Protein AF-A0A1W9NU48-F1 (afdb_monomer)

pLDDT: mean 81.75, std 15.92, range [24.61, 98.5]

Structure (mmCIF, N/CA/C/O backbone):
data_AF-A0A1W9NU48-F1
#
_entry.id   AF-A0A1W9NU48-F1
#
loop_
_atom_site.group_PDB
_atom_site.id
_atom_site.type_symbol
_atom_site.label_atom_id
_atom_site.label_alt_id
_atom_site.label_comp_id
_atom_site.label_asym_id
_atom_site.label_entity_id
_atom_site.label_seq_id
_atom_site.pdbx_PDB_ins_code
_atom_site.Cartn_x
_atom_site.Cartn_y
_atom_site.Cartn_z
_atom_site.occupancy
_atom_site.B_iso_or_equiv
_atom_site.auth_seq_id
_atom_site.auth_comp_id
_atom_site.auth_asym_id
_atom_site.auth_atom_id
_atom_site.pdbx_PDB_model_num
ATOM 1 N N . MET A 1 1 ? 35.551 -30.522 -26.464 1.00 37.53 1 MET A N 1
ATOM 2 C CA . MET A 1 1 ? 35.275 -29.418 -25.515 1.00 37.53 1 MET A CA 1
ATOM 3 C C . MET A 1 1 ? 33.974 -29.720 -24.784 1.00 37.53 1 MET A C 1
ATOM 5 O O . MET A 1 1 ? 32.927 -29.741 -25.414 1.00 37.53 1 MET A O 1
ATOM 9 N N . ARG A 1 2 ? 34.046 -30.057 -23.489 1.00 31.02 2 ARG A N 1
ATOM 10 C CA . ARG A 1 2 ? 32.869 -30.316 -22.642 1.00 31.02 2 ARG A CA 1
ATOM 11 C C . ARG A 1 2 ? 32.130 -28.992 -22.401 1.00 31.02 2 ARG A C 1
ATOM 13 O O . ARG A 1 2 ? 32.744 -28.051 -21.905 1.00 31.02 2 ARG A O 1
ATOM 20 N N . LYS A 1 3 ? 30.842 -28.921 -22.757 1.00 33.59 3 LYS A N 1
ATOM 21 C CA . LYS A 1 3 ? 29.947 -27.827 -22.352 1.00 33.59 3 LYS A CA 1
ATOM 22 C C . LYS A 1 3 ? 29.868 -27.836 -20.820 1.00 33.59 3 LYS A C 1
ATOM 24 O O . LYS A 1 3 ? 29.484 -28.849 -20.242 1.00 33.59 3 LYS A O 1
ATOM 29 N N . LYS A 1 4 ? 30.297 -26.750 -20.170 1.00 31.75 4 LYS A N 1
ATOM 30 C CA . LYS A 1 4 ? 30.080 -26.552 -18.730 1.00 31.75 4 LYS A CA 1
ATOM 31 C C . LYS A 1 4 ? 28.567 -26.412 -18.485 1.00 31.75 4 LYS A C 1
ATOM 33 O O . LYS A 1 4 ? 27.925 -25.707 -19.265 1.00 31.75 4 LYS A O 1
ATOM 38 N N . PRO A 1 5 ? 27.996 -27.050 -17.451 1.00 31.56 5 PRO A N 1
ATOM 39 C CA . PRO A 1 5 ? 26.622 -26.783 -17.049 1.00 31.56 5 PRO A CA 1
ATOM 40 C C . PRO A 1 5 ? 26.552 -25.344 -16.513 1.00 31.56 5 PRO A C 1
ATOM 42 O O . PRO A 1 5 ? 27.329 -24.959 -15.641 1.00 31.56 5 PRO A O 1
ATOM 45 N N . PHE A 1 6 ? 25.684 -24.530 -17.109 1.00 35.69 6 PHE A N 1
ATOM 46 C CA . PHE A 1 6 ? 25.475 -23.124 -16.767 1.00 35.69 6 PHE A CA 1
ATOM 47 C C . PHE A 1 6 ? 24.729 -23.000 -15.422 1.00 35.69 6 PHE A C 1
ATOM 49 O O . PHE A 1 6 ? 23.578 -23.402 -15.306 1.00 35.69 6 PHE A O 1
ATOM 56 N N . THR A 1 7 ? 25.434 -22.513 -14.400 1.00 40.28 7 THR A N 1
ATOM 57 C CA . THR A 1 7 ? 25.155 -21.342 -13.529 1.00 40.28 7 THR A CA 1
ATOM 58 C C . THR A 1 7 ? 23.734 -20.847 -13.175 1.00 40.28 7 THR A C 1
ATOM 60 O O . THR A 1 7 ? 23.651 -19.792 -12.564 1.00 40.28 7 THR A O 1
ATOM 63 N N . ILE A 1 8 ? 22.629 -21.545 -13.448 1.00 40.34 8 ILE A N 1
ATOM 64 C CA . ILE A 1 8 ? 21.272 -21.043 -13.108 1.00 40.34 8 ILE A CA 1
ATOM 65 C C . ILE A 1 8 ? 20.970 -21.161 -11.599 1.00 40.34 8 ILE A C 1
ATOM 67 O O . ILE A 1 8 ? 20.360 -20.279 -11.004 1.00 40.34 8 ILE A O 1
ATOM 71 N N . HIS A 1 9 ? 21.457 -22.212 -10.928 1.00 40.22 9 HIS A N 1
ATOM 72 C CA . HIS A 1 9 ? 21.199 -22.405 -9.492 1.00 40.22 9 HIS A CA 1
ATOM 73 C C . HIS A 1 9 ? 21.929 -21.421 -8.574 1.00 40.22 9 HIS A C 1
ATOM 75 O O . HIS A 1 9 ? 21.448 -21.158 -7.478 1.00 40.22 9 HIS A O 1
ATOM 81 N N . TYR A 1 10 ? 23.068 -20.864 -8.994 1.00 41.41 10 TYR A N 1
ATOM 82 C CA . TYR A 1 10 ? 23.802 -19.910 -8.157 1.00 41.41 10 TYR A CA 1
ATOM 83 C C . TYR A 1 10 ? 23.171 -18.516 -8.169 1.00 41.41 10 TYR A C 1
ATOM 85 O O . TYR A 1 10 ? 23.261 -17.822 -7.160 1.00 41.41 10 TYR A O 1
ATOM 93 N N . SER A 1 11 ? 22.526 -18.114 -9.270 1.00 49.12 11 SER A N 1
ATOM 94 C CA . SER A 1 11 ? 22.016 -16.751 -9.419 1.00 49.12 11 SER A CA 1
ATOM 95 C C . SER A 1 11 ? 20.605 -16.566 -8.842 1.00 49.12 11 SER A C 1
ATOM 97 O O . SER A 1 11 ? 20.376 -15.605 -8.105 1.00 49.12 11 SER A O 1
ATOM 99 N N . LEU A 1 12 ? 19.726 -17.566 -8.992 1.00 47.56 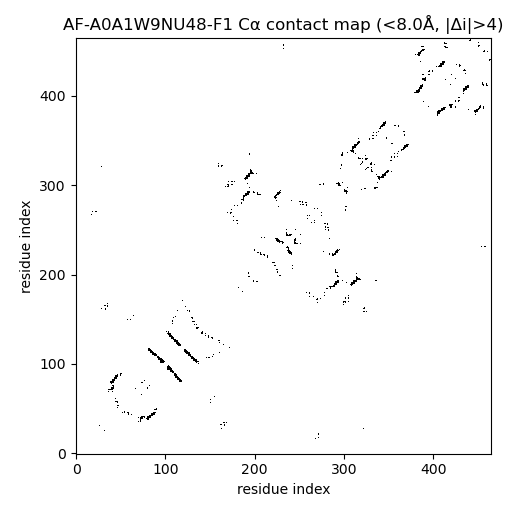12 LEU A N 1
ATOM 100 C CA . LEU A 1 12 ? 18.453 -17.605 -8.265 1.00 47.56 12 LEU A CA 1
ATOM 101 C C . LEU A 1 12 ? 18.691 -17.687 -6.748 1.00 47.56 12 LEU A C 1
ATOM 103 O O . LEU A 1 12 ? 17.984 -17.052 -5.975 1.00 47.56 12 LEU A O 1
ATOM 107 N N . PHE A 1 13 ? 19.734 -18.401 -6.306 1.00 52.56 13 PHE A N 1
ATOM 108 C CA . PHE A 1 13 ? 20.130 -18.426 -4.896 1.00 52.56 13 PHE A CA 1
ATOM 109 C C . PHE A 1 13 ? 20.655 -17.067 -4.415 1.00 52.56 13 PHE A C 1
ATOM 111 O O . PHE A 1 13 ? 20.408 -16.712 -3.268 1.00 52.56 13 PHE A O 1
ATOM 118 N N . THR A 1 14 ? 21.331 -16.275 -5.258 1.00 53.66 14 THR A N 1
ATOM 119 C CA . THR A 1 14 ? 21.701 -14.892 -4.905 1.00 53.66 14 THR A CA 1
ATOM 120 C C . THR A 1 14 ? 20.514 -13.942 -4.891 1.00 53.66 14 THR A C 1
ATOM 122 O O . THR A 1 14 ? 20.466 -13.109 -3.994 1.00 53.66 14 THR A O 1
ATOM 125 N N . LEU A 1 15 ? 19.541 -14.084 -5.799 1.00 49.84 15 LEU A N 1
ATOM 126 C CA . LEU A 1 15 ? 18.286 -13.333 -5.735 1.00 49.84 15 LEU A CA 1
ATOM 127 C C . LEU A 1 15 ? 17.542 -13.683 -4.447 1.00 49.84 15 LEU A C 1
ATOM 129 O O . LEU A 1 15 ? 17.197 -12.799 -3.675 1.00 49.84 15 LEU A O 1
ATOM 133 N N . ILE A 1 16 ? 17.374 -14.975 -4.167 1.00 51.59 16 ILE A N 1
ATOM 134 C CA . ILE A 1 16 ? 16.768 -15.477 -2.936 1.00 51.59 16 ILE A CA 1
ATOM 135 C C . ILE A 1 16 ? 17.554 -14.978 -1.719 1.00 51.59 16 ILE A C 1
ATOM 137 O O . ILE A 1 16 ? 16.934 -14.475 -0.802 1.00 51.59 16 ILE A O 1
ATOM 141 N N . ALA A 1 17 ? 18.888 -15.011 -1.698 1.00 46.59 17 ALA A N 1
ATOM 142 C CA . ALA A 1 17 ? 19.688 -14.496 -0.584 1.00 46.59 17 ALA A CA 1
ATOM 143 C C . ALA A 1 17 ? 19.564 -12.971 -0.410 1.00 46.59 17 ALA A C 1
ATOM 145 O O . ALA A 1 17 ? 19.400 -12.516 0.716 1.00 46.59 17 ALA A O 1
ATOM 146 N N . LEU A 1 18 ? 19.581 -12.186 -1.493 1.00 46.56 18 LEU A N 1
ATOM 147 C CA . LEU A 1 18 ? 19.352 -10.734 -1.473 1.00 46.56 18 LEU A CA 1
ATOM 148 C C . LEU A 1 18 ? 17.945 -10.418 -0.941 1.00 46.56 18 LEU A C 1
ATOM 150 O O . LEU A 1 18 ? 17.759 -9.555 -0.081 1.00 46.56 18 LEU A O 1
ATOM 154 N N . LEU A 1 19 ? 16.955 -11.183 -1.403 1.00 46.44 19 LEU A N 1
ATOM 155 C CA . LEU A 1 19 ? 15.583 -11.100 -0.934 1.00 46.44 19 LEU A CA 1
ATOM 156 C C . LEU A 1 19 ? 15.472 -11.574 0.522 1.00 46.44 19 LEU A C 1
ATOM 158 O O . LEU A 1 19 ? 14.815 -10.902 1.285 1.00 46.44 19 LEU A O 1
ATOM 162 N N . PHE A 1 20 ? 16.149 -12.629 0.981 1.00 40.97 20 PHE A N 1
ATOM 163 C CA . PHE A 1 20 ? 16.106 -13.115 2.373 1.00 40.97 20 PHE A CA 1
ATOM 164 C C . PHE A 1 20 ? 16.835 -12.193 3.357 1.00 40.97 20 PHE A C 1
ATOM 166 O O . PHE A 1 20 ? 16.376 -12.034 4.487 1.00 40.97 20 PHE A O 1
ATOM 173 N N . ILE A 1 21 ? 17.926 -11.542 2.937 1.00 37.38 21 ILE A N 1
ATOM 174 C CA . ILE A 1 21 ? 18.599 -10.493 3.723 1.00 37.38 21 ILE A CA 1
ATOM 175 C C . ILE A 1 21 ? 17.631 -9.322 3.975 1.00 37.38 21 ILE A C 1
ATOM 177 O O . ILE A 1 21 ? 17.672 -8.703 5.040 1.00 37.38 21 ILE A O 1
ATOM 181 N N . THR A 1 22 ? 16.707 -9.072 3.040 1.00 38.47 22 THR A N 1
ATOM 182 C CA . THR A 1 22 ? 15.702 -8.001 3.117 1.00 38.47 22 THR A CA 1
ATOM 183 C C . THR A 1 22 ? 14.300 -8.466 3.574 1.00 38.47 22 THR A C 1
ATOM 185 O O . THR A 1 22 ? 13.509 -7.629 4.002 1.00 38.47 22 THR A O 1
ATOM 188 N N . ALA A 1 23 ? 13.989 -9.772 3.564 1.00 28.28 23 ALA A N 1
ATOM 189 C CA . ALA A 1 23 ? 12.635 -10.345 3.714 1.00 28.28 23 ALA A CA 1
ATOM 190 C C . ALA A 1 23 ? 12.303 -10.916 5.101 1.00 28.28 23 ALA A C 1
ATOM 192 O O . ALA A 1 23 ? 11.345 -11.679 5.245 1.00 28.28 23 ALA A O 1
ATOM 193 N N . CYS A 1 24 ? 13.016 -10.529 6.157 1.00 24.61 24 CYS A N 1
ATOM 194 C CA . CYS A 1 24 ? 12.539 -10.814 7.513 1.00 24.61 24 CYS A CA 1
ATOM 195 C C . CYS A 1 24 ? 11.398 -9.864 7.895 1.00 24.61 24 CYS A C 1
ATOM 197 O O . CYS A 1 24 ? 11.612 -8.977 8.711 1.00 24.61 24 CYS A O 1
ATOM 199 N N . GLY A 1 25 ? 10.211 -10.084 7.325 1.00 28.47 25 GLY A N 1
ATOM 200 C CA . GLY A 1 25 ? 8.951 -9.467 7.729 1.00 28.47 25 GLY A CA 1
ATOM 201 C C . GLY A 1 25 ? 8.883 -7.959 7.501 1.00 28.47 25 GLY A C 1
ATOM 202 O O . GLY A 1 25 ? 9.882 -7.245 7.470 1.00 28.47 25 GLY A O 1
ATOM 203 N N . TYR A 1 26 ? 7.666 -7.446 7.375 1.00 41.56 26 TYR A N 1
ATOM 204 C CA . TYR A 1 26 ? 7.418 -6.035 7.627 1.00 41.56 26 TYR A CA 1
ATOM 205 C C . TYR A 1 26 ? 7.803 -5.780 9.094 1.00 41.56 26 TYR A C 1
ATOM 207 O O . TYR A 1 26 ? 7.041 -6.089 10.010 1.00 41.56 26 TYR A O 1
ATOM 215 N N . LYS A 1 27 ? 9.058 -5.377 9.335 1.00 29.98 27 LYS A N 1
ATOM 216 C CA . LYS A 1 27 ? 9.564 -5.152 10.690 1.00 29.98 27 LYS A CA 1
ATOM 217 C C . LYS A 1 27 ? 8.856 -3.920 11.247 1.00 29.98 27 LYS A C 1
ATOM 219 O O . LYS A 1 27 ? 8.764 -2.920 10.537 1.00 29.98 27 LYS A O 1
ATOM 224 N N . PRO A 1 28 ? 8.369 -3.958 12.495 1.00 27.44 28 PRO A N 1
ATOM 225 C CA . PRO A 1 28 ? 7.785 -2.782 13.120 1.00 27.44 28 PRO A CA 1
ATOM 226 C C . PRO A 1 28 ? 8.781 -1.614 13.093 1.00 27.44 28 PRO A C 1
ATOM 228 O O . PRO A 1 28 ? 10.002 -1.816 13.122 1.00 27.44 28 PRO A O 1
ATOM 231 N N . SER A 1 29 ? 8.237 -0.398 13.022 1.00 36.03 29 SER A N 1
ATOM 232 C CA . SER A 1 29 ? 8.922 0.902 12.911 1.00 36.03 29 SER A CA 1
ATOM 233 C C . SER A 1 29 ? 10.214 1.021 13.737 1.00 36.03 29 SER A C 1
ATOM 235 O O . SER A 1 29 ? 11.199 1.588 13.270 1.00 36.03 29 SER A O 1
ATOM 237 N N . SER A 1 30 ? 10.278 0.389 14.910 1.00 32.69 30 SER A N 1
ATOM 238 C CA . SER A 1 30 ? 11.450 0.357 15.797 1.00 32.69 30 SER A CA 1
ATOM 239 C C . SER A 1 30 ? 12.736 -0.218 15.180 1.00 32.69 30 SER A C 1
ATOM 241 O O . SER A 1 30 ? 13.833 0.176 15.581 1.00 32.69 30 SER A O 1
ATOM 243 N N . HIS A 1 31 ? 12.638 -1.122 14.199 1.00 33.00 31 HIS A N 1
ATOM 244 C CA . HIS A 1 31 ? 13.804 -1.694 13.515 1.00 33.00 31 HIS A CA 1
ATOM 245 C C . HIS A 1 31 ? 14.210 -0.910 12.258 1.00 33.00 31 HIS A C 1
ATOM 247 O O . HIS A 1 31 ? 15.387 -0.916 11.904 1.00 33.00 31 HIS A O 1
ATOM 253 N N . LEU A 1 32 ? 13.260 -0.223 11.617 1.00 38.06 32 LEU A N 1
ATOM 254 C CA . LEU A 1 32 ? 13.474 0.608 10.425 1.00 38.06 32 LEU A CA 1
ATOM 255 C C . LEU A 1 32 ? 14.049 1.988 10.750 1.00 38.06 32 LEU A C 1
ATOM 257 O O . LEU A 1 32 ? 14.868 2.499 9.990 1.00 38.06 32 LEU A O 1
ATOM 261 N N . ILE A 1 33 ? 13.738 2.522 11.935 1.00 40.38 33 ILE A N 1
ATOM 262 C CA . ILE A 1 33 ? 14.400 3.714 12.486 1.00 40.38 33 ILE A CA 1
ATOM 263 C C . ILE A 1 33 ? 15.930 3.515 12.555 1.00 40.38 33 ILE A C 1
ATOM 265 O O . ILE A 1 33 ? 16.679 4.474 12.409 1.00 40.38 33 ILE A O 1
ATOM 269 N N . ARG A 1 34 ? 16.436 2.279 12.697 1.00 40.62 34 ARG A N 1
ATOM 270 C CA . ARG A 1 34 ? 17.889 2.031 12.793 1.00 40.62 34 ARG A CA 1
ATOM 271 C C . ARG A 1 34 ? 18.666 2.220 11.490 1.00 40.62 34 ARG A C 1
ATOM 273 O O . ARG A 1 34 ? 19.850 2.517 11.573 1.00 40.62 34 ARG A O 1
ATOM 280 N N . ASN A 1 35 ? 18.042 2.056 10.322 1.00 41.72 35 ASN A N 1
ATOM 281 C CA . ASN A 1 35 ? 18.759 2.163 9.042 1.00 41.72 35 ASN A CA 1
ATOM 282 C C . ASN A 1 35 ? 18.726 3.581 8.455 1.00 41.72 35 ASN A C 1
ATOM 284 O O . ASN A 1 35 ? 19.635 3.947 7.728 1.00 41.72 35 ASN A O 1
ATOM 288 N N . VAL A 1 36 ? 17.719 4.392 8.794 1.00 48.44 36 VAL A N 1
ATOM 289 C CA . VAL A 1 36 ? 17.629 5.800 8.348 1.00 48.44 36 VAL A CA 1
ATOM 290 C C . VAL A 1 36 ? 18.514 6.716 9.197 1.00 48.44 36 VAL A C 1
ATOM 292 O O . VAL A 1 36 ? 18.895 7.799 8.768 1.00 48.44 36 VAL A O 1
ATOM 295 N N . PHE A 1 37 ? 18.878 6.262 10.396 1.00 54.09 37 PHE A N 1
ATOM 296 C CA . PHE A 1 37 ? 19.737 6.987 11.328 1.00 54.09 37 PHE A CA 1
ATOM 297 C C . PHE A 1 37 ? 20.927 6.133 11.787 1.00 54.09 37 PHE A C 1
ATOM 299 O O . PHE A 1 37 ? 21.334 6.206 12.945 1.00 54.09 37 PHE A O 1
ATOM 306 N N . SER A 1 38 ? 21.494 5.317 10.889 1.00 51.75 38 SER A N 1
ATOM 307 C CA . SER A 1 38 ? 22.844 4.761 11.089 1.00 51.75 38 SER A CA 1
ATOM 308 C C . SER A 1 38 ? 23.899 5.864 11.209 1.00 51.75 38 SER A C 1
ATOM 310 O O . SER A 1 38 ? 24.956 5.666 11.810 1.00 51.75 38 SER A O 1
ATOM 312 N N . ASP A 1 39 ? 23.576 7.023 10.647 1.00 64.25 39 ASP A N 1
ATOM 313 C CA . ASP A 1 39 ? 24.411 8.204 10.559 1.00 64.25 39 ASP A CA 1
ATOM 314 C C . ASP A 1 39 ? 24.471 8.947 11.898 1.00 64.25 39 ASP A C 1
ATOM 316 O O . ASP A 1 39 ? 23.570 8.869 12.736 1.00 64.25 39 ASP A O 1
ATOM 320 N N . SER A 1 40 ? 25.548 9.695 12.119 1.00 80.25 40 SER A N 1
ATOM 321 C CA . SER A 1 40 ? 25.689 10.521 13.314 1.00 80.25 40 SER A CA 1
ATOM 322 C C . SER A 1 40 ? 24.727 11.721 13.256 1.00 80.25 40 SER A C 1
ATOM 324 O O . SER A 1 40 ? 24.645 12.431 12.249 1.00 80.25 40 SER A O 1
ATOM 326 N N . VAL A 1 41 ? 23.972 11.964 14.331 1.00 84.25 41 VAL A N 1
ATOM 327 C CA . VAL A 1 41 ? 22.891 12.963 14.369 1.00 84.25 41 VAL A CA 1
ATOM 328 C C . VAL A 1 41 ? 23.172 14.040 15.414 1.00 84.25 41 VAL A C 1
ATOM 330 O O . VAL A 1 41 ? 23.535 13.749 16.549 1.00 84.25 41 VAL A O 1
ATOM 333 N N . TYR A 1 42 ? 22.940 15.301 15.065 1.00 88.25 42 TYR A N 1
ATOM 334 C CA . TYR A 1 42 ? 22.834 16.403 16.018 1.00 88.25 42 TYR A CA 1
ATOM 335 C C . TYR A 1 42 ? 21.371 16.817 16.149 1.00 88.25 42 TYR A C 1
ATOM 337 O O . TYR A 1 42 ? 20.694 17.012 15.140 1.00 88.25 42 TYR A O 1
ATOM 345 N N . VAL A 1 43 ? 20.881 16.974 17.379 1.00 87.69 43 VAL A N 1
ATOM 346 C CA . VAL A 1 43 ? 19.491 17.365 17.633 1.00 87.69 43 VAL A CA 1
ATOM 347 C C . VAL A 1 43 ? 19.439 18.643 18.463 1.00 87.69 43 VAL A C 1
ATOM 349 O O . VAL A 1 43 ? 20.008 18.716 19.549 1.00 87.69 43 VAL A O 1
ATOM 352 N N . GLU A 1 44 ? 18.740 19.652 17.950 1.00 90.81 44 GLU A N 1
ATOM 353 C CA . GLU A 1 44 ? 18.478 20.922 18.622 1.00 90.81 44 GLU A CA 1
ATOM 354 C C . GLU A 1 44 ? 17.011 20.986 19.056 1.00 90.81 44 GLU A C 1
ATOM 356 O O . GLU A 1 44 ? 16.108 20.956 18.221 1.00 90.81 44 GLU A O 1
ATOM 361 N N . VAL A 1 45 ? 16.767 21.122 20.361 1.00 87.88 45 VAL A N 1
ATOM 362 C CA . VAL A 1 45 ? 15.421 21.272 20.932 1.00 87.88 45 VAL A CA 1
ATOM 363 C C . VAL A 1 45 ? 15.158 22.732 21.308 1.00 87.88 45 VAL A C 1
ATOM 365 O O . VAL A 1 45 ? 15.898 23.329 22.097 1.00 87.88 45 VAL A O 1
ATOM 368 N N . VAL A 1 46 ? 14.070 23.296 20.777 1.00 88.12 46 VAL A N 1
ATOM 369 C CA . VAL A 1 46 ? 13.642 24.686 20.979 1.00 88.12 46 VAL A CA 1
ATOM 370 C C . VAL A 1 46 ? 12.237 24.721 21.589 1.00 88.12 46 VAL A C 1
ATOM 372 O O . VAL A 1 46 ? 11.285 24.247 20.977 1.00 88.12 46 VAL A O 1
ATOM 375 N N . VAL A 1 47 ? 12.110 25.309 22.786 1.00 80.06 47 VAL A N 1
ATOM 376 C CA . VAL A 1 47 ? 10.836 25.396 23.547 1.00 80.06 47 VAL A CA 1
ATOM 377 C C . VAL A 1 47 ? 10.525 26.818 24.052 1.00 80.06 47 VAL A C 1
ATOM 379 O O . VAL A 1 47 ? 9.381 27.170 24.327 1.00 80.06 47 VAL A O 1
ATOM 382 N N . ASP A 1 48 ? 11.541 27.677 24.118 1.00 64.38 48 ASP A N 1
ATOM 383 C CA . ASP A 1 48 ? 11.605 28.848 25.009 1.00 64.38 48 ASP A CA 1
ATOM 384 C C . ASP A 1 48 ? 10.557 29.952 24.755 1.00 64.38 48 ASP A C 1
ATOM 386 O O . ASP A 1 48 ? 10.294 30.794 25.606 1.00 64.38 48 ASP A O 1
ATOM 390 N N . ARG A 1 49 ? 9.952 29.991 23.562 1.00 66.31 49 ARG A N 1
ATOM 391 C CA . ARG A 1 49 ? 9.135 31.137 23.122 1.00 66.31 49 ARG A CA 1
ATOM 392 C C . ARG A 1 49 ? 7.631 30.972 23.317 1.00 66.31 49 ARG A C 1
ATOM 394 O O . ARG A 1 49 ? 6.910 31.938 23.087 1.00 66.31 49 ARG A O 1
ATOM 401 N N . VAL A 1 50 ? 7.155 29.780 23.679 1.00 67.69 50 VAL A N 1
ATOM 402 C CA . VAL A 1 50 ? 5.714 29.467 23.668 1.00 67.69 50 VAL A CA 1
ATOM 403 C C . VAL A 1 50 ? 5.156 29.160 25.060 1.00 67.69 50 VAL A C 1
ATOM 405 O O . VAL A 1 50 ? 4.047 29.585 25.362 1.00 67.69 50 VAL A O 1
ATOM 408 N N . GLU A 1 51 ? 5.926 28.496 25.925 1.00 69.69 51 GLU A N 1
ATOM 409 C CA . GLU A 1 51 ? 5.559 28.211 27.323 1.00 69.69 51 GLU A CA 1
ATOM 410 C C . GLU A 1 51 ? 6.775 28.423 28.247 1.00 69.69 51 GLU A C 1
ATOM 412 O O . GLU A 1 51 ? 7.384 27.450 28.695 1.00 69.69 51 GLU A O 1
ATOM 417 N N . PRO A 1 52 ? 7.177 29.679 28.526 1.00 67.56 52 PRO A N 1
ATOM 418 C CA . PRO A 1 52 ? 8.423 29.972 29.241 1.00 67.56 52 PRO A CA 1
ATOM 419 C C . PRO A 1 52 ? 8.475 29.365 30.652 1.00 67.56 52 PRO A C 1
ATOM 421 O O . PRO A 1 52 ? 9.548 28.990 31.117 1.00 67.56 52 PRO A O 1
ATOM 424 N N . GLU A 1 53 ? 7.325 29.203 31.314 1.00 70.62 53 GLU A N 1
ATOM 425 C CA . GLU A 1 53 ? 7.230 28.599 32.652 1.00 70.62 53 GLU A CA 1
ATOM 426 C C . GLU A 1 53 ? 7.568 27.098 32.656 1.00 70.62 53 GLU A C 1
ATOM 428 O O . GLU A 1 53 ? 8.231 26.617 33.573 1.00 70.62 53 GLU A O 1
ATOM 433 N N . ASN A 1 54 ? 7.172 26.363 31.610 1.00 72.44 54 ASN A N 1
ATOM 434 C CA . ASN A 1 54 ? 7.410 24.919 31.482 1.00 72.44 54 ASN A CA 1
ATOM 435 C C . ASN A 1 54 ? 8.636 24.589 30.614 1.00 72.44 54 ASN A C 1
ATOM 437 O O . ASN A 1 54 ? 9.006 23.419 30.491 1.00 72.44 54 ASN A O 1
ATOM 441 N N . ALA A 1 55 ? 9.267 25.596 30.001 1.00 76.19 55 ALA A N 1
ATOM 442 C CA . ALA A 1 55 ? 10.324 25.419 29.011 1.00 76.19 55 ALA A CA 1
ATOM 443 C C . ALA A 1 55 ? 11.499 24.544 29.490 1.00 76.19 55 ALA A C 1
ATOM 445 O O . ALA A 1 55 ? 11.921 23.693 28.703 1.00 76.19 55 ALA A O 1
ATOM 446 N N . PRO A 1 56 ? 12.008 24.660 30.738 1.00 79.62 56 PRO A N 1
ATOM 447 C CA . PRO A 1 56 ? 13.076 23.783 31.222 1.00 79.62 56 PRO A CA 1
ATOM 448 C C . PRO A 1 56 ? 12.659 22.308 31.259 1.00 79.62 56 PRO A C 1
ATOM 450 O O . PRO A 1 56 ? 13.356 21.459 30.711 1.00 79.62 56 PRO A O 1
ATOM 453 N N . TYR A 1 57 ? 11.484 22.014 31.827 1.00 79.31 57 TYR A N 1
ATOM 454 C CA . TYR A 1 57 ? 10.964 20.650 31.934 1.00 79.31 57 TYR A CA 1
ATOM 455 C C . TYR A 1 57 ? 10.723 20.026 30.555 1.00 79.31 57 TYR A C 1
ATOM 457 O O . TYR A 1 57 ? 11.170 18.917 30.273 1.00 79.31 57 TYR A O 1
ATOM 465 N N . LEU A 1 58 ? 10.041 20.762 29.676 1.00 81.25 58 LEU A N 1
ATOM 466 C CA . LEU A 1 58 ? 9.737 20.310 28.321 1.00 81.25 58 LEU A CA 1
ATOM 467 C C . LEU A 1 58 ? 11.013 20.051 27.519 1.00 81.25 58 LEU A C 1
ATOM 469 O O . LEU A 1 58 ? 11.105 19.054 26.804 1.00 81.25 58 LEU A O 1
ATOM 473 N N . LYS A 1 59 ? 12.017 20.922 27.662 1.00 84.31 59 LYS A N 1
ATOM 474 C CA . LYS A 1 59 ? 13.314 20.757 27.007 1.00 84.31 59 LYS A CA 1
ATOM 475 C C . LYS A 1 59 ? 14.033 19.501 27.495 1.00 84.31 59 LYS A C 1
ATOM 477 O O . LYS A 1 59 ? 14.538 18.749 26.663 1.00 84.31 59 LYS A O 1
ATOM 482 N N . ASP A 1 60 ? 14.055 19.250 28.801 1.00 84.06 60 ASP A N 1
ATOM 483 C CA . ASP A 1 60 ? 14.681 18.056 29.375 1.00 84.06 60 ASP A CA 1
ATOM 484 C C . ASP A 1 60 ? 13.978 16.769 28.935 1.00 84.06 60 ASP A C 1
ATOM 486 O O . ASP A 1 60 ? 14.636 15.807 28.534 1.00 84.06 60 ASP A O 1
ATOM 490 N N . GLU A 1 61 ? 12.646 16.761 28.924 1.00 82.62 61 GLU A N 1
ATOM 491 C CA . GLU A 1 61 ? 11.872 15.590 28.519 1.00 82.62 61 GLU A CA 1
ATOM 492 C C . GLU A 1 61 ? 12.034 15.287 27.021 1.00 82.62 61 GLU A C 1
ATOM 494 O O . GLU A 1 61 ? 12.264 14.141 26.632 1.00 82.62 61 GLU A O 1
ATOM 499 N N . MET A 1 62 ? 12.030 16.313 26.165 1.00 83.00 62 MET A N 1
ATOM 500 C CA . MET A 1 62 ? 12.341 16.151 24.741 1.00 83.00 62 MET A CA 1
ATOM 501 C C . MET A 1 62 ? 13.768 15.641 24.524 1.00 83.00 62 MET A C 1
ATOM 503 O O . MET A 1 62 ? 13.972 14.726 23.728 1.00 83.00 62 MET A O 1
ATOM 507 N N . ASN A 1 63 ? 14.753 16.176 25.250 1.00 84.31 63 ASN A N 1
ATOM 508 C CA . ASN A 1 63 ? 16.133 15.691 25.180 1.00 84.31 63 ASN A CA 1
ATOM 509 C C . ASN A 1 63 ? 16.235 14.220 25.599 1.00 84.31 63 ASN A C 1
ATOM 511 O O . ASN A 1 63 ? 16.939 13.441 24.954 1.00 84.31 63 ASN A O 1
ATOM 515 N N . ARG A 1 64 ? 15.506 13.811 26.643 1.00 83.94 64 ARG A N 1
ATOM 516 C CA . ARG A 1 64 ? 15.428 12.414 27.080 1.00 83.94 64 ARG A CA 1
ATOM 517 C C . ARG A 1 64 ? 14.819 11.517 26.001 1.00 83.94 64 ARG A C 1
ATOM 519 O O . ARG A 1 64 ? 15.364 10.440 25.739 1.00 83.94 64 ARG A O 1
ATOM 526 N N . LEU A 1 65 ? 13.713 11.931 25.382 1.00 82.25 65 LEU A N 1
ATOM 527 C CA . LEU A 1 65 ? 13.068 11.190 24.293 1.00 82.25 65 LEU A CA 1
ATOM 528 C C . LEU A 1 65 ? 14.021 11.023 23.105 1.00 82.25 65 LEU A C 1
ATOM 530 O O . LEU A 1 65 ? 14.247 9.902 22.648 1.00 82.25 65 LEU A O 1
ATOM 534 N N . VAL A 1 66 ? 14.659 12.116 22.682 1.00 82.69 66 VAL A N 1
ATOM 535 C CA . VAL A 1 66 ? 15.679 12.128 21.627 1.00 82.69 66 VAL A CA 1
ATOM 536 C C . VAL A 1 66 ? 16.818 11.164 21.963 1.00 82.69 66 VAL A C 1
ATOM 538 O O . VAL A 1 66 ? 17.114 10.263 21.181 1.00 82.69 66 VAL A O 1
ATOM 541 N N . TYR A 1 67 ? 17.414 11.272 23.152 1.00 80.25 67 TYR A N 1
ATOM 542 C CA . TYR A 1 67 ? 18.491 10.375 23.577 1.00 80.25 67 TYR A CA 1
ATOM 543 C C . TYR A 1 67 ? 18.064 8.902 23.569 1.00 80.25 67 TYR A C 1
ATOM 545 O O . TYR A 1 67 ? 18.824 8.020 23.170 1.00 80.25 67 TYR A O 1
ATOM 553 N N . THR A 1 68 ? 16.823 8.629 23.974 1.00 76.38 68 THR A N 1
ATOM 554 C CA . THR A 1 68 ? 16.262 7.276 24.003 1.00 76.38 68 THR A CA 1
ATOM 555 C C . THR A 1 68 ? 16.067 6.696 22.601 1.00 76.38 68 THR A C 1
ATOM 557 O O . THR A 1 68 ? 16.266 5.493 22.427 1.00 76.38 68 THR A O 1
ATOM 560 N N . ARG A 1 69 ? 15.694 7.518 21.610 1.00 75.38 69 ARG A N 1
ATOM 561 C CA . ARG A 1 69 ? 15.462 7.083 20.222 1.00 75.38 69 ARG A CA 1
ATOM 562 C C . ARG A 1 69 ? 16.751 6.975 19.401 1.00 75.38 69 ARG A C 1
ATOM 564 O O . ARG A 1 69 ? 16.911 6.004 18.673 1.00 75.38 69 ARG A O 1
ATOM 571 N N . PHE A 1 70 ? 17.697 7.895 19.579 1.00 74.62 70 PHE A N 1
ATOM 572 C CA . PHE A 1 70 ? 18.941 7.976 18.795 1.00 74.62 70 PHE A CA 1
ATOM 573 C C . PHE A 1 70 ? 20.175 7.381 19.501 1.00 74.62 70 PHE A C 1
ATOM 575 O O . PHE A 1 70 ? 21.308 7.759 19.199 1.00 74.62 70 PHE A O 1
ATOM 582 N N . LYS A 1 71 ? 19.978 6.489 20.483 1.00 68.62 71 LYS A N 1
ATOM 583 C CA . LYS A 1 71 ? 21.030 5.931 21.361 1.00 68.62 71 LYS A CA 1
ATOM 584 C C . LYS A 1 71 ? 22.359 5.668 20.641 1.00 68.62 71 LYS A C 1
ATOM 586 O O . LYS A 1 71 ? 22.423 4.818 19.764 1.00 68.62 71 LYS A O 1
ATOM 591 N N . GLY A 1 72 ? 23.428 6.335 21.081 1.00 67.56 72 GLY A N 1
ATOM 592 C CA . GLY A 1 72 ? 24.793 6.114 20.581 1.00 67.56 72 GLY A CA 1
ATOM 593 C C . GLY A 1 72 ? 25.143 6.814 19.262 1.00 67.56 72 GLY A C 1
ATOM 594 O O . GLY A 1 72 ? 26.313 6.810 18.897 1.00 67.56 72 GLY A O 1
ATOM 595 N N . HIS A 1 73 ? 24.180 7.458 18.595 1.00 79.00 73 HIS A N 1
ATOM 596 C CA . HIS A 1 73 ? 24.388 8.184 17.334 1.00 79.00 73 HIS A CA 1
ATOM 597 C C . HIS A 1 73 ? 24.427 9.708 17.510 1.00 79.00 73 HIS A C 1
ATOM 599 O O . HIS A 1 73 ? 24.749 10.426 16.567 1.00 79.00 73 HIS A O 1
ATOM 605 N N . ILE A 1 74 ? 24.113 10.221 18.706 1.00 82.50 74 ILE A N 1
ATOM 606 C CA . ILE A 1 74 ? 24.137 11.663 18.973 1.00 82.50 74 ILE A CA 1
ATOM 607 C C . ILE A 1 74 ? 25.582 12.159 19.071 1.00 82.50 74 ILE A C 1
ATOM 609 O O . ILE A 1 74 ? 26.338 11.697 19.926 1.00 82.50 74 ILE A O 1
ATOM 613 N N . VAL A 1 75 ? 25.940 13.137 18.239 1.00 85.00 75 VAL A N 1
ATOM 614 C CA . VAL A 1 75 ? 27.280 13.747 18.192 1.00 85.00 75 VAL A CA 1
ATOM 615 C C . VAL A 1 75 ? 27.203 15.283 18.188 1.00 85.00 75 VAL A C 1
ATOM 617 O O . VAL A 1 75 ? 26.134 15.848 17.933 1.00 85.00 75 VAL A O 1
ATOM 620 N N . PRO A 1 76 ? 28.315 15.996 18.462 1.00 87.75 76 PRO A N 1
ATOM 621 C CA . PRO A 1 76 ? 28.391 17.443 18.266 1.00 87.75 76 PRO A CA 1
ATOM 622 C C . PRO A 1 76 ? 28.042 17.854 16.831 1.00 87.75 76 PRO A C 1
ATOM 624 O O . PRO A 1 76 ? 28.276 17.102 15.885 1.00 87.75 76 PRO A O 1
ATOM 627 N N . LYS A 1 77 ? 27.518 19.072 16.662 1.00 88.00 77 LYS A N 1
ATOM 628 C CA . LYS A 1 77 ? 27.003 19.582 15.380 1.00 88.00 77 LYS A CA 1
ATOM 629 C C . LYS A 1 77 ? 28.014 19.478 14.235 1.00 88.00 77 LYS A C 1
ATOM 631 O O . LYS A 1 77 ? 27.624 19.244 13.097 1.00 88.00 77 LYS A O 1
ATOM 636 N N . GLU A 1 78 ? 29.297 19.635 14.535 1.00 87.19 78 GLU A N 1
ATOM 637 C CA . GLU A 1 78 ? 30.405 19.598 13.578 1.00 87.19 78 GLU A CA 1
ATOM 638 C C . GLU A 1 78 ? 30.712 18.181 13.067 1.00 87.19 78 GLU A C 1
ATOM 640 O O . GLU A 1 78 ? 31.339 18.027 12.024 1.00 87.19 78 GLU A O 1
ATOM 645 N N . GLN A 1 79 ? 30.290 17.154 13.807 1.00 85.12 79 GLN A N 1
ATOM 646 C CA . GLN A 1 79 ? 30.528 15.736 13.513 1.00 85.12 79 GLN A CA 1
ATOM 647 C C . GLN A 1 79 ? 29.272 15.029 12.991 1.00 85.12 79 GLN A C 1
ATOM 649 O O . GLN A 1 79 ? 29.328 13.845 12.656 1.00 85.12 79 GLN A O 1
ATOM 654 N N . ALA A 1 80 ? 28.137 15.728 12.978 1.00 84.19 80 ALA A N 1
ATOM 655 C CA . ALA A 1 80 ? 26.849 15.176 12.605 1.00 84.19 80 ALA A CA 1
ATOM 656 C C . ALA A 1 80 ? 26.664 15.174 11.089 1.00 84.19 80 ALA A C 1
ATOM 658 O O . ALA A 1 80 ? 26.778 16.209 10.431 1.00 84.19 80 ALA A O 1
ATOM 659 N N . GLU A 1 81 ? 26.307 14.018 10.548 1.00 82.94 81 GLU A N 1
ATOM 660 C CA . GLU A 1 81 ? 25.883 13.879 9.158 1.00 82.94 81 GLU A CA 1
ATOM 661 C C . GLU A 1 81 ? 24.444 14.357 8.945 1.00 82.94 81 GLU A C 1
ATOM 663 O O . GLU A 1 81 ? 24.102 14.846 7.867 1.00 82.94 81 GLU A O 1
ATOM 668 N N . SER A 1 82 ? 23.617 14.252 9.989 1.00 85.38 82 SER A N 1
ATOM 669 C CA . SER A 1 82 ? 22.237 14.727 9.994 1.00 85.38 82 SER A CA 1
ATOM 670 C C . SER A 1 82 ? 21.974 15.693 11.145 1.00 85.38 82 SER A C 1
ATOM 672 O O . SER A 1 82 ? 22.412 15.478 12.272 1.00 85.38 82 SER A O 1
ATOM 674 N N . GLN A 1 83 ? 21.222 16.760 10.889 1.00 89.50 83 GLN A N 1
ATOM 675 C CA . GLN A 1 83 ? 20.829 17.742 11.902 1.00 89.50 83 GLN A CA 1
ATOM 676 C C . GLN A 1 83 ? 19.311 17.808 11.994 1.00 89.50 83 GLN A C 1
ATOM 678 O O . GLN A 1 83 ? 18.656 18.066 10.989 1.00 89.50 83 GLN A O 1
ATOM 683 N N . ILE A 1 84 ? 18.751 17.611 13.184 1.00 89.88 84 ILE A N 1
ATOM 684 C CA . ILE A 1 84 ? 17.312 17.695 13.442 1.00 89.88 84 ILE A CA 1
ATOM 685 C C . ILE A 1 84 ? 17.066 18.857 14.392 1.00 89.88 84 ILE A C 1
ATOM 687 O O . ILE A 1 84 ? 17.629 18.919 15.478 1.00 89.88 84 ILE A O 1
ATOM 691 N N . ARG A 1 85 ? 16.187 19.770 14.010 1.00 92.06 85 ARG A N 1
ATOM 692 C CA . ARG A 1 85 ? 15.670 20.817 14.877 1.00 92.06 85 ARG A CA 1
ATOM 693 C C . ARG A 1 85 ? 14.229 20.494 15.229 1.00 92.06 85 ARG A C 1
ATOM 695 O O . ARG A 1 85 ? 13.394 20.355 14.337 1.00 92.06 85 ARG A O 1
ATOM 702 N N . ILE A 1 86 ? 13.950 20.396 16.522 1.00 92.12 86 ILE A N 1
ATOM 703 C CA . ILE A 1 86 ? 12.621 20.140 17.066 1.00 92.12 86 ILE A CA 1
ATOM 704 C C . ILE A 1 86 ? 12.141 21.408 17.763 1.00 92.12 86 ILE A C 1
ATOM 706 O O . ILE A 1 86 ? 12.755 21.881 18.716 1.00 92.12 86 ILE A O 1
ATOM 710 N N . ASP A 1 87 ? 11.053 21.974 17.264 1.00 91.12 87 ASP A N 1
ATOM 711 C CA . ASP A 1 87 ? 10.512 23.259 17.684 1.00 91.12 87 ASP A CA 1
ATOM 712 C C . ASP A 1 87 ? 9.096 23.059 18.229 1.00 91.12 87 ASP A C 1
ATOM 714 O O . ASP A 1 87 ? 8.148 22.801 17.481 1.00 91.12 87 ASP A O 1
ATOM 718 N N . TYR A 1 88 ? 8.962 23.137 19.551 1.00 89.81 88 TYR A N 1
ATOM 719 C CA . TYR A 1 88 ? 7.674 23.051 20.226 1.00 89.81 88 TYR A CA 1
ATOM 720 C C . TYR A 1 88 ? 6.876 24.339 19.992 1.00 89.81 88 TYR A C 1
ATOM 722 O O . TYR A 1 88 ? 7.240 25.423 20.447 1.00 89.81 88 TYR A O 1
ATOM 730 N N . ARG A 1 89 ? 5.747 24.213 19.287 1.00 88.38 89 ARG A N 1
ATOM 731 C CA . ARG A 1 89 ? 4.868 25.322 18.881 1.00 88.38 89 ARG A CA 1
ATOM 732 C C . ARG A 1 89 ? 3.684 25.536 19.826 1.00 88.38 89 ARG A C 1
ATOM 734 O O . ARG A 1 89 ? 2.792 26.325 19.507 1.00 88.38 89 ARG A O 1
ATOM 741 N N . GLY A 1 90 ? 3.687 24.876 20.982 1.00 86.38 90 GLY A N 1
ATOM 742 C CA . GLY A 1 90 ? 2.681 25.036 22.030 1.00 86.38 90 GLY A CA 1
ATOM 743 C C . GLY A 1 90 ? 1.659 23.912 22.085 1.00 86.38 90 GLY A C 1
ATOM 744 O O . GLY A 1 90 ? 1.483 23.149 21.130 1.00 86.38 90 GLY A O 1
ATOM 745 N N . SER A 1 91 ? 0.942 23.877 23.203 1.00 86.00 91 SER A N 1
ATOM 746 C CA . SER A 1 91 ? -0.183 22.982 23.437 1.00 86.00 91 SER A CA 1
ATOM 747 C C . SER A 1 91 ? -1.489 23.767 23.573 1.00 86.00 91 SER A C 1
ATOM 749 O O . SER A 1 91 ? -1.503 24.916 24.016 1.00 86.00 91 SER A O 1
ATOM 751 N N . THR A 1 92 ? -2.604 23.170 23.160 1.00 85.00 92 THR A N 1
ATOM 752 C CA . THR A 1 92 ? -3.950 23.680 23.454 1.00 85.00 92 THR A CA 1
ATOM 753 C C . THR A 1 92 ? -4.766 22.604 24.147 1.00 85.00 92 THR A C 1
ATOM 755 O O . THR A 1 92 ? -4.612 21.424 23.850 1.00 85.00 92 THR A O 1
ATOM 758 N N . TYR A 1 93 ? -5.640 23.008 25.066 1.00 83.44 93 TYR A N 1
ATOM 759 C CA . TYR A 1 93 ? -6.476 22.103 25.849 1.00 83.44 93 TYR A CA 1
ATOM 760 C C . TYR A 1 93 ? -7.942 22.450 25.616 1.00 83.44 93 TYR A C 1
ATOM 762 O O . TYR A 1 93 ? -8.371 23.568 25.897 1.00 83.44 93 TYR A O 1
ATOM 770 N N . THR A 1 94 ? -8.708 21.497 25.097 1.00 82.75 94 THR A N 1
ATOM 771 C CA . THR A 1 94 ? -10.135 21.650 24.813 1.00 82.75 94 THR A CA 1
ATOM 772 C C . THR A 1 94 ? -10.933 20.752 25.756 1.00 82.75 94 THR A C 1
ATOM 774 O O . THR A 1 94 ? -10.721 19.541 25.742 1.00 82.75 94 THR A O 1
ATOM 777 N N . PRO A 1 95 ? -11.838 21.295 26.584 1.00 82.00 95 PRO A N 1
ATOM 778 C CA . PRO A 1 95 ? -12.715 20.476 27.413 1.00 82.00 95 PRO A CA 1
ATOM 779 C C . PRO A 1 95 ? -13.683 19.681 26.529 1.00 82.00 95 PRO A C 1
ATOM 781 O O . PRO A 1 95 ? -14.228 20.217 25.566 1.00 82.00 95 PRO A O 1
ATOM 784 N N . LEU A 1 96 ? -13.883 18.403 26.852 1.00 82.88 96 LEU A N 1
ATOM 785 C CA . LEU A 1 96 ? -14.777 17.503 26.118 1.00 82.88 96 LEU A CA 1
ATOM 786 C C . LEU A 1 96 ? -16.056 17.219 26.900 1.00 82.88 96 LEU A C 1
ATOM 788 O O . LEU A 1 96 ? -17.143 17.231 26.329 1.00 82.88 96 LEU A O 1
ATOM 792 N N . THR A 1 97 ? -15.932 16.973 28.204 1.00 83.69 97 THR A N 1
ATOM 793 C CA . THR A 1 97 ? -17.073 16.665 29.069 1.00 83.69 97 THR A CA 1
ATOM 794 C C . THR A 1 97 ? -16.989 17.411 30.392 1.00 83.69 97 THR A C 1
ATOM 796 O O . THR A 1 97 ? -15.908 17.737 30.896 1.00 83.69 97 THR A O 1
ATOM 799 N N . TYR A 1 98 ? -18.172 17.680 30.941 1.00 83.12 98 TYR A N 1
ATOM 800 C CA . TYR A 1 98 ? -18.359 18.385 32.198 1.00 83.12 98 TYR A CA 1
ATOM 801 C C . TYR A 1 98 ? -19.221 17.556 33.147 1.00 83.12 98 TYR A C 1
ATOM 803 O O . TYR A 1 98 ? -20.204 16.953 32.721 1.00 83.12 98 TYR A O 1
ATOM 811 N N . GLU A 1 99 ? -18.906 17.606 34.435 1.00 81.44 99 GLU A N 1
ATOM 812 C CA . GLU A 1 99 ? -19.722 17.051 35.510 1.00 81.44 99 GLU A CA 1
ATOM 813 C C . GLU A 1 99 ? -19.804 18.068 36.649 1.00 81.44 99 GLU A C 1
ATOM 815 O O . GLU A 1 99 ? -18.789 18.581 37.116 1.00 81.44 99 GLU A O 1
ATOM 820 N N . ASN A 1 100 ? -21.022 18.423 37.071 1.00 80.81 100 ASN A N 1
ATOM 821 C CA . ASN A 1 100 ? -21.266 19.436 38.109 1.00 80.81 100 ASN A CA 1
ATOM 822 C C . ASN A 1 100 ? -20.541 20.782 37.870 1.00 80.81 100 ASN A C 1
ATOM 824 O O . ASN A 1 100 ? -20.153 21.464 38.815 1.00 80.8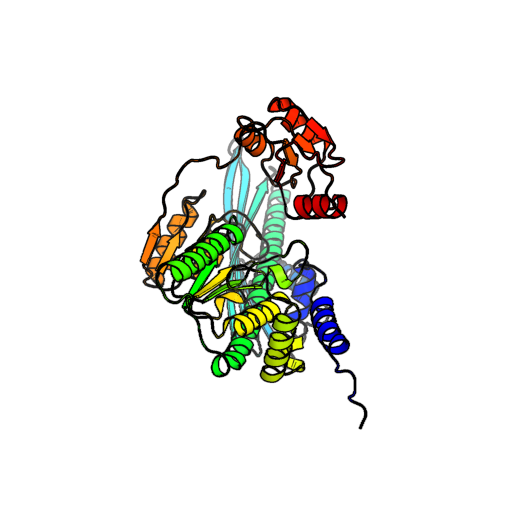1 100 ASN A O 1
ATOM 828 N N . GLY A 1 101 ? -20.347 21.165 36.601 1.00 76.44 101 GLY A N 1
ATOM 829 C CA . GLY A 1 101 ? -19.633 22.387 36.209 1.00 76.44 101 GLY A CA 1
ATOM 830 C C . GLY A 1 101 ? -18.105 22.258 36.147 1.00 76.44 101 GLY A C 1
ATOM 831 O O . GLY A 1 101 ? -17.440 23.212 35.747 1.00 76.44 101 GLY A O 1
ATOM 832 N N . TYR A 1 102 ? -17.545 21.092 36.475 1.00 74.94 102 TYR A N 1
ATOM 833 C CA . TYR A 1 102 ? -16.116 20.795 36.377 1.00 74.94 102 TYR A CA 1
ATOM 834 C C . TYR A 1 102 ? -15.802 20.054 35.082 1.00 74.94 102 TYR A C 1
ATOM 836 O O . TYR A 1 102 ? -16.546 19.164 34.683 1.00 74.94 102 TYR A O 1
ATOM 844 N N . VAL A 1 103 ? -14.689 20.401 34.433 1.00 76.38 103 VAL A N 1
ATOM 845 C CA . VAL A 1 103 ? -14.173 19.629 33.295 1.00 76.38 103 VAL A CA 1
ATOM 846 C C . VAL A 1 103 ? -13.656 18.297 33.829 1.00 76.38 103 VAL A C 1
ATOM 848 O O . VAL A 1 103 ? -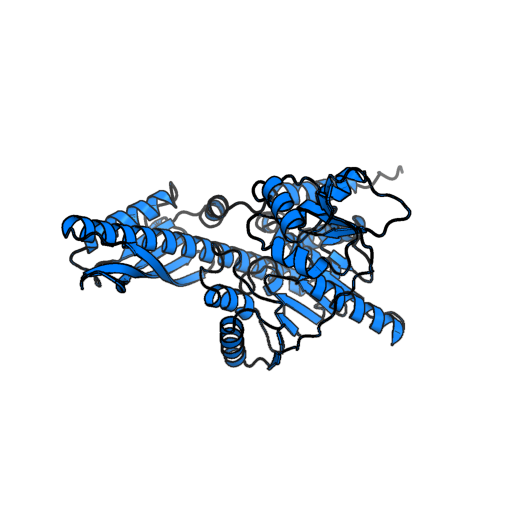12.704 18.289 34.605 1.00 76.38 103 VAL A O 1
ATOM 851 N N . ILE A 1 104 ? -14.266 17.195 33.399 1.00 80.19 104 ILE A N 1
ATOM 852 C CA . ILE A 1 104 ? -13.843 15.837 33.781 1.00 80.19 104 ILE A CA 1
ATOM 853 C C . ILE A 1 104 ? -13.073 15.128 32.668 1.00 80.19 104 ILE A C 1
ATOM 855 O O . ILE A 1 104 ? -12.419 14.130 32.935 1.00 80.19 104 ILE A O 1
ATOM 859 N N . ARG A 1 105 ? -13.089 15.659 31.439 1.00 81.31 105 ARG A N 1
ATOM 860 C CA . ARG A 1 105 ? -12.279 15.158 30.322 1.00 81.31 105 ARG A CA 1
ATOM 861 C C . ARG A 1 105 ? -11.876 16.286 29.396 1.00 81.31 105 ARG A C 1
ATOM 863 O O . ARG A 1 105 ? -12.656 17.203 29.132 1.00 81.31 105 ARG A O 1
ATOM 870 N N . TYR A 1 106 ? -10.673 16.191 28.853 1.00 80.00 106 TYR A N 1
ATOM 871 C CA . TYR A 1 106 ? -10.142 17.154 27.900 1.00 80.00 106 TYR A CA 1
ATOM 872 C C . TYR A 1 106 ? -9.380 16.463 26.775 1.00 80.00 106 TYR A C 1
ATOM 874 O O . TYR A 1 106 ? -8.947 15.319 26.895 1.00 80.00 106 TYR A O 1
ATOM 882 N N . ARG A 1 107 ? -9.185 17.219 25.700 1.00 81.94 107 ARG A N 1
ATOM 883 C CA . ARG A 1 107 ? -8.302 16.927 24.579 1.00 81.94 107 ARG A CA 1
ATOM 884 C C . ARG A 1 107 ? -7.141 17.911 24.591 1.00 81.94 107 ARG A C 1
ATOM 886 O O . ARG A 1 107 ? -7.366 19.116 24.506 1.00 81.94 107 ARG A O 1
ATOM 893 N N . ALA A 1 108 ? -5.917 17.420 24.685 1.00 83.06 108 ALA A N 1
ATOM 894 C CA . ALA A 1 108 ? -4.712 18.188 24.420 1.00 83.06 108 ALA A CA 1
ATOM 895 C C . ALA A 1 108 ? -4.316 18.049 22.948 1.00 83.06 108 ALA A C 1
ATOM 897 O O . ALA A 1 108 ? -4.264 16.937 22.428 1.00 83.06 108 ALA A O 1
ATOM 898 N N . ASN A 1 109 ? -3.989 19.165 22.301 1.00 81.25 109 ASN A N 1
ATOM 899 C CA . ASN A 1 109 ? -3.359 19.190 20.985 1.00 81.25 109 ASN A CA 1
ATOM 900 C C . ASN A 1 109 ? -1.952 19.761 21.138 1.00 81.25 109 ASN A C 1
ATOM 902 O O . ASN A 1 109 ? -1.787 20.917 21.527 1.00 81.25 109 ASN A O 1
ATOM 906 N N . ILE A 1 110 ? -0.941 18.955 20.841 1.00 87.44 110 ILE A N 1
ATOM 907 C CA . ILE A 1 110 ? 0.471 19.288 20.986 1.00 87.44 110 ILE A CA 1
ATOM 908 C C . ILE A 1 110 ? 1.025 19.559 19.595 1.00 87.44 110 ILE A C 1
ATOM 910 O O . ILE A 1 110 ? 1.005 18.672 18.746 1.00 87.44 110 ILE A O 1
ATOM 914 N N . ARG A 1 111 ? 1.526 20.772 19.351 1.00 87.69 111 ARG A N 1
ATOM 915 C CA . ARG A 1 111 ? 2.072 21.155 18.045 1.00 87.69 111 ARG A CA 1
ATOM 916 C C . ARG A 1 111 ? 3.588 21.171 18.090 1.00 87.69 111 ARG A C 1
ATOM 918 O O . ARG A 1 111 ? 4.180 21.940 18.845 1.00 87.69 111 ARG A O 1
ATOM 925 N N . VAL A 1 112 ? 4.217 20.378 17.234 1.00 90.12 112 VAL A N 1
ATOM 926 C CA . VAL A 1 112 ? 5.675 20.301 17.122 1.00 90.12 112 VAL A CA 1
ATOM 927 C C . VAL A 1 112 ? 6.063 20.441 15.663 1.00 90.12 112 VAL A C 1
ATOM 929 O O . VAL A 1 112 ? 5.475 19.815 14.785 1.00 90.12 112 VAL A O 1
ATOM 932 N N . LYS A 1 113 ? 7.056 21.279 15.384 1.00 90.38 113 LYS A N 1
ATOM 933 C CA . LYS A 1 113 ? 7.664 21.369 14.065 1.00 90.38 113 LYS A CA 1
ATOM 934 C C . LYS A 1 113 ? 9.023 20.685 14.091 1.00 90.38 113 LYS A C 1
ATOM 936 O O . LYS A 1 113 ? 9.860 21.002 14.930 1.00 90.38 113 LYS A O 1
ATOM 941 N N . PHE A 1 114 ? 9.247 19.804 13.132 1.00 91.69 114 PHE A N 1
ATOM 942 C CA . PHE A 1 114 ? 10.524 19.156 12.896 1.00 91.69 114 PHE A CA 1
ATOM 943 C C . PHE A 1 114 ? 11.126 19.700 11.606 1.00 91.69 114 PHE A C 1
ATOM 945 O O . PHE A 1 114 ? 10.454 19.749 10.577 1.00 91.69 114 PHE A O 1
ATOM 952 N N . ASP A 1 115 ? 12.389 20.105 11.657 1.00 89.94 115 ASP A N 1
ATOM 953 C CA . ASP A 1 115 ? 13.199 20.470 10.498 1.00 89.94 115 ASP A CA 1
ATOM 954 C C . ASP A 1 115 ? 14.462 19.599 10.519 1.00 89.94 115 ASP A C 1
ATOM 956 O O . ASP A 1 115 ? 15.276 19.726 11.426 1.00 89.94 115 ASP A O 1
ATOM 960 N N . MET A 1 116 ? 14.647 18.721 9.535 1.00 87.56 116 MET A N 1
ATOM 961 C CA . MET A 1 116 ? 15.826 17.862 9.424 1.00 87.56 116 MET A CA 1
ATOM 962 C C . MET A 1 116 ? 16.632 18.186 8.168 1.00 87.56 116 MET A C 1
ATOM 964 O O . MET A 1 116 ? 16.075 18.439 7.104 1.00 87.56 116 MET A O 1
ATOM 968 N N . ILE A 1 117 ? 17.953 18.170 8.290 1.00 85.31 117 ILE A N 1
ATOM 969 C CA . ILE A 1 117 ? 18.907 18.311 7.193 1.00 85.31 117 ILE A CA 1
ATOM 970 C C . ILE A 1 117 ? 19.752 17.040 7.172 1.00 85.31 117 ILE A C 1
ATOM 972 O O . ILE A 1 117 ? 20.353 16.698 8.185 1.00 85.31 117 ILE A O 1
ATOM 976 N N . THR A 1 118 ? 19.782 16.360 6.033 1.00 79.44 118 THR A N 1
ATOM 977 C CA . THR A 1 118 ? 20.604 15.171 5.754 1.00 79.44 118 THR A CA 1
ATOM 978 C C . THR A 1 118 ? 21.566 15.475 4.603 1.00 79.44 118 THR A C 1
ATOM 980 O O . THR A 1 118 ? 21.437 16.507 3.934 1.00 79.44 118 THR A O 1
ATOM 983 N N . LYS A 1 119 ? 22.467 14.536 4.285 1.00 71.50 119 LYS A N 1
ATOM 984 C CA . LYS A 1 119 ? 23.221 14.543 3.016 1.00 71.50 119 LYS A CA 1
ATOM 985 C C . LYS A 1 119 ? 22.311 14.520 1.777 1.00 71.50 119 LYS A C 1
ATOM 987 O O . LYS A 1 119 ? 22.700 15.033 0.733 1.00 71.50 119 LYS A O 1
ATOM 992 N N . GLN A 1 120 ? 21.118 13.933 1.886 1.00 68.12 120 GLN A N 1
ATOM 993 C CA . GLN A 1 120 ? 20.175 13.745 0.779 1.00 68.12 120 GLN A CA 1
ATOM 994 C C . GLN A 1 120 ? 19.241 14.954 0.578 1.00 68.12 120 GLN A C 1
ATOM 996 O O . GLN A 1 120 ? 18.665 15.111 -0.495 1.00 68.12 120 GLN A O 1
ATOM 1001 N N . GLY A 1 121 ? 19.098 15.837 1.575 1.00 75.12 121 GLY A N 1
ATOM 1002 C CA . GLY A 1 121 ? 18.282 17.046 1.463 1.00 75.12 121 GLY A CA 1
ATOM 1003 C C . GLY A 1 121 ? 17.661 17.516 2.777 1.00 75.12 121 GLY A C 1
ATOM 1004 O O . GLY A 1 121 ? 18.041 17.094 3.871 1.00 75.12 121 GLY A O 1
ATOM 1005 N N . LYS A 1 122 ? 16.685 18.425 2.666 1.00 83.19 122 LYS A N 1
ATOM 1006 C CA . LYS A 1 122 ? 15.964 19.004 3.806 1.00 83.19 122 LYS A CA 1
ATOM 1007 C C . LYS A 1 122 ? 14.548 18.437 3.914 1.00 83.19 122 LYS A C 1
ATOM 1009 O O . LYS A 1 122 ? 13.795 18.430 2.944 1.00 83.19 122 LYS A O 1
ATOM 1014 N N . LEU A 1 123 ? 14.166 18.048 5.124 1.00 83.31 123 LEU A N 1
ATOM 1015 C CA . LEU A 1 123 ? 12.834 17.592 5.502 1.00 83.31 123 LEU A CA 1
ATOM 1016 C C . LEU A 1 123 ? 12.225 18.580 6.498 1.00 83.31 123 LEU A C 1
ATOM 1018 O O . LEU A 1 123 ? 12.919 19.101 7.367 1.00 83.31 123 LEU A O 1
ATOM 1022 N N . SER A 1 124 ? 10.930 18.853 6.377 1.00 85.38 124 SER A N 1
ATOM 1023 C CA . SER A 1 124 ? 10.198 19.681 7.336 1.00 85.38 124 SER A CA 1
ATOM 1024 C C . SER A 1 124 ? 8.790 19.129 7.489 1.00 85.38 124 SER A C 1
ATOM 1026 O O . SER A 1 124 ? 8.125 18.894 6.481 1.00 85.38 124 SER A O 1
ATOM 1028 N N . LYS A 1 125 ? 8.342 18.905 8.725 1.00 84.38 125 LYS A N 1
ATOM 1029 C CA . LYS A 1 125 ? 6.975 18.458 9.019 1.00 84.38 125 LYS A CA 1
ATOM 1030 C C . LYS A 1 125 ? 6.465 19.153 10.275 1.00 84.38 125 LYS A C 1
ATOM 1032 O O . LYS A 1 125 ? 7.171 19.230 11.280 1.00 84.38 125 LYS A O 1
ATOM 1037 N N . MET A 1 126 ? 5.247 19.682 10.208 1.00 86.88 126 MET A N 1
ATOM 1038 C CA . MET A 1 126 ? 4.500 20.105 11.389 1.00 86.88 126 MET A CA 1
ATOM 1039 C C . MET A 1 126 ? 3.573 18.965 11.784 1.00 86.88 126 MET A C 1
ATOM 1041 O O . MET A 1 126 ? 2.844 18.459 10.937 1.00 86.88 126 MET A O 1
ATOM 1045 N N . ILE A 1 127 ? 3.627 18.572 13.049 1.00 81.50 127 ILE A N 1
ATOM 1046 C CA . ILE A 1 127 ? 2.849 17.471 13.602 1.00 81.50 127 ILE A CA 1
ATOM 1047 C C . ILE A 1 127 ? 1.979 18.020 14.724 1.00 81.50 127 ILE A C 1
ATOM 1049 O O . ILE A 1 127 ? 2.438 18.821 15.547 1.00 81.50 127 ILE A O 1
ATOM 1053 N N . VAL A 1 128 ? 0.712 17.608 14.727 1.00 82.75 128 VAL A N 1
ATOM 1054 C CA . VAL A 1 128 ? -0.256 17.944 15.769 1.00 82.75 128 VAL A CA 1
ATOM 1055 C C . VAL A 1 128 ? -0.707 16.649 16.427 1.00 82.75 128 VAL A C 1
ATOM 1057 O O . VAL A 1 128 ? -1.588 15.963 15.931 1.00 82.75 128 VAL A O 1
ATOM 1060 N N . SER A 1 129 ? -0.097 16.307 17.557 1.00 80.06 129 SER A N 1
ATOM 1061 C CA . SER A 1 129 ? -0.496 15.123 18.315 1.00 80.06 129 SER A CA 1
ATOM 1062 C C . SER A 1 129 ? -1.687 15.429 19.210 1.00 80.06 129 SER A C 1
ATOM 1064 O O . SER A 1 129 ? -1.657 16.383 19.988 1.00 80.06 129 SER A O 1
ATOM 1066 N N . VAL A 1 130 ? -2.713 14.587 19.132 1.00 78.81 130 VAL A N 1
ATOM 1067 C CA . VAL A 1 130 ? -3.907 14.668 19.976 1.00 78.81 130 VAL A CA 1
ATOM 1068 C C . VAL A 1 130 ? -3.820 13.640 21.103 1.00 78.81 130 VAL A C 1
ATOM 1070 O O . VAL A 1 130 ? -3.448 12.489 20.863 1.00 78.81 130 VAL A O 1
ATOM 1073 N N . PHE A 1 131 ? -4.156 14.054 22.326 1.00 79.06 131 PHE A N 1
ATOM 1074 C CA . PHE A 1 131 ? -4.254 13.183 23.497 1.00 79.06 131 PHE A CA 1
ATOM 1075 C C . PHE A 1 131 ? -5.497 13.530 24.315 1.00 79.06 131 PHE A C 1
ATOM 1077 O O . PHE A 1 131 ? -5.693 14.686 24.680 1.00 79.06 131 PHE A O 1
ATOM 1084 N N . GLU A 1 132 ? -6.334 12.543 24.621 1.00 81.75 132 GLU A N 1
ATOM 1085 C CA . GLU A 1 132 ? -7.498 12.729 25.488 1.00 81.75 132 GLU A CA 1
ATOM 1086 C C . GLU A 1 132 ? -7.255 12.086 26.848 1.00 81.75 132 GLU A C 1
ATOM 1088 O O . GLU A 1 132 ? -6.720 10.982 26.932 1.00 81.75 132 GLU A O 1
ATOM 1093 N N . SER A 1 133 ? -7.651 12.776 27.913 1.00 76.00 133 SER A N 1
ATOM 1094 C CA . SER A 1 133 ? -7.516 12.270 29.276 1.00 76.00 133 SER A CA 1
ATOM 1095 C C . SER A 1 133 ? -8.644 12.773 30.152 1.00 76.00 133 SER A C 1
ATOM 1097 O O . SER A 1 133 ? -9.128 13.898 29.989 1.00 76.00 133 SER A O 1
ATOM 1099 N N . ASP A 1 134 ? -9.002 11.950 31.128 1.00 80.12 134 ASP A N 1
ATOM 1100 C CA . ASP A 1 134 ? -9.855 12.363 32.229 1.00 80.12 134 ASP A CA 1
ATOM 1101 C C . ASP A 1 134 ? -9.068 13.273 33.191 1.00 80.12 134 ASP A C 1
ATOM 1103 O O . ASP A 1 134 ? -7.833 13.206 33.264 1.00 80.12 134 ASP A O 1
ATOM 1107 N N . ILE A 1 135 ? -9.773 14.169 33.884 1.00 71.12 135 ILE A N 1
ATOM 1108 C CA . ILE A 1 135 ? -9.235 15.075 34.908 1.00 71.12 135 ILE A CA 1
ATOM 1109 C C . ILE A 1 135 ? -9.927 14.777 36.229 1.00 71.12 135 ILE A C 1
ATOM 1111 O O . ILE A 1 135 ? -11.151 14.740 36.317 1.00 71.12 135 ILE A O 1
ATOM 1115 N N . GLU A 1 136 ? -9.126 14.648 37.280 1.00 65.88 136 GLU A N 1
ATOM 1116 C CA . GLU A 1 136 ? -9.615 14.568 38.651 1.00 65.88 136 GLU A CA 1
ATOM 1117 C C . GLU A 1 136 ? -9.711 15.961 39.291 1.00 65.88 136 GLU A C 1
ATOM 1119 O O . GLU A 1 136 ? -8.910 16.850 39.000 1.00 65.88 136 GLU A O 1
ATOM 1124 N N . ALA A 1 137 ? -10.628 16.133 40.248 1.00 59.78 137 ALA A N 1
ATOM 1125 C CA . ALA A 1 137 ? -10.895 17.411 40.923 1.00 59.78 137 ALA A CA 1
ATOM 1126 C C . ALA A 1 137 ? -9.684 18.040 41.661 1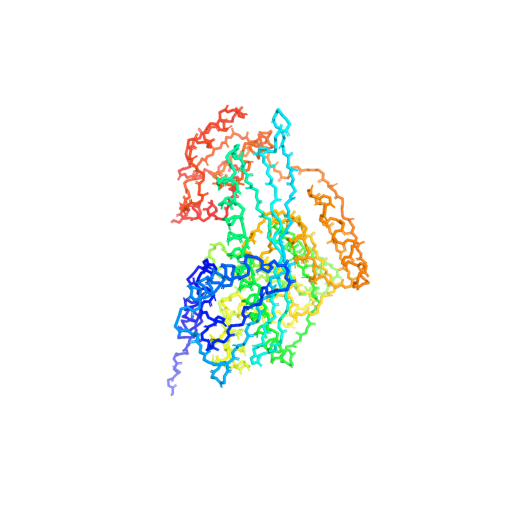.00 59.78 137 ALA A C 1
ATOM 1128 O O . ALA A 1 137 ? -9.740 19.199 42.070 1.00 59.78 137 ALA A O 1
ATOM 1129 N N . SER A 1 138 ? -8.584 17.302 41.847 1.00 66.62 138 SER A N 1
ATOM 1130 C CA . SER A 1 138 ? -7.366 17.788 42.505 1.00 66.62 138 SER A CA 1
ATOM 1131 C C . SER A 1 138 ? -6.509 18.661 41.574 1.00 66.62 138 SER A C 1
ATOM 1133 O O . SER A 1 138 ? -6.122 18.246 40.478 1.00 66.62 138 SER A O 1
ATOM 1135 N N . SER A 1 139 ? -6.134 19.858 42.042 1.00 57.81 139 SER A N 1
ATOM 1136 C CA . SER A 1 139 ? -5.283 20.810 41.307 1.00 57.81 139 SER A CA 1
ATOM 1137 C C . SER A 1 139 ? -3.850 20.303 41.084 1.00 57.81 139 SER A C 1
ATOM 1139 O O . SER A 1 139 ? -3.253 20.597 40.046 1.00 57.81 139 SER A O 1
ATOM 1141 N N . LEU A 1 140 ? -3.317 19.499 42.013 1.00 56.25 140 LEU A N 1
ATOM 1142 C CA . LEU A 1 140 ? -2.015 18.832 41.883 1.00 56.25 140 LEU A CA 1
ATOM 1143 C C . LEU A 1 140 ? -2.051 17.745 40.798 1.00 56.25 140 LEU A C 1
ATOM 1145 O O . LEU A 1 140 ? -1.177 17.714 39.930 1.00 56.25 140 LEU A O 1
ATOM 1149 N N . ASN A 1 141 ? -3.098 16.913 40.790 1.00 58.06 141 ASN A N 1
ATOM 1150 C CA . ASN A 1 141 ? -3.252 15.840 39.800 1.00 58.06 141 ASN A CA 1
ATOM 1151 C C . ASN A 1 141 ? -3.513 16.419 38.403 1.00 58.06 141 ASN A C 1
ATOM 1153 O O . ASN A 1 141 ? -2.940 15.954 37.422 1.00 58.06 141 ASN A O 1
ATOM 1157 N N . SER A 1 142 ? -4.278 17.510 38.315 1.00 60.72 142 SER A N 1
ATOM 1158 C CA . SER A 1 142 ? -4.538 18.231 37.063 1.00 60.72 142 SER A CA 1
ATOM 1159 C C . SER A 1 142 ? -3.263 18.743 36.380 1.00 60.72 142 SER A C 1
ATOM 1161 O O . SER A 1 142 ? -3.165 18.707 35.155 1.00 60.72 142 SER A O 1
ATOM 1163 N N . SER A 1 143 ? -2.272 19.224 37.143 1.00 63.88 143 SER A N 1
ATOM 1164 C CA . SER A 1 143 ? -1.007 19.690 36.559 1.00 63.88 143 SER A CA 1
ATOM 1165 C C . SER A 1 143 ? -0.144 18.532 36.064 1.00 63.88 143 SER A C 1
ATOM 1167 O O . SER A 1 143 ? 0.400 18.618 34.968 1.00 63.88 143 SER A O 1
ATOM 1169 N N . ALA A 1 144 ? -0.057 17.440 36.830 1.00 66.31 144 ALA A N 1
ATOM 1170 C CA . ALA A 1 144 ? 0.691 16.248 36.431 1.00 66.31 144 ALA A CA 1
ATOM 1171 C C . ALA A 1 144 ? 0.106 15.597 35.164 1.00 66.31 144 ALA A C 1
ATOM 1173 O O . ALA A 1 144 ? 0.855 15.182 34.282 1.00 66.31 144 ALA A O 1
ATOM 1174 N N . LEU A 1 145 ? -1.225 15.578 35.036 1.00 67.75 145 LEU A N 1
ATOM 1175 C CA . LEU A 1 145 ? -1.921 15.048 33.861 1.00 67.75 145 LEU A CA 1
ATOM 1176 C C . LEU A 1 145 ? -1.657 15.878 32.598 1.00 67.75 145 LEU A C 1
ATOM 1178 O O . LEU A 1 145 ? -1.460 15.300 31.533 1.00 67.75 145 LEU A O 1
ATOM 1182 N N . ARG A 1 146 ? -1.596 17.214 32.704 1.00 71.81 146 ARG A N 1
ATOM 1183 C CA . ARG A 1 146 ? -1.217 18.081 31.572 1.00 71.81 146 ARG A CA 1
ATOM 1184 C C . ARG A 1 146 ? 0.216 17.820 31.119 1.00 71.81 146 ARG A C 1
ATOM 1186 O O . ARG A 1 146 ? 0.474 17.680 29.928 1.00 71.81 146 ARG A O 1
ATOM 1193 N N . THR A 1 147 ? 1.134 17.704 32.070 1.00 75.94 147 THR A N 1
ATOM 1194 C CA . THR A 1 147 ? 2.535 17.386 31.793 1.00 75.94 147 THR A CA 1
ATOM 1195 C C . THR A 1 147 ? 2.680 16.030 31.096 1.00 75.94 147 THR A C 1
ATOM 1197 O O . THR A 1 147 ? 3.393 15.921 30.100 1.00 75.94 147 THR A O 1
ATOM 1200 N N . GLU A 1 148 ? 1.953 15.013 31.563 1.00 78.31 148 GLU A N 1
ATOM 1201 C CA . GLU A 1 148 ? 1.937 13.683 30.949 1.00 78.31 148 GLU A CA 1
ATOM 1202 C C . GLU A 1 148 ? 1.313 13.696 29.545 1.00 78.31 148 GLU A C 1
ATOM 1204 O O . GLU A 1 148 ? 1.834 13.049 28.636 1.00 78.31 148 GLU A O 1
ATOM 1209 N N . ALA A 1 149 ? 0.246 14.472 29.329 1.00 79.12 149 ALA A N 1
ATOM 1210 C CA . ALA A 1 149 ? -0.349 14.659 28.008 1.00 79.12 149 ALA A CA 1
ATOM 1211 C C . ALA A 1 149 ? 0.645 15.286 27.022 1.00 79.12 149 ALA A C 1
ATOM 1213 O O . ALA A 1 149 ? 0.779 14.806 25.894 1.00 79.12 149 ALA A O 1
ATOM 1214 N N . ILE A 1 150 ? 1.389 16.314 27.452 1.00 80.12 150 ILE A N 1
ATOM 1215 C CA . ILE A 1 150 ? 2.438 16.911 26.620 1.00 80.12 150 ILE A CA 1
ATOM 1216 C C . ILE A 1 150 ? 3.542 15.892 26.347 1.00 80.12 150 ILE A C 1
ATOM 1218 O O . ILE A 1 150 ? 3.928 15.725 25.193 1.00 80.12 150 ILE A O 1
ATOM 1222 N N . ARG A 1 151 ? 4.014 15.166 27.368 1.00 82.62 151 ARG A N 1
ATOM 1223 C CA . ARG A 1 151 ? 5.047 14.133 27.214 1.00 82.62 151 ARG A CA 1
ATOM 1224 C C . ARG A 1 151 ? 4.649 13.084 26.175 1.00 82.62 151 ARG A C 1
ATOM 1226 O O . ARG A 1 151 ? 5.422 12.814 25.259 1.00 82.62 151 ARG A O 1
ATOM 1233 N N . ARG A 1 152 ? 3.439 12.526 26.281 1.00 81.38 152 ARG A N 1
ATOM 1234 C CA . ARG A 1 152 ? 2.911 11.550 25.315 1.00 81.38 152 ARG A CA 1
ATOM 1235 C C . ARG A 1 152 ? 2.750 12.156 23.926 1.00 81.38 152 ARG A C 1
ATOM 1237 O O . ARG A 1 152 ? 3.111 11.516 22.945 1.00 81.38 152 ARG A O 1
ATOM 1244 N N . GLY A 1 153 ? 2.266 13.395 23.836 1.00 81.75 153 GLY A N 1
ATOM 1245 C CA . GLY A 1 153 ? 2.153 14.100 22.560 1.00 81.75 153 GLY A CA 1
ATOM 1246 C C . GLY A 1 153 ? 3.508 14.351 21.893 1.00 81.75 153 GLY A C 1
ATOM 1247 O O . GLY A 1 153 ? 3.624 14.212 20.679 1.00 81.75 153 GLY A O 1
ATOM 1248 N N . LEU A 1 154 ? 4.547 14.667 22.669 1.00 83.75 154 LEU A N 1
ATOM 1249 C CA . LEU A 1 154 ? 5.920 14.828 22.184 1.00 83.75 154 LEU A CA 1
ATOM 1250 C C . LEU A 1 154 ? 6.517 13.499 21.717 1.00 83.75 154 LEU A C 1
ATOM 1252 O O . LEU A 1 154 ? 7.138 13.460 20.658 1.00 83.75 154 LEU A O 1
ATOM 1256 N N . GLU A 1 155 ? 6.321 12.427 22.489 1.00 81.31 155 GLU A N 1
ATOM 1257 C CA . GLU A 1 155 ? 6.783 11.077 22.149 1.00 81.31 155 GLU A CA 1
ATOM 1258 C C . GLU A 1 155 ? 6.182 10.616 20.819 1.00 81.31 155 GLU A C 1
ATOM 1260 O O . GLU A 1 155 ? 6.918 10.304 19.884 1.00 81.31 155 GLU A O 1
ATOM 1265 N N . LYS A 1 156 ? 4.857 10.706 20.700 1.00 78.81 156 LYS A N 1
ATOM 1266 C CA . LYS A 1 156 ? 4.122 10.405 19.471 1.00 78.81 156 LYS A CA 1
ATOM 1267 C C . LYS A 1 156 ? 4.563 11.275 18.295 1.00 78.81 156 LYS A C 1
ATOM 1269 O O . LYS A 1 156 ? 4.819 10.751 17.217 1.00 78.81 156 LYS A O 1
ATOM 1274 N N . SER A 1 157 ? 4.717 12.585 18.503 1.00 83.00 157 SER A N 1
ATOM 1275 C CA . SER A 1 157 ? 5.171 13.491 17.438 1.00 83.00 157 SER A CA 1
ATOM 1276 C C . SER A 1 157 ? 6.570 13.134 16.936 1.00 83.00 157 SER A C 1
ATOM 1278 O O . SER A 1 157 ? 6.833 13.206 15.738 1.00 83.00 157 SER A O 1
ATOM 1280 N N . LEU A 1 158 ? 7.482 12.760 17.840 1.00 82.44 158 LEU A N 1
ATOM 1281 C CA . LEU A 1 158 ? 8.817 12.318 17.456 1.00 82.44 158 LEU A CA 1
ATOM 1282 C C . LEU A 1 158 ? 8.736 11.015 16.659 1.00 82.44 158 LEU A C 1
ATOM 1284 O O . LEU A 1 158 ? 9.312 10.950 15.580 1.00 82.44 158 LEU A O 1
ATOM 1288 N N . ASP A 1 159 ? 8.000 10.017 17.142 1.00 76.38 159 ASP A N 1
ATOM 1289 C CA . ASP A 1 159 ? 7.861 8.726 16.460 1.00 76.38 159 ASP A CA 1
ATOM 1290 C C . ASP A 1 159 ? 7.254 8.875 15.057 1.00 76.38 159 ASP A C 1
ATOM 1292 O O . ASP A 1 159 ? 7.802 8.344 14.089 1.00 76.38 159 ASP A O 1
ATOM 1296 N N . GLU A 1 160 ? 6.203 9.684 14.917 1.00 76.69 160 GLU A N 1
ATOM 1297 C CA . GLU A 1 160 ? 5.591 9.995 13.624 1.00 76.69 160 GLU A CA 1
ATOM 1298 C C . GLU A 1 160 ? 6.567 10.737 12.692 1.00 76.69 160 GLU A C 1
ATOM 1300 O O . GLU A 1 160 ? 6.633 10.454 11.491 1.00 76.69 160 GLU A O 1
ATOM 1305 N N . PHE A 1 161 ? 7.376 11.664 13.218 1.00 82.50 161 PHE A N 1
ATOM 1306 C CA . PHE A 1 161 ? 8.405 12.324 12.417 1.00 82.50 161 PHE A CA 1
ATOM 1307 C C . PHE A 1 161 ? 9.483 11.346 11.941 1.00 82.50 161 PHE A C 1
ATOM 1309 O O . PHE A 1 161 ? 9.897 11.418 10.784 1.00 82.50 161 PHE A O 1
ATOM 1316 N N . LEU A 1 162 ? 9.936 10.429 12.798 1.00 78.00 162 LEU A N 1
ATOM 1317 C CA . LEU A 1 162 ? 10.926 9.418 12.423 1.00 78.00 162 LEU A CA 1
ATOM 1318 C C . LEU A 1 162 ? 10.365 8.453 11.375 1.00 78.00 162 LEU A C 1
ATOM 1320 O O . LEU A 1 162 ? 11.069 8.125 10.420 1.00 78.00 162 LEU A O 1
ATOM 1324 N N . ALA A 1 163 ? 9.100 8.047 11.509 1.00 69.31 163 ALA A N 1
ATOM 1325 C CA . ALA A 1 163 ? 8.406 7.241 10.508 1.00 69.31 163 ALA A CA 1
ATOM 1326 C C . ALA A 1 163 ? 8.310 7.980 9.163 1.00 69.31 163 ALA A C 1
ATOM 1328 O O . ALA A 1 163 ? 8.658 7.419 8.124 1.00 69.31 163 ALA A O 1
ATOM 1329 N N . TYR A 1 164 ? 7.935 9.262 9.187 1.00 75.31 164 TYR A N 1
ATOM 1330 C CA . TYR A 1 164 ? 7.901 10.118 8.000 1.00 75.31 164 TYR A CA 1
ATOM 1331 C C . TYR A 1 164 ? 9.280 10.275 7.344 1.00 75.31 164 TYR A C 1
ATOM 1333 O O . TYR A 1 164 ? 9.413 10.110 6.132 1.00 75.31 164 TYR A O 1
ATOM 1341 N N . ALA A 1 165 ? 10.315 10.588 8.129 1.00 75.75 165 ALA A N 1
ATOM 1342 C CA . ALA A 1 165 ? 11.676 10.754 7.628 1.00 75.75 165 ALA A CA 1
ATOM 1343 C C . ALA A 1 165 ? 12.205 9.451 7.013 1.00 75.75 165 ALA A C 1
ATOM 1345 O O . ALA A 1 165 ? 12.840 9.486 5.963 1.00 75.75 165 ALA A O 1
ATOM 1346 N N . SER A 1 166 ? 11.871 8.311 7.622 1.00 71.31 166 SER A N 1
ATOM 1347 C CA . SER A 1 166 ? 12.182 6.982 7.102 1.00 71.31 166 SER A CA 1
ATOM 1348 C C . SER A 1 166 ? 11.503 6.706 5.763 1.00 71.31 166 SER A C 1
ATOM 1350 O O . SER A 1 166 ? 12.181 6.398 4.784 1.00 71.31 166 SER A O 1
ATOM 1352 N N . ALA A 1 167 ? 10.184 6.907 5.685 1.00 67.62 167 ALA A N 1
ATOM 1353 C CA . ALA A 1 167 ? 9.421 6.717 4.454 1.00 67.62 167 ALA A CA 1
ATOM 1354 C C . ALA A 1 167 ? 9.927 7.621 3.319 1.00 67.62 167 ALA A C 1
ATOM 1356 O O . ALA A 1 167 ? 10.069 7.190 2.177 1.00 67.62 167 ALA A O 1
ATOM 1357 N N . LYS A 1 168 ? 10.268 8.874 3.632 1.00 71.50 168 LYS A N 1
ATOM 1358 C CA . LYS A 1 168 ? 10.810 9.805 2.641 1.00 71.50 168 LYS A CA 1
ATOM 1359 C C . LYS A 1 168 ? 12.251 9.476 2.236 1.00 71.50 168 LYS A C 1
ATOM 1361 O O . LYS A 1 168 ? 12.599 9.669 1.077 1.00 71.50 168 LYS A O 1
ATOM 1366 N N . GLY A 1 169 ? 13.066 8.949 3.152 1.00 68.69 169 GLY A N 1
ATOM 1367 C CA . GLY A 1 169 ? 14.383 8.379 2.854 1.00 68.69 169 GLY A CA 1
ATOM 1368 C C . GLY A 1 169 ? 14.305 7.243 1.834 1.00 68.69 169 GLY A C 1
ATOM 1369 O O . GLY A 1 169 ? 15.016 7.273 0.834 1.00 68.69 169 GLY A O 1
ATOM 1370 N N . MET A 1 170 ? 13.377 6.305 2.038 1.00 64.50 170 MET A N 1
ATOM 1371 C CA . MET A 1 170 ? 13.089 5.232 1.077 1.00 64.50 170 MET A CA 1
ATOM 1372 C C . MET A 1 170 ? 12.679 5.787 -0.286 1.00 64.50 170 MET A C 1
ATOM 1374 O O . MET A 1 170 ? 13.275 5.448 -1.305 1.00 64.50 170 MET A O 1
ATOM 1378 N N . LEU A 1 171 ? 11.730 6.730 -0.320 1.00 67.25 171 LEU A N 1
ATOM 1379 C CA . LEU A 1 171 ? 11.320 7.344 -1.582 1.00 67.25 171 LEU A CA 1
ATOM 1380 C C . LEU A 1 171 ? 12.519 7.935 -2.345 1.00 67.25 171 LEU A C 1
ATOM 1382 O O . LEU A 1 171 ? 12.635 7.706 -3.544 1.00 67.25 171 LEU A O 1
ATOM 1386 N N . MET A 1 172 ? 13.443 8.624 -1.664 1.00 72.31 172 MET A N 1
ATOM 1387 C CA . MET A 1 172 ? 14.649 9.163 -2.309 1.00 72.31 172 MET A CA 1
ATOM 1388 C C . MET A 1 172 ? 15.549 8.060 -2.889 1.00 72.31 172 MET A C 1
ATOM 1390 O O . MET A 1 172 ? 16.059 8.212 -4.002 1.00 72.31 172 MET A O 1
ATOM 1394 N N . GLU A 1 173 ? 15.739 6.946 -2.176 1.00 77.81 173 GLU A N 1
ATOM 1395 C CA . GLU A 1 173 ? 16.520 5.805 -2.672 1.00 77.81 173 GLU A CA 1
ATOM 1396 C C . GLU A 1 173 ? 15.866 5.165 -3.906 1.00 77.81 173 GLU A C 1
ATOM 1398 O O . GLU A 1 173 ? 16.551 4.900 -4.905 1.00 77.81 173 GLU A O 1
ATOM 1403 N N . SER A 1 174 ? 14.541 5.002 -3.868 1.00 81.06 174 SER A N 1
ATOM 1404 C CA . SER A 1 174 ? 13.713 4.527 -4.978 1.00 81.06 174 SER A CA 1
ATOM 1405 C C . SER A 1 174 ? 13.754 5.455 -6.190 1.00 81.06 174 SER A C 1
ATOM 1407 O O . SER A 1 174 ? 13.948 4.984 -7.307 1.00 81.06 174 SER A O 1
ATOM 1409 N N . GLU A 1 175 ? 13.612 6.768 -6.001 1.00 87.25 175 GLU A N 1
ATOM 1410 C CA . GLU A 1 175 ? 13.657 7.765 -7.077 1.00 87.25 175 GLU A CA 1
ATOM 1411 C C . GLU A 1 175 ? 15.020 7.787 -7.765 1.00 87.25 175 GLU A C 1
ATOM 1413 O O . GLU A 1 175 ? 15.101 7.789 -8.992 1.00 87.25 175 GLU A O 1
ATOM 1418 N N . GLN A 1 176 ? 16.102 7.762 -6.989 1.00 88.12 176 GLN A N 1
ATOM 1419 C CA . GLN A 1 176 ? 17.464 7.718 -7.513 1.00 88.12 176 GLN A CA 1
ATOM 1420 C C . GLN A 1 176 ? 17.743 6.403 -8.260 1.00 88.12 176 GLN A C 1
ATOM 1422 O O . GLN A 1 176 ? 18.296 6.427 -9.361 1.00 88.12 176 GLN A O 1
ATOM 1427 N N . ALA A 1 177 ? 17.331 5.255 -7.711 1.00 90.69 177 ALA A N 1
ATOM 1428 C CA . ALA A 1 177 ? 17.495 3.967 -8.382 1.00 90.69 177 ALA A CA 1
ATOM 1429 C C . ALA A 1 177 ? 16.628 3.874 -9.650 1.00 90.69 177 ALA A C 1
ATOM 1431 O O . ALA A 1 177 ? 17.093 3.411 -10.693 1.00 90.69 177 ALA A O 1
ATOM 1432 N N . TYR A 1 178 ? 15.399 4.392 -9.610 1.00 94.62 178 TYR A N 1
ATOM 1433 C CA . TYR A 1 178 ? 14.551 4.507 -10.790 1.00 94.62 178 TYR A CA 1
ATOM 1434 C C . TYR A 1 178 ? 15.141 5.476 -11.820 1.00 94.62 178 TYR A C 1
ATOM 1436 O O . TYR A 1 178 ? 15.088 5.189 -13.011 1.00 94.62 178 TYR A O 1
ATOM 1444 N N . ALA A 1 179 ? 15.769 6.579 -11.410 1.00 94.81 179 ALA A N 1
ATOM 1445 C CA . ALA A 1 179 ? 16.456 7.497 -12.317 1.00 94.81 179 ALA A CA 1
ATOM 1446 C C . ALA A 1 179 ? 17.653 6.838 -13.021 1.00 94.81 179 ALA A C 1
ATOM 1448 O O . ALA A 1 179 ? 17.896 7.136 -14.190 1.00 94.81 179 ALA A O 1
ATOM 1449 N N . MET A 1 180 ? 18.358 5.916 -12.353 1.00 95.62 180 MET A N 1
ATOM 1450 C CA . MET A 1 180 ? 19.379 5.073 -12.986 1.00 95.62 180 MET A CA 1
ATOM 1451 C C . MET A 1 180 ? 18.767 4.055 -13.949 1.00 95.62 180 MET A C 1
ATOM 1453 O O . MET A 1 180 ? 19.343 3.807 -14.997 1.00 95.62 180 MET A O 1
ATOM 1457 N N . LEU A 1 181 ? 17.605 3.480 -13.626 1.00 96.12 181 LEU A N 1
ATOM 1458 C CA . LEU A 1 181 ? 16.923 2.485 -14.461 1.00 96.12 181 LEU A CA 1
ATOM 1459 C C . LEU A 1 181 ? 16.252 3.097 -15.704 1.00 96.12 181 LEU A C 1
ATOM 1461 O O . LEU A 1 181 ? 16.317 2.530 -16.794 1.00 96.12 181 LEU A O 1
ATOM 1465 N N . LYS A 1 182 ? 15.619 4.262 -15.548 1.00 95.00 182 LYS A N 1
ATOM 1466 C CA . LYS A 1 182 ? 14.749 4.935 -16.526 1.00 95.00 182 LYS A CA 1
ATOM 1467 C C . LYS A 1 182 ? 15.356 5.098 -17.932 1.00 95.00 182 LYS A C 1
ATOM 1469 O O . LYS A 1 182 ? 14.601 4.946 -18.888 1.00 95.00 182 LYS A O 1
ATOM 1474 N N . PRO A 1 183 ? 16.662 5.374 -18.121 1.00 96.50 183 PRO A N 1
ATOM 1475 C CA . PRO A 1 183 ? 17.278 5.446 -19.450 1.00 96.50 183 PRO A CA 1
ATOM 1476 C C . PRO A 1 183 ? 17.416 4.092 -20.165 1.00 96.50 183 PRO A C 1
ATOM 1478 O O . PRO A 1 183 ? 17.634 4.068 -21.375 1.00 96.50 183 PRO A O 1
ATOM 1481 N N . HIS A 1 184 ? 17.320 2.976 -19.437 1.00 95.75 184 HIS A N 1
ATOM 1482 C CA . HIS A 1 184 ? 17.586 1.624 -19.940 1.00 95.75 184 HIS A CA 1
ATOM 1483 C C . HIS A 1 184 ? 16.325 0.799 -20.217 1.00 95.75 184 HIS A C 1
ATOM 1485 O O . HIS A 1 184 ? 16.436 -0.316 -20.730 1.00 95.75 184 HIS A O 1
ATOM 1491 N N . ILE A 1 185 ? 15.148 1.327 -19.880 1.00 94.25 185 ILE A N 1
ATOM 1492 C CA . ILE A 1 185 ? 13.857 0.674 -20.101 1.00 94.25 185 ILE A CA 1
ATOM 1493 C C . ILE A 1 185 ? 12.917 1.603 -20.866 1.00 94.25 185 ILE A C 1
ATOM 1495 O O . ILE A 1 185 ? 12.981 2.830 -20.766 1.00 94.25 185 ILE A O 1
ATOM 1499 N N . LYS A 1 186 ? 12.007 1.013 -21.636 1.00 93.94 186 LYS A N 1
ATOM 1500 C CA . LYS A 1 186 ? 10.847 1.744 -22.151 1.00 93.94 186 LYS A CA 1
ATOM 1501 C C . LYS A 1 186 ? 9.865 2.013 -21.005 1.00 93.94 186 LYS A C 1
ATOM 1503 O O . LYS A 1 186 ? 9.919 1.373 -19.958 1.00 93.94 186 LYS A O 1
ATOM 1508 N N . ARG A 1 187 ? 8.974 2.984 -21.214 1.00 90.75 187 ARG A N 1
ATOM 1509 C CA . ARG A 1 187 ? 7.980 3.421 -20.225 1.00 90.75 187 ARG A CA 1
ATOM 1510 C C . ARG A 1 187 ? 6.574 3.122 -20.748 1.00 90.75 187 ARG A C 1
ATOM 1512 O O . ARG A 1 187 ? 6.084 3.901 -21.569 1.00 90.75 187 ARG A O 1
ATOM 1519 N N . PRO A 1 188 ? 5.967 2.004 -20.321 1.00 93.44 188 PRO A N 1
ATOM 1520 C CA . PRO A 1 188 ? 4.575 1.696 -20.616 1.00 93.44 188 PRO A CA 1
ATOM 1521 C C . PRO A 1 188 ? 3.630 2.767 -20.083 1.00 93.44 188 PRO A C 1
ATOM 1523 O O . PRO A 1 188 ? 3.984 3.564 -19.210 1.00 93.44 188 PRO A O 1
ATOM 1526 N N . ARG A 1 189 ? 2.391 2.738 -20.570 1.00 95.56 189 ARG A N 1
ATOM 1527 C CA . ARG A 1 189 ? 1.306 3.499 -19.952 1.00 95.56 189 ARG A CA 1
ATOM 1528 C C . ARG A 1 189 ? 0.990 2.886 -18.599 1.00 95.56 189 ARG A C 1
ATOM 1530 O O . ARG A 1 189 ? 0.917 1.667 -18.491 1.00 95.56 189 ARG A O 1
ATOM 1537 N N . THR A 1 190 ? 0.779 3.718 -17.588 1.00 97.25 190 THR A N 1
ATOM 1538 C CA . THR A 1 190 ? 0.677 3.247 -16.202 1.00 97.25 190 THR A CA 1
ATOM 1539 C C . THR A 1 190 ? -0.661 3.615 -15.588 1.00 97.25 190 THR A C 1
ATOM 1541 O O . THR A 1 190 ? -1.041 4.789 -15.575 1.00 97.25 190 THR A O 1
ATOM 1544 N N . ILE A 1 191 ? -1.327 2.616 -15.014 1.00 97.69 191 ILE A N 1
ATOM 1545 C CA . ILE A 1 191 ? -2.426 2.778 -14.065 1.00 97.69 191 ILE A CA 1
ATOM 1546 C C . ILE A 1 191 ? -1.875 2.502 -12.669 1.00 97.69 191 ILE A C 1
ATOM 1548 O O . ILE A 1 191 ? -1.278 1.455 -12.434 1.00 97.69 191 ILE A O 1
ATOM 1552 N N . HIS A 1 192 ? -2.081 3.419 -11.732 1.00 97.25 192 HIS A N 1
ATOM 1553 C CA . HIS A 1 192 ? -1.626 3.265 -10.350 1.00 97.25 192 HIS A CA 1
ATOM 1554 C C . HIS A 1 192 ? -2.818 3.073 -9.419 1.00 97.25 192 HIS A C 1
ATOM 1556 O O . HIS A 1 192 ? -3.720 3.906 -9.399 1.00 97.25 192 HIS A O 1
ATOM 1562 N N . ILE A 1 193 ? -2.833 1.973 -8.671 1.00 96.56 193 ILE A N 1
ATOM 1563 C CA . ILE A 1 193 ? -3.914 1.597 -7.761 1.00 96.56 193 ILE A CA 1
ATOM 1564 C C . ILE A 1 193 ? -3.485 1.900 -6.329 1.00 96.56 193 ILE A C 1
ATOM 1566 O O . ILE A 1 193 ? -2.508 1.338 -5.833 1.00 96.56 193 ILE A O 1
ATOM 1570 N N . VAL A 1 194 ? -4.240 2.754 -5.643 1.00 95.00 194 VAL A N 1
ATOM 1571 C CA . VAL A 1 194 ? -3.963 3.166 -4.264 1.00 95.00 194 VAL A CA 1
ATOM 1572 C C . VAL A 1 194 ? -5.224 3.025 -3.425 1.00 95.00 194 VAL A C 1
ATOM 1574 O O . VAL A 1 194 ? -6.323 3.289 -3.889 1.00 95.00 194 VAL A O 1
ATOM 1577 N N . GLY A 1 195 ? -5.076 2.616 -2.170 1.00 92.81 195 GLY A N 1
ATOM 1578 C CA . GLY A 1 195 ? -6.186 2.517 -1.230 1.00 92.81 195 GLY A CA 1
ATOM 1579 C C . GLY A 1 195 ? -5.864 1.607 -0.055 1.00 92.81 195 GLY A C 1
ATOM 1580 O O . GLY A 1 195 ? -4.719 1.171 0.127 1.00 92.81 195 GLY A O 1
ATOM 1581 N N . THR A 1 196 ? -6.876 1.319 0.753 1.00 87.06 196 THR A N 1
ATOM 1582 C CA . THR A 1 196 ? -6.761 0.364 1.860 1.00 87.06 196 THR A CA 1
ATOM 1583 C C . THR A 1 196 ? -7.207 -1.011 1.372 1.00 87.06 196 THR A C 1
ATOM 1585 O O . THR A 1 196 ? -6.400 -1.939 1.323 1.00 87.06 196 THR A O 1
ATOM 1588 N N . ASN A 1 197 ? -8.435 -1.111 0.857 1.00 86.75 197 ASN A N 1
ATOM 1589 C CA . ASN A 1 197 ? -9.048 -2.383 0.473 1.00 86.75 197 ASN A CA 1
ATOM 1590 C C . ASN A 1 197 ? -9.254 -2.508 -1.040 1.00 86.75 197 ASN A C 1
ATOM 1592 O O . ASN A 1 197 ? -9.448 -1.515 -1.736 1.00 86.75 197 ASN A O 1
ATOM 1596 N N . GLY A 1 198 ? -9.237 -3.741 -1.553 1.00 88.75 198 GLY A N 1
ATOM 1597 C CA . GLY A 1 198 ? -9.619 -4.044 -2.938 1.00 88.75 198 GLY A CA 1
ATOM 1598 C C . GLY A 1 198 ? -8.616 -3.624 -4.018 1.00 88.75 198 GLY A C 1
ATOM 1599 O O . GLY A 1 198 ? -8.969 -3.642 -5.194 1.00 88.75 198 GLY A O 1
ATOM 1600 N N . LYS A 1 199 ? -7.380 -3.258 -3.651 1.00 94.31 199 LYS A N 1
ATOM 1601 C CA . LYS A 1 199 ? -6.329 -2.856 -4.599 1.00 94.31 199 LYS A CA 1
ATOM 1602 C C . LYS A 1 199 ? -5.992 -3.972 -5.594 1.00 94.31 199 LYS A C 1
ATOM 1604 O O . LYS A 1 199 ? -6.251 -3.814 -6.784 1.00 94.31 199 LYS A O 1
ATOM 1609 N N . GLY A 1 200 ? -5.506 -5.116 -5.104 1.00 91.62 200 GLY A N 1
ATOM 1610 C CA . GLY A 1 200 ? -5.120 -6.246 -5.954 1.00 91.62 200 GLY A CA 1
ATOM 1611 C C . GLY A 1 200 ? -6.255 -6.791 -6.831 1.00 91.62 200 GLY A C 1
ATOM 1612 O O . GLY A 1 200 ? -6.042 -7.060 -8.011 1.00 91.62 200 GLY A O 1
ATOM 1613 N N . SER A 1 201 ? -7.486 -6.897 -6.311 1.00 89.50 201 SER A N 1
ATOM 1614 C CA . SER A 1 201 ? -8.636 -7.365 -7.104 1.00 89.50 201 SER A CA 1
ATOM 1615 C C . SER A 1 201 ? -9.034 -6.368 -8.194 1.00 89.50 201 SER A C 1
ATOM 1617 O O . SER A 1 201 ? -9.214 -6.764 -9.346 1.00 89.50 201 SER A O 1
ATOM 1619 N N . THR A 1 202 ? -9.107 -5.075 -7.863 1.00 92.31 202 THR A N 1
ATOM 1620 C CA . THR A 1 202 ? -9.385 -4.006 -8.835 1.00 92.31 202 THR A CA 1
ATOM 1621 C C . THR A 1 202 ? -8.308 -3.967 -9.914 1.00 92.31 202 THR A C 1
ATOM 1623 O O . THR A 1 202 ? -8.622 -3.973 -11.103 1.00 92.31 202 THR A O 1
ATOM 1626 N N . GLY A 1 203 ? -7.035 -3.996 -9.513 1.00 95.12 203 GLY A N 1
ATOM 1627 C CA . GLY A 1 203 ? -5.909 -3.988 -10.437 1.00 95.12 203 GLY A CA 1
ATOM 1628 C C . GLY A 1 203 ? -5.897 -5.207 -11.360 1.00 95.12 203 GLY A C 1
ATOM 1629 O O . GLY A 1 203 ? -5.718 -5.061 -12.569 1.00 95.12 203 GLY A O 1
ATOM 1630 N N . ARG A 1 204 ? -6.184 -6.408 -10.833 1.00 95.25 204 ARG A N 1
ATOM 1631 C CA . ARG A 1 204 ? -6.195 -7.642 -11.634 1.00 95.25 204 ARG A CA 1
ATOM 1632 C C . ARG A 1 204 ? -7.370 -7.658 -12.599 1.00 95.25 204 ARG A C 1
ATOM 1634 O O . ARG A 1 204 ? -7.186 -8.086 -13.732 1.00 95.25 204 ARG A O 1
ATOM 1641 N N . MET A 1 205 ? -8.535 -7.155 -12.188 1.00 88.62 205 MET A N 1
ATOM 1642 C CA . MET A 1 205 ? -9.688 -7.000 -13.075 1.00 88.62 205 MET A CA 1
ATOM 1643 C C . MET A 1 205 ? -9.361 -6.058 -14.239 1.00 88.62 205 MET A C 1
ATOM 1645 O O . MET A 1 205 ? -9.579 -6.416 -15.393 1.00 88.62 205 MET A O 1
ATOM 1649 N N . ILE A 1 206 ? -8.779 -4.887 -13.954 1.00 90.88 206 ILE A N 1
ATOM 1650 C CA . ILE A 1 206 ? -8.354 -3.930 -14.987 1.00 90.88 206 ILE A CA 1
ATOM 1651 C C . ILE A 1 206 ? -7.348 -4.582 -15.941 1.00 90.88 206 ILE A C 1
ATOM 1653 O O . ILE A 1 206 ? -7.533 -4.528 -17.156 1.00 90.88 206 ILE A O 1
ATOM 1657 N N . ALA A 1 207 ? -6.307 -5.221 -15.399 1.00 94.56 207 ALA A N 1
ATOM 1658 C CA . ALA A 1 207 ? -5.257 -5.839 -16.198 1.00 94.56 207 ALA A CA 1
ATOM 1659 C C . ALA A 1 207 ? -5.795 -6.967 -17.091 1.00 94.56 207 ALA A C 1
ATOM 1661 O O . ALA A 1 207 ? -5.491 -7.017 -18.282 1.00 94.56 207 ALA A O 1
ATOM 1662 N N . TYR A 1 208 ? -6.636 -7.838 -16.529 1.00 90.12 208 TYR A N 1
ATOM 1663 C CA . TYR A 1 208 ? -7.229 -8.961 -17.245 1.00 90.12 208 TYR A CA 1
ATOM 1664 C C . TYR A 1 208 ? -8.182 -8.493 -18.347 1.00 90.12 208 TYR A C 1
ATOM 1666 O O . TYR A 1 208 ? -8.063 -8.954 -19.478 1.00 90.12 208 TYR A O 1
ATOM 1674 N N . LEU A 1 209 ? -9.088 -7.551 -18.057 1.00 85.62 209 LEU A N 1
ATOM 1675 C CA . LEU A 1 209 ? -10.026 -7.026 -19.054 1.00 85.62 209 LEU A CA 1
ATOM 1676 C C . LEU A 1 209 ? -9.303 -6.286 -20.185 1.00 85.62 209 LEU A C 1
ATOM 1678 O O . LEU A 1 209 ? -9.637 -6.496 -21.347 1.00 85.62 209 LEU A O 1
ATOM 1682 N N . ALA A 1 210 ? -8.290 -5.473 -19.871 1.00 89.56 210 ALA A N 1
ATOM 1683 C CA . ALA A 1 210 ? -7.498 -4.779 -20.886 1.00 89.56 210 ALA A CA 1
ATOM 1684 C C . ALA A 1 210 ? -6.736 -5.759 -21.791 1.00 89.56 210 ALA A C 1
ATOM 1686 O O . ALA A 1 210 ? -6.731 -5.600 -23.011 1.00 89.56 210 ALA A O 1
ATOM 1687 N N . TRP A 1 211 ? -6.131 -6.794 -21.202 1.00 89.69 211 TRP A N 1
ATOM 1688 C CA . TRP A 1 211 ? -5.443 -7.845 -21.948 1.00 89.69 211 TRP A CA 1
ATOM 1689 C C . TRP A 1 211 ? -6.412 -8.621 -22.848 1.00 89.69 211 TRP A C 1
ATOM 1691 O O . TRP A 1 211 ? -6.164 -8.756 -24.043 1.00 89.69 211 TRP A O 1
ATOM 1701 N N . ARG A 1 212 ? -7.555 -9.062 -22.305 1.00 83.50 212 ARG A N 1
ATOM 1702 C CA . ARG A 1 212 ? -8.594 -9.790 -23.052 1.00 83.50 212 ARG A CA 1
ATOM 1703 C C . ARG A 1 212 ? -9.165 -8.971 -24.205 1.00 83.50 212 ARG A C 1
ATOM 1705 O O . ARG A 1 212 ? -9.220 -9.480 -25.318 1.00 83.50 212 ARG A O 1
ATOM 1712 N N . GLN A 1 213 ? -9.519 -7.709 -23.969 1.00 79.62 213 GLN A N 1
ATOM 1713 C CA . GLN A 1 213 ? -10.020 -6.822 -25.021 1.00 79.62 213 GLN A CA 1
ATOM 1714 C C . GLN A 1 213 ? -8.981 -6.648 -26.135 1.00 79.62 213 GLN A C 1
ATOM 1716 O O . GLN A 1 213 ? -9.307 -6.724 -27.315 1.00 79.62 213 GLN A O 1
ATOM 1721 N N . GLY A 1 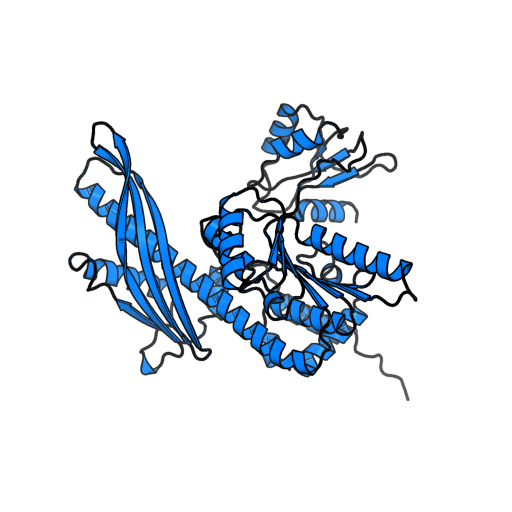214 ? -7.706 -6.483 -25.774 1.00 81.75 214 GLY A N 1
ATOM 1722 C CA . GLY A 1 214 ? -6.620 -6.377 -26.744 1.00 81.75 214 GLY A CA 1
ATOM 1723 C C . GLY A 1 214 ? -6.348 -7.659 -27.543 1.00 81.75 214 GLY A C 1
ATOM 1724 O O . GLY A 1 214 ? -5.788 -7.584 -28.638 1.00 81.75 214 GLY A O 1
ATOM 1725 N N . MET A 1 215 ? -6.761 -8.825 -27.033 1.00 73.44 215 MET A N 1
ATOM 1726 C CA . MET A 1 215 ? -6.795 -10.069 -27.806 1.00 73.44 215 MET A CA 1
ATOM 1727 C C . MET A 1 215 ? -7.972 -10.121 -28.788 1.00 73.44 215 MET A C 1
ATOM 1729 O O . MET A 1 215 ? -7.841 -10.743 -29.838 1.00 73.44 215 MET A O 1
ATOM 1733 N N . GLU A 1 216 ? -9.107 -9.504 -28.452 1.00 72.50 216 GLU A N 1
ATOM 1734 C CA . GLU A 1 216 ? -10.339 -9.533 -29.254 1.00 72.50 216 GLU A CA 1
ATOM 1735 C C . GLU A 1 216 ? -10.356 -8.461 -30.366 1.00 72.50 216 GLU A C 1
ATOM 1737 O O . GLU A 1 216 ? -10.813 -8.742 -31.473 1.00 72.50 216 GLU A O 1
ATOM 1742 N N . ASP A 1 217 ? -9.801 -7.268 -30.115 1.00 65.44 217 ASP A N 1
ATOM 1743 C CA . ASP A 1 217 ? -9.853 -6.107 -31.026 1.00 65.44 217 ASP A CA 1
ATOM 1744 C C . ASP A 1 217 ? -8.704 -6.026 -32.059 1.00 65.44 217 ASP A C 1
ATOM 1746 O O . ASP A 1 217 ? -8.702 -5.129 -32.908 1.00 65.44 217 ASP A O 1
ATOM 1750 N N . GLY A 1 218 ? -7.699 -6.912 -32.011 1.00 61.69 218 GLY A N 1
ATOM 1751 C CA . GLY A 1 218 ? -6.477 -6.780 -32.821 1.00 61.69 218 GLY A CA 1
ATOM 1752 C C . GLY A 1 218 ? -5.743 -8.087 -33.135 1.00 61.69 218 GLY A C 1
ATOM 1753 O O . GLY A 1 218 ? -6.262 -9.183 -32.966 1.00 61.69 218 GLY A O 1
ATOM 1754 N N . ASP A 1 219 ? -4.489 -7.983 -33.581 1.00 66.12 219 ASP A N 1
ATOM 1755 C CA . ASP A 1 219 ? -3.577 -9.097 -33.889 1.00 66.12 219 ASP A CA 1
ATOM 1756 C C . ASP A 1 219 ? -2.973 -9.779 -32.637 1.00 66.12 219 ASP A C 1
ATOM 1758 O O . ASP A 1 219 ? -1.925 -10.421 -32.714 1.00 66.12 219 ASP A O 1
ATOM 1762 N N . GLY A 1 220 ? -3.633 -9.649 -31.478 1.00 63.38 220 GLY A N 1
ATOM 1763 C CA . GLY A 1 220 ? -3.238 -10.277 -30.211 1.00 63.38 220 GLY A CA 1
ATOM 1764 C C . GLY A 1 220 ? -2.015 -9.653 -29.532 1.00 63.38 220 GLY A C 1
ATOM 1765 O O . GLY A 1 220 ? -1.357 -10.318 -28.735 1.00 63.38 220 GLY A O 1
ATOM 1766 N N . LYS A 1 221 ? -1.668 -8.403 -29.866 1.00 75.25 221 LYS A N 1
ATOM 1767 C CA . LYS A 1 221 ? -0.396 -7.777 -29.458 1.00 75.25 221 LYS A CA 1
ATOM 1768 C C . LYS A 1 221 ? -0.455 -6.872 -28.231 1.00 75.25 221 LYS A C 1
ATOM 1770 O O . LYS A 1 221 ? 0.603 -6.429 -27.800 1.00 75.25 221 LYS A O 1
ATOM 1775 N N . PHE A 1 222 ? -1.634 -6.587 -27.677 1.00 88.69 222 PHE A N 1
ATOM 1776 C CA . PHE A 1 222 ? -1.731 -5.686 -26.531 1.00 88.69 222 PHE A CA 1
ATOM 1777 C C . PHE A 1 222 ? -1.262 -6.371 -25.247 1.00 88.69 222 PHE A C 1
ATOM 1779 O O . PHE A 1 222 ? -1.912 -7.277 -24.723 1.00 88.69 222 PHE A O 1
ATOM 1786 N N . SER A 1 223 ? -0.121 -5.929 -24.745 1.00 93.44 223 SER A N 1
ATOM 1787 C CA . SER A 1 223 ? 0.571 -6.539 -23.619 1.00 93.44 223 SER A CA 1
ATOM 1788 C C . SER A 1 223 ? 0.321 -5.777 -22.322 1.00 93.44 223 SER A C 1
ATOM 1790 O O . SER A 1 223 ? 0.437 -4.549 -22.264 1.00 93.44 223 SER A O 1
ATOM 1792 N N . VAL A 1 224 ? -0.034 -6.515 -21.271 1.00 96.88 224 VAL A N 1
ATOM 1793 C CA . VAL A 1 224 ? -0.429 -5.952 -19.982 1.00 96.88 224 VAL A CA 1
ATOM 1794 C C . VAL A 1 224 ? 0.323 -6.629 -18.846 1.00 96.88 224 VAL A C 1
ATOM 1796 O O . VAL A 1 224 ? 0.275 -7.851 -18.691 1.00 96.88 224 VAL A O 1
ATOM 1799 N N . GLY A 1 225 ? 0.982 -5.809 -18.032 1.00 97.94 225 GLY A N 1
ATOM 1800 C CA . GLY A 1 225 ? 1.595 -6.214 -16.772 1.00 97.94 225 GLY A CA 1
ATOM 1801 C C . GLY A 1 225 ? 0.752 -5.784 -15.574 1.00 97.94 225 GLY A C 1
ATOM 1802 O O . GLY A 1 225 ? 0.134 -4.719 -15.593 1.00 97.94 225 GLY A O 1
ATOM 1803 N N . HIS A 1 226 ? 0.742 -6.578 -14.508 1.00 98.50 226 HIS A N 1
ATOM 1804 C CA . HIS A 1 226 ? 0.156 -6.200 -13.225 1.00 98.50 226 HIS A CA 1
ATOM 1805 C C . HIS A 1 226 ? 1.113 -6.542 -12.085 1.00 98.50 226 HIS A C 1
ATOM 1807 O O . HIS A 1 226 ? 1.489 -7.701 -11.911 1.00 98.50 226 HIS A O 1
ATOM 1813 N N . TYR A 1 227 ? 1.506 -5.521 -11.324 1.00 97.94 227 TYR A N 1
ATOM 1814 C CA . TYR A 1 227 ? 2.314 -5.660 -10.119 1.00 97.94 227 TYR A CA 1
ATOM 1815 C C . TYR A 1 227 ? 1.430 -5.604 -8.872 1.00 97.94 227 TYR A C 1
ATOM 1817 O O . TYR A 1 227 ? 0.708 -4.622 -8.699 1.00 97.94 227 TYR A O 1
ATOM 1825 N N . THR A 1 228 ? 1.515 -6.626 -8.016 1.00 93.50 228 THR A N 1
ATOM 1826 C CA . THR A 1 228 ? 0.728 -6.761 -6.777 1.00 93.50 228 THR A CA 1
ATOM 1827 C C . THR A 1 228 ? 1.569 -7.110 -5.559 1.00 93.5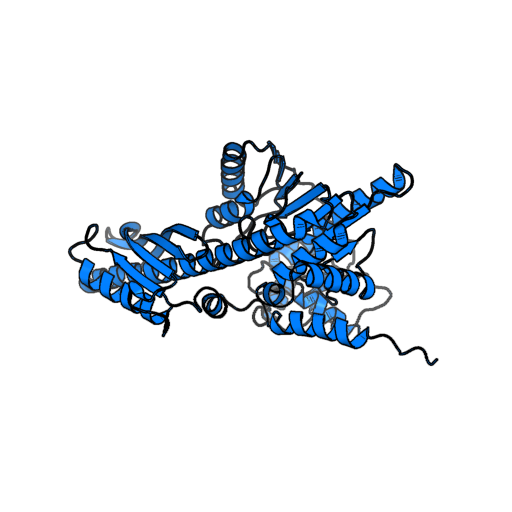0 228 THR A C 1
ATOM 1829 O O . THR A 1 228 ? 2.682 -7.642 -5.647 1.00 93.50 228 THR A O 1
ATOM 1832 N N . SER A 1 229 ? 1.009 -6.851 -4.377 1.00 84.38 229 SER A N 1
ATOM 1833 C CA . SER A 1 229 ? 1.606 -7.274 -3.112 1.00 84.38 229 SER A CA 1
ATOM 1834 C C . SER A 1 229 ? 0.559 -7.531 -2.022 1.00 84.38 229 SER A C 1
ATOM 1836 O O . SER A 1 229 ? -0.448 -6.832 -1.991 1.00 84.38 229 SER A O 1
ATOM 1838 N N . PRO A 1 230 ? 0.803 -8.465 -1.079 1.00 83.00 230 PRO A N 1
ATOM 1839 C CA . PRO A 1 230 ? 1.871 -9.474 -1.060 1.00 83.00 230 PRO A CA 1
ATOM 1840 C C . PRO A 1 230 ? 1.614 -10.620 -2.067 1.00 83.00 230 PRO A C 1
ATOM 1842 O O . PRO A 1 230 ? 0.759 -10.501 -2.937 1.00 83.00 230 PRO A O 1
ATOM 1845 N N . HIS A 1 231 ? 2.386 -11.709 -1.979 1.00 77.00 231 HIS A N 1
ATOM 1846 C CA . HIS A 1 231 ? 2.055 -12.992 -2.618 1.00 77.00 231 HIS A CA 1
ATOM 1847 C C . HIS A 1 231 ? 1.525 -13.983 -1.578 1.00 77.00 231 HIS A C 1
ATOM 1849 O O . HIS A 1 231 ? 1.773 -13.808 -0.385 1.00 77.00 231 HIS A O 1
ATOM 1855 N N . ILE A 1 232 ? 0.833 -15.023 -2.041 1.00 71.00 232 ILE A N 1
ATOM 1856 C CA . ILE A 1 232 ? 0.281 -16.098 -1.215 1.00 71.00 232 ILE A CA 1
ATOM 1857 C C . ILE A 1 232 ? 1.285 -17.247 -1.112 1.00 71.00 232 ILE A C 1
ATOM 1859 O O . ILE A 1 232 ? 1.672 -17.621 -0.009 1.00 71.00 232 ILE A O 1
ATOM 1863 N N . SER A 1 233 ? 1.721 -17.816 -2.244 1.00 70.94 233 SER A N 1
ATOM 1864 C CA . SER A 1 233 ? 2.585 -19.005 -2.243 1.00 70.94 233 SER A CA 1
ATOM 1865 C C . SER A 1 233 ? 3.939 -18.784 -2.903 1.00 70.94 233 SER A C 1
ATOM 1867 O O . SER A 1 233 ? 4.927 -19.355 -2.442 1.00 70.94 233 SER A O 1
ATOM 1869 N N . ARG A 1 234 ? 4.000 -18.049 -4.013 1.00 77.25 234 ARG A N 1
ATOM 1870 C CA . ARG A 1 234 ? 5.217 -17.856 -4.809 1.00 77.25 234 ARG A CA 1
ATOM 1871 C C . ARG A 1 234 ? 5.438 -16.383 -5.082 1.00 77.25 234 ARG A C 1
ATOM 1873 O O . ARG A 1 234 ? 4.506 -15.660 -5.413 1.00 77.25 234 ARG A O 1
ATOM 1880 N N . PHE A 1 235 ? 6.696 -15.955 -5.024 1.00 80.75 235 PHE A N 1
ATOM 1881 C CA . PHE A 1 235 ? 7.086 -14.579 -5.330 1.00 80.75 235 PHE A CA 1
ATOM 1882 C C . PHE A 1 235 ? 6.551 -14.098 -6.686 1.00 80.75 235 PHE A C 1
ATOM 1884 O O . PHE A 1 235 ? 6.121 -12.955 -6.811 1.00 80.75 235 PHE A O 1
ATOM 1891 N N . ASN A 1 236 ? 6.545 -14.992 -7.671 1.00 88.94 236 ASN A N 1
ATOM 1892 C CA . ASN A 1 236 ? 6.109 -14.768 -9.045 1.00 88.94 236 ASN A CA 1
ATOM 1893 C C . ASN A 1 236 ? 4.684 -14.209 -9.145 1.00 88.94 236 ASN A C 1
ATOM 1895 O O . ASN A 1 236 ? 4.416 -13.423 -10.043 1.00 88.94 236 ASN A O 1
ATOM 1899 N N . GLU A 1 237 ? 3.803 -14.530 -8.189 1.00 87.12 237 GLU A N 1
ATOM 1900 C CA . GLU A 1 237 ? 2.426 -14.011 -8.125 1.00 87.12 237 GLU A CA 1
ATOM 1901 C C . GLU A 1 237 ? 2.372 -12.478 -8.047 1.00 87.12 237 GLU A C 1
ATOM 1903 O O . GLU A 1 237 ? 1.367 -11.868 -8.412 1.00 87.12 237 GLU A O 1
ATOM 1908 N N . ARG A 1 238 ? 3.453 -11.839 -7.574 1.00 93.44 238 ARG A N 1
ATOM 1909 C CA . ARG A 1 238 ? 3.577 -10.377 -7.530 1.00 93.44 238 ARG A CA 1
ATOM 1910 C C . ARG A 1 238 ? 3.664 -9.760 -8.919 1.00 93.44 238 ARG A C 1
ATOM 1912 O O . ARG A 1 238 ? 3.361 -8.583 -9.053 1.00 93.44 238 ARG A O 1
ATOM 1919 N N . ILE A 1 239 ? 4.135 -10.500 -9.920 1.00 97.25 239 ILE A N 1
ATOM 1920 C CA . ILE A 1 239 ? 4.388 -9.995 -11.268 1.00 97.25 239 ILE A CA 1
ATOM 1921 C C . ILE A 1 239 ? 3.601 -10.867 -12.243 1.00 97.25 239 ILE A C 1
ATOM 1923 O O . ILE A 1 239 ? 4.029 -11.945 -12.648 1.00 97.25 239 ILE A O 1
ATOM 1927 N N . TRP A 1 240 ? 2.429 -10.373 -12.618 1.00 97.94 240 TRP A N 1
ATOM 1928 C CA . TRP A 1 240 ? 1.545 -11.010 -13.584 1.00 97.94 240 TRP A CA 1
ATOM 1929 C C . TRP A 1 240 ? 1.729 -10.367 -14.958 1.00 97.94 240 TRP A C 1
ATOM 1931 O O . TRP A 1 240 ? 1.794 -9.141 -15.067 1.00 97.94 240 TRP A O 1
ATOM 1941 N N . LEU A 1 241 ? 1.814 -11.179 -16.008 1.00 96.81 241 LEU A N 1
ATOM 1942 C CA . LEU A 1 241 ? 2.050 -10.749 -17.380 1.00 96.81 241 LEU A CA 1
ATOM 1943 C C . LEU A 1 241 ? 1.155 -11.547 -18.336 1.00 96.81 241 LEU A C 1
ATOM 1945 O O . LEU A 1 241 ? 1.272 -12.763 -18.426 1.00 96.81 241 LEU A O 1
ATOM 1949 N N . ASN A 1 242 ? 0.293 -10.857 -19.090 1.00 93.50 242 ASN A N 1
ATOM 1950 C CA . ASN A 1 242 ? -0.478 -11.437 -20.203 1.00 93.50 242 ASN A CA 1
ATOM 1951 C C . ASN A 1 242 ? -1.224 -12.749 -19.883 1.00 93.50 242 ASN A C 1
ATOM 1953 O O . ASN A 1 242 ? -1.157 -13.705 -20.653 1.00 93.50 242 ASN A O 1
ATOM 1957 N N . GLY A 1 243 ? -1.949 -12.808 -18.768 1.00 89.56 243 GLY A N 1
ATOM 1958 C CA . GLY A 1 243 ? -2.764 -13.977 -18.417 1.00 89.56 243 GLY A CA 1
ATOM 1959 C C . GLY A 1 243 ? -2.214 -14.799 -17.258 1.00 89.56 243 GLY A C 1
ATOM 1960 O O . GLY A 1 243 ? -3.002 -15.407 -16.534 1.00 89.56 243 GLY A O 1
ATOM 1961 N N . GLU A 1 244 ? -0.906 -14.761 -17.020 1.00 94.38 244 GLU A N 1
ATOM 1962 C CA . GLU A 1 244 ? -0.224 -15.679 -16.104 1.00 94.38 244 GLU A CA 1
ATOM 1963 C C . GLU A 1 244 ? 0.834 -14.995 -15.230 1.00 94.38 244 GLU A C 1
ATOM 1965 O O . GLU A 1 244 ? 1.297 -13.891 -15.515 1.00 94.38 244 GLU A O 1
ATOM 1970 N N . ASP A 1 245 ? 1.201 -15.648 -14.128 1.00 96.38 245 ASP A N 1
ATOM 1971 C CA . ASP A 1 245 ? 2.336 -15.222 -13.307 1.00 96.38 245 ASP A CA 1
ATOM 1972 C C . ASP A 1 245 ? 3.645 -15.523 -14.052 1.00 96.38 245 ASP A C 1
ATOM 1974 O O . ASP A 1 245 ? 3.759 -16.551 -14.724 1.00 96.38 245 ASP A O 1
ATOM 1978 N N . ILE A 1 246 ? 4.656 -14.660 -13.923 1.00 95.81 246 ILE A N 1
ATOM 1979 C CA . ILE A 1 246 ? 5.930 -14.871 -14.626 1.00 95.81 246 ILE A CA 1
ATOM 1980 C C . ILE A 1 246 ? 6.662 -16.140 -14.168 1.00 95.81 246 ILE A C 1
ATOM 1982 O O . ILE A 1 246 ? 6.555 -16.570 -13.020 1.00 95.81 246 ILE A O 1
ATOM 1986 N N . SER A 1 247 ? 7.495 -16.714 -15.036 1.00 95.25 247 SER A N 1
ATOM 1987 C CA . SER A 1 247 ? 8.360 -17.836 -14.660 1.00 95.25 247 SER A CA 1
ATOM 1988 C C . SER A 1 247 ? 9.624 -17.379 -13.921 1.00 95.25 247 SER A C 1
ATOM 1990 O O . SER A 1 247 ? 10.018 -16.209 -13.984 1.00 95.25 247 SER A O 1
ATOM 1992 N N . ASP A 1 248 ? 10.290 -18.316 -13.242 1.00 89.75 248 ASP A N 1
ATOM 1993 C CA . ASP A 1 248 ? 11.558 -18.056 -12.549 1.00 89.75 248 ASP A CA 1
ATOM 1994 C C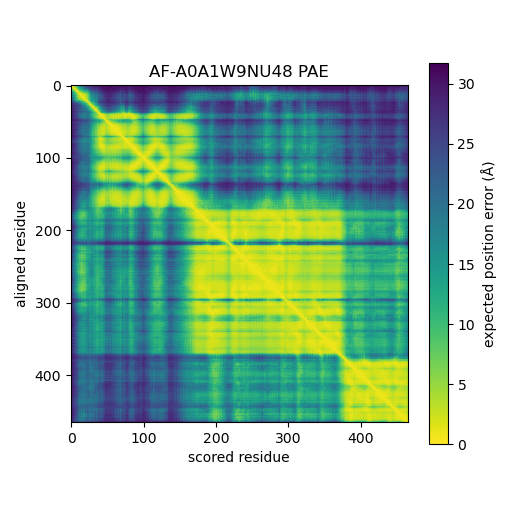 . ASP A 1 248 ? 12.659 -17.615 -13.525 1.00 89.75 248 ASP A C 1
ATOM 1996 O O . ASP A 1 248 ? 13.511 -16.803 -13.177 1.00 89.75 248 ASP A O 1
ATOM 2000 N N . GLU A 1 249 ? 12.624 -18.090 -14.773 1.00 95.06 249 GLU A N 1
ATOM 2001 C CA . GLU A 1 249 ? 13.575 -17.694 -15.813 1.00 95.06 249 GLU A CA 1
ATOM 2002 C C . GLU A 1 249 ? 13.409 -16.224 -16.215 1.00 95.06 249 GLU A C 1
ATOM 2004 O O . GLU A 1 249 ? 14.404 -15.517 -16.389 1.00 95.06 249 GLU A O 1
ATOM 2009 N N . VAL A 1 250 ? 12.164 -15.752 -16.351 1.00 94.88 250 VAL A N 1
ATOM 2010 C CA . VAL A 1 250 ? 11.870 -14.340 -16.645 1.00 94.88 250 VAL A CA 1
ATOM 2011 C C . VAL A 1 250 ? 12.288 -13.464 -15.469 1.00 94.88 250 VAL A C 1
ATOM 2013 O O . VAL A 1 250 ? 12.930 -12.429 -15.664 1.00 94.88 250 VAL A O 1
ATOM 2016 N N . LEU A 1 251 ? 11.965 -13.903 -14.251 1.00 90.62 251 LEU A N 1
ATOM 2017 C CA . LEU A 1 251 ? 12.333 -13.217 -13.021 1.00 90.62 251 LEU A CA 1
ATOM 2018 C C . LEU A 1 251 ? 13.856 -13.072 -12.889 1.00 90.62 251 LEU A C 1
ATOM 2020 O O . LEU A 1 251 ? 14.361 -11.982 -12.621 1.00 90.62 251 LEU A O 1
ATOM 2024 N N . GLU A 1 252 ? 14.592 -14.153 -13.135 1.00 87.25 252 GLU A N 1
ATOM 2025 C CA . GLU A 1 252 ? 16.049 -14.175 -13.069 1.00 87.25 252 GLU A CA 1
ATOM 2026 C C . GLU A 1 252 ? 16.687 -13.296 -14.153 1.00 87.25 252 GLU A C 1
ATOM 2028 O O . GLU A 1 252 ? 17.614 -12.533 -13.876 1.00 87.25 252 GLU A O 1
ATOM 2033 N N . ALA A 1 253 ? 16.174 -13.338 -15.385 1.00 94.38 253 ALA A N 1
ATOM 2034 C CA . ALA A 1 253 ? 16.658 -12.472 -16.458 1.00 94.38 253 ALA A CA 1
ATOM 2035 C C . ALA A 1 253 ? 16.469 -10.983 -16.118 1.00 94.38 253 ALA A C 1
ATOM 2037 O O . ALA A 1 253 ? 17.380 -10.173 -16.327 1.00 94.38 253 ALA A O 1
ATOM 2038 N N . ALA A 1 254 ? 15.314 -10.625 -15.550 1.00 95.50 254 ALA A N 1
ATOM 2039 C CA . ALA A 1 254 ? 15.047 -9.273 -15.078 1.00 95.50 254 ALA A CA 1
ATOM 2040 C C . ALA A 1 254 ? 15.971 -8.884 -13.912 1.00 95.50 254 ALA A C 1
ATOM 2042 O O . ALA A 1 254 ? 16.495 -7.768 -13.899 1.00 95.50 254 ALA A O 1
ATOM 2043 N N . HIS A 1 255 ? 16.237 -9.808 -12.983 1.00 91.19 255 HIS A N 1
ATOM 2044 C CA . HIS A 1 255 ? 17.145 -9.590 -11.857 1.00 91.19 255 HIS A CA 1
ATOM 2045 C C . HIS A 1 255 ? 18.567 -9.296 -12.335 1.00 91.19 255 HIS A C 1
ATOM 2047 O O . HIS A 1 255 ? 19.151 -8.290 -11.932 1.00 91.19 255 HIS A O 1
ATOM 2053 N N . GLN A 1 256 ? 19.106 -10.114 -13.243 1.00 94.38 256 GLN A N 1
ATOM 2054 C CA . GLN A 1 256 ? 20.445 -9.901 -13.797 1.00 94.38 256 GLN A CA 1
ATOM 2055 C C . GLN A 1 256 ? 20.549 -8.571 -14.543 1.00 94.38 256 GLN A C 1
ATOM 2057 O O . GLN A 1 256 ? 21.538 -7.850 -14.392 1.00 94.38 256 GLN A O 1
ATOM 2062 N N . LYS A 1 257 ? 19.517 -8.207 -15.316 1.00 96.62 257 LYS A N 1
ATOM 2063 C CA . LYS A 1 257 ? 19.467 -6.910 -15.999 1.00 96.62 257 LYS A CA 1
ATOM 2064 C C . LYS A 1 257 ? 19.456 -5.751 -15.000 1.00 96.62 257 LYS A C 1
ATOM 2066 O O . LYS A 1 257 ? 20.249 -4.824 -15.153 1.00 96.62 257 LYS A O 1
ATOM 2071 N N . LEU A 1 258 ? 18.609 -5.810 -13.973 1.00 95.44 258 LEU A N 1
ATOM 2072 C CA . LEU A 1 258 ? 18.523 -4.772 -12.945 1.00 95.44 258 LEU A CA 1
ATOM 2073 C C . LEU A 1 258 ? 19.838 -4.632 -12.168 1.00 95.44 258 LEU A C 1
ATOM 2075 O O . LEU A 1 258 ? 20.345 -3.523 -12.009 1.00 95.44 258 LEU A O 1
ATOM 2079 N N . LEU A 1 259 ? 20.421 -5.754 -11.737 1.00 91.88 259 LEU A N 1
ATOM 2080 C CA . LEU A 1 259 ? 21.694 -5.790 -11.020 1.00 91.88 259 LEU A CA 1
ATOM 2081 C C . LEU A 1 259 ? 22.846 -5.242 -11.873 1.00 91.88 259 LEU A C 1
ATOM 2083 O O . LEU A 1 259 ? 23.711 -4.544 -11.351 1.00 91.88 259 LEU A O 1
ATOM 2087 N N . GLY A 1 260 ? 22.846 -5.513 -13.182 1.00 95.88 260 GLY A N 1
ATOM 2088 C CA . GLY A 1 260 ? 23.823 -4.954 -14.117 1.00 95.88 260 GLY A CA 1
ATOM 2089 C C . GLY A 1 260 ? 23.714 -3.435 -14.296 1.00 95.88 260 GLY A C 1
ATOM 2090 O O . GLY A 1 260 ? 24.727 -2.789 -14.550 1.00 95.88 260 GLY A O 1
ATOM 2091 N N . ILE A 1 261 ? 22.513 -2.865 -14.145 1.00 96.12 261 ILE A N 1
ATOM 2092 C CA . ILE A 1 261 ? 22.264 -1.418 -14.258 1.00 96.12 261 ILE A CA 1
ATOM 2093 C C . ILE A 1 261 ? 22.594 -0.694 -12.949 1.00 96.12 261 ILE A C 1
ATOM 2095 O O . ILE A 1 261 ? 23.286 0.320 -12.962 1.00 96.12 261 ILE A O 1
ATOM 2099 N N . LEU A 1 262 ? 22.099 -1.201 -11.817 1.00 92.06 262 LEU A N 1
ATOM 2100 C CA . LEU A 1 262 ? 22.284 -0.554 -10.516 1.00 92.06 262 LEU A CA 1
ATOM 2101 C C . LEU A 1 262 ? 23.665 -0.828 -9.913 1.00 92.06 262 LEU A C 1
ATOM 2103 O O . LEU A 1 262 ? 24.202 0.001 -9.182 1.00 92.06 262 LEU A O 1
ATOM 2107 N N . GLY A 1 263 ? 24.239 -1.995 -10.200 1.00 90.19 263 GLY A N 1
ATOM 2108 C CA . GLY A 1 263 ? 25.375 -2.530 -9.464 1.00 90.19 263 GLY A CA 1
ATOM 2109 C C . GLY A 1 263 ? 24.962 -3.143 -8.122 1.00 90.19 263 GLY A C 1
ATOM 2110 O O . GLY A 1 263 ? 23.862 -2.925 -7.602 1.00 90.19 263 GLY A O 1
ATOM 2111 N N . LYS A 1 264 ? 25.869 -3.943 -7.552 1.00 81.94 264 LYS A N 1
ATOM 2112 C CA . LYS A 1 264 ? 25.626 -4.686 -6.309 1.00 81.94 264 LYS A CA 1
ATOM 2113 C C . LYS A 1 264 ? 25.428 -3.763 -5.106 1.00 81.94 264 LYS A C 1
ATOM 2115 O O . LYS A 1 264 ? 24.424 -3.898 -4.422 1.00 81.94 264 LYS A O 1
ATOM 2120 N N . GLU A 1 265 ? 26.335 -2.808 -4.900 1.00 78.50 265 GLU A N 1
ATOM 2121 C CA . GLU A 1 265 ? 26.298 -1.905 -3.739 1.00 78.50 265 GLU A CA 1
ATOM 2122 C C . GLU A 1 265 ? 24.975 -1.140 -3.662 1.00 78.50 265 GLU A C 1
ATOM 2124 O O . GLU A 1 265 ? 24.340 -1.116 -2.617 1.00 78.50 265 GLU A O 1
ATOM 2129 N N . ARG A 1 266 ? 24.505 -0.594 -4.790 1.00 81.38 266 ARG A N 1
ATOM 2130 C CA . ARG A 1 266 ? 23.221 0.112 -4.851 1.00 81.38 266 ARG A CA 1
ATOM 2131 C C . ARG A 1 266 ? 22.025 -0.819 -4.665 1.00 81.38 266 ARG A C 1
ATOM 2133 O O . ARG A 1 266 ? 21.049 -0.441 -4.036 1.00 81.38 266 ARG A O 1
ATOM 2140 N N . SER A 1 267 ? 22.078 -2.027 -5.220 1.00 78.50 267 SER A N 1
ATOM 2141 C CA . SER A 1 267 ? 20.990 -2.999 -5.057 1.00 78.50 267 SER A CA 1
ATOM 2142 C C . SER A 1 267 ? 20.815 -3.422 -3.595 1.00 78.50 267 SER A C 1
ATOM 2144 O O . SER A 1 267 ? 19.696 -3.686 -3.174 1.00 78.50 267 SER A O 1
ATOM 2146 N N . GLU A 1 268 ? 21.904 -3.461 -2.823 1.00 75.94 268 GLU A N 1
ATOM 2147 C CA . GLU A 1 268 ? 21.903 -3.811 -1.397 1.00 75.94 268 GLU A CA 1
ATOM 2148 C C . GLU A 1 268 ? 21.394 -2.679 -0.485 1.00 75.94 268 GLU A C 1
ATOM 2150 O O . GLU A 1 268 ? 21.026 -2.960 0.655 1.00 75.94 268 GLU A O 1
ATOM 2155 N N . THR A 1 269 ? 21.331 -1.424 -0.959 1.00 74.94 269 THR A N 1
ATOM 2156 C CA . THR A 1 269 ? 20.726 -0.316 -0.188 1.00 74.94 269 THR A CA 1
ATOM 2157 C C . THR A 1 269 ? 19.205 -0.274 -0.294 1.00 74.94 269 THR A C 1
ATOM 2159 O O . THR A 1 269 ? 18.552 0.313 0.566 1.00 74.94 269 THR A O 1
ATOM 2162 N N . LEU A 1 270 ? 18.635 -0.891 -1.331 1.00 74.94 270 LEU A N 1
ATOM 2163 C CA . LEU A 1 270 ? 17.196 -0.924 -1.557 1.00 74.94 270 LEU A CA 1
ATOM 2164 C C . LEU A 1 270 ? 16.518 -1.920 -0.615 1.00 74.94 270 LEU A C 1
ATOM 2166 O O . LEU A 1 270 ? 16.992 -3.036 -0.392 1.00 74.94 270 LEU A O 1
ATOM 2170 N N . SER A 1 271 ? 15.351 -1.547 -0.101 1.00 74.69 271 SER A N 1
ATOM 2171 C CA . SER A 1 271 ? 14.486 -2.488 0.600 1.00 74.69 271 SER A CA 1
ATOM 2172 C C . SER A 1 271 ? 13.914 -3.536 -0.360 1.00 74.69 271 SER A C 1
ATOM 2174 O O . SER A 1 271 ? 13.868 -3.363 -1.581 1.00 74.69 271 SER A O 1
ATOM 2176 N N . TYR A 1 272 ? 13.402 -4.626 0.215 1.00 74.56 272 TYR A N 1
ATOM 2177 C CA . TYR A 1 272 ? 12.757 -5.709 -0.529 1.00 74.56 272 TYR A CA 1
ATOM 2178 C C . TYR A 1 272 ? 11.678 -5.199 -1.499 1.00 74.56 272 TYR A C 1
ATOM 2180 O O . TYR A 1 272 ? 11.605 -5.634 -2.650 1.00 74.56 272 TYR A O 1
ATOM 2188 N N . PHE A 1 273 ? 10.830 -4.277 -1.033 1.00 81.06 273 PHE A N 1
ATOM 2189 C CA . PHE A 1 273 ? 9.711 -3.762 -1.820 1.00 81.06 273 PHE A CA 1
ATOM 2190 C C . PHE A 1 273 ? 10.183 -2.848 -2.955 1.00 81.06 273 PHE A C 1
ATOM 2192 O O . PHE A 1 273 ? 9.668 -2.936 -4.068 1.00 81.06 273 PHE A O 1
ATOM 2199 N N . GLU A 1 274 ? 11.200 -2.026 -2.707 1.00 83.94 274 GLU A N 1
ATOM 2200 C CA . GLU A 1 274 ? 11.775 -1.128 -3.712 1.00 83.94 274 GLU A CA 1
ATOM 2201 C C . GLU A 1 274 ? 12.468 -1.921 -4.816 1.00 83.94 274 GLU A C 1
ATOM 2203 O O . GLU A 1 274 ? 12.178 -1.724 -5.997 1.00 83.94 274 GLU A O 1
ATOM 2208 N N . TYR A 1 275 ? 13.303 -2.895 -4.440 1.00 85.38 275 TYR A N 1
ATOM 2209 C CA . TYR A 1 275 ? 13.971 -3.767 -5.402 1.00 85.38 275 TYR A CA 1
ATOM 2210 C C . TYR A 1 275 ? 12.962 -4.547 -6.251 1.00 85.38 275 TYR A C 1
ATOM 2212 O O . TYR A 1 275 ? 13.078 -4.600 -7.474 1.00 85.38 275 TYR A O 1
ATOM 2220 N N . THR A 1 276 ? 11.924 -5.100 -5.615 1.00 89.25 276 THR A N 1
ATOM 2221 C CA . THR A 1 276 ? 10.857 -5.831 -6.312 1.00 89.25 276 THR A CA 1
ATOM 2222 C C . THR A 1 276 ? 10.069 -4.928 -7.267 1.00 89.25 276 THR A C 1
ATOM 2224 O O . THR A 1 276 ? 9.715 -5.353 -8.365 1.00 89.25 276 THR A O 1
ATOM 2227 N N . THR A 1 277 ? 9.840 -3.667 -6.897 1.00 93.94 277 THR A N 1
ATOM 2228 C CA . THR A 1 277 ? 9.154 -2.695 -7.759 1.00 93.94 277 THR A CA 1
ATOM 2229 C C . THR A 1 277 ? 9.992 -2.359 -8.998 1.00 93.94 277 THR A C 1
ATOM 2231 O O . THR A 1 277 ? 9.481 -2.374 -10.118 1.00 93.94 277 THR A O 1
ATOM 2234 N N . LEU A 1 278 ? 11.301 -2.136 -8.835 1.00 95.69 278 LEU A N 1
ATOM 2235 C CA . LEU A 1 278 ? 12.222 -1.939 -9.962 1.00 95.69 278 LEU A CA 1
ATOM 2236 C C . LEU A 1 278 ? 12.323 -3.181 -10.854 1.00 95.69 278 LEU A C 1
ATOM 2238 O O . LEU A 1 278 ? 12.399 -3.062 -12.077 1.00 95.69 278 LEU A O 1
ATOM 2242 N N . LEU A 1 279 ? 12.273 -4.371 -10.258 1.00 95.50 279 LEU A N 1
ATOM 2243 C CA . LEU A 1 279 ? 12.260 -5.635 -10.985 1.00 95.50 279 LEU A CA 1
ATOM 2244 C C . LEU A 1 279 ? 11.007 -5.766 -11.860 1.00 95.50 279 LEU A C 1
ATOM 2246 O O . LEU A 1 279 ? 11.118 -6.126 -13.032 1.00 95.50 279 LEU A O 1
ATOM 2250 N N . ALA A 1 280 ? 9.837 -5.395 -11.332 1.00 97.31 280 ALA A N 1
ATOM 2251 C CA . ALA A 1 280 ? 8.595 -5.345 -12.100 1.00 97.31 280 ALA A CA 1
ATOM 2252 C C . ALA A 1 280 ? 8.690 -4.358 -13.279 1.00 97.31 280 ALA A C 1
ATOM 2254 O O . ALA A 1 280 ? 8.291 -4.702 -14.390 1.00 97.31 280 ALA A O 1
ATOM 2255 N N . PHE A 1 281 ? 9.296 -3.176 -13.092 1.00 97.69 281 PHE A N 1
ATOM 2256 C CA . PHE A 1 281 ? 9.537 -2.238 -14.199 1.00 97.69 281 PHE A CA 1
ATOM 2257 C C . PHE A 1 281 ? 10.418 -2.830 -15.307 1.00 97.69 281 PHE A C 1
ATOM 2259 O O . PHE A 1 281 ? 10.161 -2.580 -16.484 1.00 97.69 281 PHE A O 1
ATOM 2266 N N . VAL A 1 282 ? 11.432 -3.630 -14.957 1.00 97.75 282 VAL A N 1
ATOM 2267 C CA . VAL A 1 282 ? 12.266 -4.328 -15.949 1.00 97.75 282 VAL A CA 1
ATOM 2268 C C . VAL A 1 282 ? 11.457 -5.375 -16.711 1.00 97.75 282 VAL A C 1
ATOM 2270 O O . VAL A 1 282 ? 11.531 -5.412 -17.937 1.00 97.75 282 VAL A O 1
ATOM 2273 N N . VAL A 1 283 ? 10.665 -6.195 -16.013 1.00 97.94 283 VAL A N 1
ATOM 2274 C CA . VAL A 1 283 ? 9.809 -7.214 -16.649 1.00 97.94 283 VAL A CA 1
ATOM 2275 C C . VAL A 1 283 ? 8.811 -6.568 -17.609 1.00 97.94 283 VAL A C 1
ATOM 2277 O O . VAL A 1 283 ? 8.597 -7.060 -18.718 1.00 97.94 283 VAL A O 1
ATOM 2280 N N . PHE A 1 284 ? 8.216 -5.447 -17.209 1.00 97.69 284 PHE A N 1
ATOM 2281 C CA . PHE A 1 284 ? 7.163 -4.802 -17.978 1.00 97.69 284 PHE A CA 1
ATOM 2282 C C . PHE A 1 284 ? 7.652 -3.806 -19.025 1.00 97.69 284 PHE A C 1
ATOM 2284 O O . PHE A 1 284 ? 6.823 -3.153 -19.651 1.00 97.69 284 PHE A O 1
ATOM 2291 N N . GLU A 1 285 ? 8.958 -3.679 -19.268 1.00 95.50 285 GLU A N 1
ATOM 2292 C CA . GLU A 1 285 ? 9.482 -2.638 -20.160 1.00 95.50 285 GLU A CA 1
ATOM 2293 C C . GLU A 1 285 ? 8.847 -2.668 -21.563 1.00 95.50 285 GLU A C 1
ATOM 2295 O O . GLU A 1 285 ? 8.689 -1.633 -22.197 1.00 95.50 285 GLU A O 1
ATOM 2300 N N . ASN A 1 286 ? 8.435 -3.839 -22.055 1.00 93.44 286 ASN A N 1
ATOM 2301 C CA . ASN A 1 286 ? 7.805 -3.977 -23.370 1.00 93.44 286 ASN A CA 1
ATOM 2302 C C . ASN A 1 286 ? 6.270 -4.051 -23.324 1.00 93.44 286 ASN A C 1
ATOM 2304 O O . ASN A 1 286 ? 5.676 -4.340 -24.357 1.00 93.44 286 ASN A O 1
ATOM 2308 N N . CYS A 1 287 ? 5.644 -3.802 -22.169 1.00 96.06 287 CYS A N 1
ATOM 2309 C CA . CYS A 1 287 ? 4.188 -3.764 -22.046 1.00 96.06 287 CYS A CA 1
ATOM 2310 C C . CYS A 1 287 ? 3.591 -2.493 -22.671 1.00 96.06 287 CYS A C 1
ATOM 2312 O O . CYS A 1 287 ? 4.198 -1.421 -22.637 1.00 96.06 287 CYS A O 1
ATOM 2314 N N . ASP A 1 288 ? 2.361 -2.589 -23.170 1.00 95.38 288 ASP A N 1
ATOM 2315 C CA . ASP A 1 288 ? 1.570 -1.439 -23.625 1.00 95.38 288 ASP A CA 1
ATOM 2316 C C . ASP A 1 288 ? 0.871 -0.724 -22.462 1.00 95.38 288 ASP A C 1
ATOM 2318 O O . ASP A 1 288 ? 0.619 0.488 -22.520 1.00 95.38 288 ASP A O 1
ATOM 2322 N N . LEU A 1 289 ? 0.546 -1.489 -21.417 1.00 96.62 289 LEU A N 1
ATOM 2323 C CA . LEU A 1 289 ? -0.095 -1.043 -20.188 1.00 96.62 289 LEU A CA 1
ATOM 2324 C C . LEU A 1 289 ? 0.503 -1.780 -18.987 1.00 96.62 289 LEU A C 1
ATOM 2326 O O . LEU A 1 289 ? 0.673 -2.997 -19.016 1.00 96.62 289 LEU A O 1
ATOM 2330 N N . ILE A 1 290 ? 0.757 -1.059 -17.904 1.00 98.00 290 ILE A N 1
ATOM 2331 C CA . ILE A 1 290 ? 1.057 -1.645 -16.601 1.00 98.00 290 ILE A CA 1
ATOM 2332 C C . ILE A 1 290 ? 0.062 -1.151 -15.566 1.00 98.00 290 ILE A C 1
ATOM 2334 O O . ILE A 1 290 ? -0.309 0.023 -15.543 1.00 98.00 290 ILE A O 1
ATOM 2338 N N . VAL A 1 291 ? -0.357 -2.058 -14.697 1.00 98.25 291 VAL A N 1
ATOM 2339 C CA . VAL A 1 291 ? -1.151 -1.757 -13.512 1.00 98.25 291 VAL A CA 1
ATOM 2340 C C . VAL A 1 291 ? -0.245 -1.952 -12.303 1.00 98.25 291 VAL A C 1
ATOM 2342 O O . VAL A 1 291 ? 0.336 -3.020 -12.131 1.00 98.25 291 VAL A O 1
ATOM 2345 N N . LEU A 1 292 ? -0.075 -0.915 -11.490 1.00 97.56 292 LEU A N 1
ATOM 2346 C CA . LEU A 1 292 ? 0.802 -0.932 -10.323 1.00 97.56 292 LEU A CA 1
ATOM 2347 C C . LEU A 1 292 ? -0.031 -0.787 -9.056 1.00 97.56 292 LEU A C 1
ATOM 2349 O O . LEU A 1 292 ? -0.655 0.252 -8.852 1.00 97.56 292 LEU A O 1
ATOM 2353 N N . GLU A 1 293 ? -0.027 -1.799 -8.198 1.00 96.25 293 GLU A N 1
ATOM 2354 C CA . GLU A 1 293 ? -0.572 -1.699 -6.847 1.00 96.25 293 GLU A CA 1
ATOM 2355 C C . GLU A 1 293 ? 0.434 -1.017 -5.914 1.00 96.25 293 GLU A C 1
ATOM 2357 O O . GLU A 1 293 ? 1.548 -1.507 -5.728 1.00 96.25 293 GLU A O 1
ATOM 2362 N N . ALA A 1 294 ? 0.031 0.094 -5.292 1.00 91.94 294 ALA A N 1
ATOM 2363 C CA . ALA A 1 294 ? 0.790 0.678 -4.194 1.00 91.94 294 ALA A CA 1
ATOM 2364 C C . ALA A 1 294 ? 0.802 -0.268 -2.990 1.00 91.94 294 ALA A C 1
ATOM 2366 O O . ALA A 1 294 ? -0.222 -0.870 -2.657 1.00 91.94 294 ALA A O 1
ATOM 2367 N N . GLY A 1 295 ? 1.939 -0.338 -2.302 1.00 81.81 295 GLY A N 1
ATOM 2368 C CA . GLY A 1 295 ? 2.069 -1.057 -1.046 1.00 81.81 295 GLY A CA 1
ATOM 2369 C C . GLY A 1 295 ? 1.346 -0.314 0.074 1.00 81.81 295 GLY A C 1
ATOM 2370 O O . GLY A 1 295 ? 0.135 -0.457 0.266 1.00 81.81 295 GLY A O 1
ATOM 2371 N N . LEU A 1 296 ? 2.092 0.484 0.841 1.00 67.44 296 LEU A N 1
ATOM 2372 C CA . LEU A 1 296 ? 1.578 1.070 2.082 1.00 67.44 296 LEU A CA 1
ATOM 2373 C C . LEU A 1 296 ? 1.131 2.529 1.949 1.00 67.44 296 LEU A C 1
ATOM 2375 O O . LEU A 1 296 ? 0.102 2.909 2.517 1.00 67.44 296 LEU A O 1
ATOM 2379 N N . GLY A 1 297 ? 1.867 3.358 1.209 1.00 66.44 297 GLY A N 1
ATOM 2380 C CA . GLY A 1 297 ? 1.741 4.810 1.349 1.00 66.44 297 GLY A CA 1
ATOM 2381 C C . GLY A 1 297 ? 1.893 5.543 0.036 1.00 66.44 297 GLY A C 1
ATOM 2382 O O . GLY A 1 297 ? 3.014 5.792 -0.361 1.00 66.44 297 GLY A O 1
ATOM 2383 N N . GLY A 1 298 ? 0.772 5.930 -0.581 1.00 76.44 298 GLY A N 1
ATOM 2384 C CA . GLY A 1 298 ? 0.709 6.559 -1.905 1.00 76.44 298 GLY A CA 1
ATOM 2385 C C . GLY A 1 298 ? 1.882 7.485 -2.231 1.00 76.44 298 GLY A C 1
ATOM 2386 O O . GLY A 1 298 ? 2.643 7.173 -3.139 1.00 76.44 298 GLY A O 1
ATOM 2387 N N . GLU A 1 299 ? 2.041 8.598 -1.510 1.00 80.00 299 GLU A N 1
ATOM 2388 C CA . GLU A 1 299 ? 3.081 9.600 -1.801 1.00 80.00 299 GLU A CA 1
ATOM 2389 C C . GLU A 1 299 ? 4.519 9.059 -1.676 1.00 80.00 299 GLU A C 1
ATOM 2391 O O . GLU A 1 299 ? 5.371 9.407 -2.492 1.00 80.00 299 GLU A O 1
ATOM 2396 N N . PHE A 1 300 ? 4.781 8.187 -0.698 1.00 78.44 300 PHE A N 1
ATOM 2397 C CA . PHE A 1 300 ? 6.120 7.662 -0.381 1.00 78.44 300 PHE A CA 1
ATOM 2398 C C . PHE A 1 300 ? 6.354 6.232 -0.889 1.00 78.44 300 PHE A C 1
ATOM 2400 O O . PHE A 1 300 ? 7.320 5.583 -0.496 1.00 78.44 300 PHE A O 1
ATOM 2407 N N . ASP A 1 301 ? 5.462 5.715 -1.734 1.00 85.69 301 ASP A N 1
ATOM 2408 C CA . ASP A 1 301 ? 5.523 4.340 -2.212 1.00 85.69 301 ASP A CA 1
ATOM 2409 C C . ASP A 1 301 ? 6.568 4.192 -3.322 1.00 85.69 301 ASP A C 1
ATOM 2411 O O . ASP A 1 301 ? 6.679 5.049 -4.200 1.00 85.69 301 ASP A O 1
ATOM 2415 N N . ALA A 1 302 ? 7.270 3.058 -3.365 1.00 87.38 302 ALA A N 1
ATOM 2416 C CA . ALA A 1 302 ? 8.210 2.759 -4.447 1.00 87.38 302 ALA A CA 1
ATOM 2417 C C . ALA A 1 302 ? 7.533 2.751 -5.831 1.00 87.38 302 ALA A C 1
ATOM 2419 O O . ALA A 1 302 ? 8.169 3.039 -6.841 1.00 87.38 302 ALA A O 1
ATOM 2420 N N . THR A 1 303 ? 6.228 2.460 -5.897 1.00 92.81 303 THR A N 1
ATOM 2421 C CA . THR A 1 303 ? 5.440 2.531 -7.140 1.00 92.81 303 THR A CA 1
ATOM 2422 C C . THR A 1 303 ? 5.086 3.966 -7.549 1.00 92.81 303 THR A C 1
ATOM 2424 O O . THR A 1 303 ? 4.572 4.197 -8.648 1.00 92.81 303 THR A O 1
ATOM 2427 N N . ASN A 1 304 ? 5.361 4.961 -6.695 1.00 92.56 304 ASN A N 1
ATOM 2428 C CA . ASN A 1 304 ? 5.064 6.362 -6.969 1.00 92.56 304 ASN A CA 1
ATOM 2429 C C . ASN A 1 304 ? 6.085 7.048 -7.897 1.00 92.56 304 ASN A C 1
ATOM 2431 O O . ASN A 1 304 ? 5.789 8.093 -8.463 1.00 92.56 304 ASN A O 1
ATOM 2435 N N . VAL A 1 305 ? 7.250 6.435 -8.120 1.00 91.50 305 VAL A N 1
ATOM 2436 C CA . VAL A 1 305 ? 8.391 7.037 -8.843 1.00 91.50 305 VAL A CA 1
ATOM 2437 C C . VAL A 1 305 ? 8.185 7.244 -10.352 1.00 91.50 305 VAL A C 1
ATOM 2439 O O . VAL A 1 305 ? 9.003 7.896 -11.005 1.00 91.50 305 VAL A O 1
ATOM 2442 N N . CYS A 1 306 ? 7.129 6.677 -10.942 1.00 90.50 306 CYS A N 1
ATOM 2443 C CA . CYS A 1 306 ? 6.867 6.747 -12.379 1.00 90.50 306 CYS A CA 1
ATOM 2444 C C . CYS A 1 306 ? 5.657 7.624 -12.732 1.00 90.50 306 CYS A C 1
ATOM 2446 O O . CYS A 1 306 ? 4.720 7.778 -11.947 1.00 90.50 306 CYS A O 1
ATOM 2448 N N . ASP A 1 307 ? 5.652 8.127 -13.969 1.00 92.25 307 ASP A N 1
ATOM 2449 C CA . ASP A 1 307 ? 4.510 8.836 -14.549 1.00 92.25 307 ASP A CA 1
ATOM 2450 C C . ASP A 1 307 ? 3.290 7.900 -14.661 1.00 92.25 307 ASP A C 1
ATOM 2452 O O . ASP A 1 307 ? 3.430 6.703 -14.939 1.00 92.25 307 ASP A O 1
ATOM 2456 N N . LYS A 1 308 ? 2.094 8.452 -14.444 1.00 93.25 308 LYS A N 1
ATOM 2457 C CA . LYS A 1 308 ? 0.812 7.746 -14.356 1.00 93.25 308 LYS A CA 1
ATOM 2458 C C . LYS A 1 308 ? -0.167 8.382 -15.333 1.00 93.25 308 LYS A C 1
ATOM 2460 O O . LYS A 1 308 ? -0.407 9.588 -15.302 1.00 93.25 308 LYS A O 1
ATOM 2465 N N . GLU A 1 309 ? -0.776 7.571 -16.187 1.00 95.06 309 GLU A N 1
ATOM 2466 C CA . GLU A 1 309 ? -1.867 8.054 -17.037 1.00 95.06 309 GLU A CA 1
ATOM 2467 C C . GLU A 1 309 ? -3.194 8.114 -16.283 1.00 95.06 309 GLU A C 1
ATOM 2469 O O . GLU A 1 309 ? -4.055 8.933 -16.615 1.00 95.06 309 GLU A O 1
ATOM 2474 N N . LEU A 1 310 ? -3.355 7.247 -15.281 1.00 96.12 310 LEU A N 1
ATOM 2475 C CA . LEU A 1 310 ? -4.559 7.131 -14.476 1.00 96.12 310 LEU A CA 1
ATOM 2476 C C . LEU A 1 310 ? -4.212 6.664 -13.061 1.00 96.12 310 LEU A C 1
ATOM 2478 O O . LEU A 1 310 ? -3.534 5.654 -12.878 1.00 96.12 310 LEU A O 1
ATOM 2482 N N . SER A 1 311 ? -4.739 7.365 -12.066 1.00 96.56 311 SER A N 1
ATOM 2483 C CA . SER A 1 311 ? -4.742 6.921 -10.676 1.00 96.56 311 SER A CA 1
ATOM 2484 C C . SER A 1 311 ? -6.121 6.363 -10.328 1.00 96.56 311 SER A C 1
ATOM 2486 O O . SER A 1 311 ? -7.142 6.967 -10.650 1.00 96.56 311 SER A O 1
ATOM 2488 N N . VAL A 1 312 ? -6.166 5.207 -9.676 1.00 96.62 312 VAL A N 1
ATOM 2489 C CA . VAL A 1 312 ? -7.398 4.575 -9.199 1.00 96.62 312 VAL A CA 1
ATOM 2490 C C . VAL A 1 312 ? -7.325 4.486 -7.687 1.00 96.62 312 VAL A C 1
ATOM 2492 O O . VAL A 1 312 ? -6.461 3.806 -7.136 1.00 96.62 312 VAL A O 1
ATOM 2495 N N . ILE A 1 313 ? -8.243 5.173 -7.023 1.00 96.38 313 ILE A N 1
ATOM 2496 C CA . ILE A 1 313 ? -8.352 5.212 -5.573 1.00 96.38 313 ILE A CA 1
ATOM 2497 C C . ILE A 1 313 ? -9.439 4.227 -5.155 1.00 96.38 313 ILE A C 1
ATOM 2499 O O . ILE A 1 313 ? -10.629 4.484 -5.340 1.00 96.38 313 ILE A O 1
ATOM 2503 N N . THR A 1 314 ? -9.041 3.074 -4.626 1.00 95.38 314 THR A N 1
ATOM 2504 C CA . THR A 1 314 ? -9.966 2.101 -4.033 1.00 95.38 314 THR A CA 1
ATOM 2505 C C . THR A 1 314 ? -10.413 2.581 -2.641 1.00 95.38 314 THR A C 1
ATOM 2507 O O . THR A 1 314 ? -9.935 3.620 -2.176 1.00 95.38 314 THR A O 1
ATOM 2510 N N . PRO A 1 315 ? -11.352 1.902 -1.952 1.00 94.12 315 PRO A N 1
ATOM 2511 C CA . PRO A 1 315 ? -11.798 2.343 -0.633 1.00 94.12 315 PRO A CA 1
ATOM 2512 C C . PRO A 1 315 ? -10.636 2.552 0.349 1.00 94.12 315 PRO A C 1
ATOM 2514 O O . PRO A 1 315 ? -9.790 1.666 0.542 1.00 94.12 315 PRO A O 1
ATOM 2517 N N . ILE A 1 316 ? -10.609 3.733 0.966 1.00 93.44 316 ILE A N 1
ATOM 2518 C CA . ILE A 1 316 ? -9.671 4.128 2.015 1.00 93.44 316 ILE A CA 1
ATOM 2519 C C . ILE A 1 316 ? -10.363 3.959 3.366 1.00 93.44 316 ILE A C 1
ATOM 2521 O O . ILE A 1 316 ? -11.500 4.383 3.571 1.00 93.44 316 ILE A O 1
ATOM 2525 N N . GLY A 1 317 ? -9.652 3.329 4.291 1.00 88.94 317 GLY A N 1
ATOM 2526 C CA . GLY A 1 317 ? -10.053 3.174 5.682 1.00 88.94 317 GLY A CA 1
ATOM 2527 C C . GLY A 1 317 ? -8.851 3.279 6.608 1.00 88.94 317 GLY A C 1
ATOM 2528 O O . GLY A 1 317 ? -7.714 3.370 6.134 1.00 88.94 317 GLY A O 1
ATOM 2529 N N . ILE A 1 318 ? -9.120 3.259 7.914 1.00 82.31 318 ILE A N 1
ATOM 2530 C CA . ILE A 1 318 ? -8.088 3.315 8.951 1.00 82.31 318 ILE A CA 1
ATOM 2531 C C . ILE A 1 318 ? -7.170 2.099 8.826 1.00 82.31 318 ILE A C 1
ATOM 2533 O O . ILE A 1 318 ? -7.611 0.960 8.966 1.00 82.31 318 ILE A O 1
ATOM 2537 N N . ASP A 1 319 ? -5.902 2.355 8.522 1.00 72.31 319 ASP A N 1
ATOM 2538 C CA . ASP A 1 319 ? -4.859 1.345 8.389 1.00 72.31 319 ASP A CA 1
ATOM 2539 C C . ASP A 1 319 ? -3.485 2.008 8.534 1.00 72.31 319 ASP A C 1
ATOM 2541 O O . ASP A 1 319 ? -3.315 3.175 8.174 1.00 72.31 319 ASP A O 1
ATOM 2545 N N . HIS A 1 320 ? -2.504 1.260 9.037 1.00 68.19 320 HIS A N 1
ATOM 2546 C CA . HIS A 1 320 ? -1.109 1.695 9.162 1.00 68.19 320 HIS A CA 1
ATOM 2547 C C . HIS A 1 320 ? -0.914 3.076 9.824 1.00 68.19 320 HIS A C 1
ATOM 2549 O O . HIS A 1 320 ? -0.107 3.885 9.356 1.00 68.19 320 HIS A O 1
ATOM 2555 N N . GLN A 1 321 ? -1.635 3.338 10.920 1.00 64.62 321 GLN A N 1
ATOM 2556 C CA . GLN A 1 321 ? -1.649 4.645 11.592 1.00 64.62 321 GLN A CA 1
ATOM 2557 C C . GLN A 1 321 ? -0.252 5.130 12.014 1.00 64.62 321 GLN A C 1
ATOM 2559 O O . GLN A 1 321 ? 0.051 6.313 11.882 1.00 64.62 321 GLN A O 1
ATOM 2564 N N . ASP A 1 322 ? 0.638 4.205 12.390 1.00 55.69 322 ASP A N 1
ATOM 2565 C CA . ASP A 1 322 ? 2.041 4.490 12.733 1.00 55.69 322 ASP A CA 1
ATOM 2566 C C . ASP A 1 322 ? 2.823 5.207 11.614 1.00 55.69 322 ASP A C 1
ATOM 2568 O O . ASP A 1 322 ? 3.816 5.883 11.882 1.00 55.69 322 ASP A O 1
ATOM 2572 N N . PHE A 1 323 ? 2.409 5.039 10.352 1.00 57.50 323 PHE A N 1
ATOM 2573 C CA . PHE A 1 323 ? 3.087 5.596 9.177 1.00 57.50 323 PHE A CA 1
ATOM 2574 C C . PHE A 1 323 ? 2.274 6.679 8.468 1.00 57.50 323 PHE A C 1
ATOM 2576 O O . PHE A 1 323 ? 2.855 7.601 7.894 1.00 57.50 323 PHE A O 1
ATOM 2583 N N . LEU A 1 324 ? 0.947 6.541 8.454 1.00 66.81 324 LEU A N 1
ATOM 2584 C CA . LEU A 1 324 ? 0.059 7.349 7.617 1.00 66.81 324 LEU A CA 1
ATOM 2585 C C . LEU A 1 324 ? -0.690 8.444 8.388 1.00 66.81 324 LEU A C 1
ATOM 2587 O O . LEU A 1 324 ? -1.289 9.305 7.747 1.00 66.81 324 LEU A O 1
ATOM 2591 N N . GLY A 1 325 ? -0.627 8.429 9.721 1.00 65.62 325 GLY A N 1
ATOM 2592 C CA . GLY A 1 325 ? -1.365 9.335 10.597 1.00 65.62 325 GLY A CA 1
ATOM 2593 C C . GLY A 1 325 ? -2.524 8.643 11.310 1.00 65.62 325 GLY A C 1
ATOM 2594 O O . GLY A 1 325 ? -2.892 7.510 11.002 1.00 65.62 325 GLY A O 1
ATOM 2595 N N . GLU A 1 326 ? -3.101 9.317 12.296 1.00 73.12 326 GLU A N 1
ATOM 2596 C CA . GLU A 1 326 ? -4.142 8.721 13.138 1.00 73.12 326 GLU A CA 1
ATOM 2597 C C . GLU A 1 326 ? -5.563 8.992 12.647 1.00 73.12 326 GLU A C 1
ATOM 2599 O O . GLU A 1 326 ? -6.475 8.252 13.023 1.00 73.12 326 GLU A O 1
ATOM 2604 N N . SER A 1 327 ? -5.753 10.020 11.817 1.00 82.56 327 SER A N 1
ATOM 2605 C CA . SER A 1 327 ? -7.057 10.391 11.268 1.00 82.56 327 SER A CA 1
ATOM 2606 C C . SER A 1 327 ? -7.274 9.836 9.861 1.00 82.56 327 SER A C 1
ATOM 2608 O O . SER A 1 327 ? -6.328 9.564 9.114 1.00 82.56 327 SER A O 1
ATOM 2610 N N . ILE A 1 328 ? -8.542 9.685 9.467 1.00 89.75 328 ILE A N 1
ATOM 2611 C CA . ILE A 1 328 ? -8.867 9.253 8.106 1.00 89.75 328 ILE A CA 1
ATOM 2612 C C . ILE A 1 328 ? -8.403 10.289 7.073 1.00 89.75 328 ILE A C 1
ATOM 2614 O O . ILE A 1 328 ? -7.990 9.913 5.981 1.00 89.75 328 ILE A O 1
ATOM 2618 N N . GLU A 1 329 ? -8.401 11.574 7.428 1.00 89.88 329 GLU A N 1
ATOM 2619 C CA . GLU A 1 329 ? -7.927 12.686 6.608 1.00 89.88 329 GLU A CA 1
ATOM 2620 C C . GLU A 1 329 ? -6.426 12.594 6.329 1.00 89.88 329 GLU A C 1
ATOM 2622 O O . GLU A 1 329 ? -6.006 12.761 5.186 1.00 89.88 329 GLU A O 1
ATOM 2627 N N . GLU A 1 330 ? -5.612 12.297 7.346 1.00 81.69 330 GLU A N 1
ATOM 2628 C CA . GLU A 1 330 ? -4.159 12.139 7.201 1.00 81.69 330 GLU A CA 1
ATOM 2629 C C . GLU A 1 330 ? -3.816 10.932 6.319 1.00 81.69 330 GLU A C 1
ATOM 2631 O O . GLU A 1 330 ? -3.006 11.034 5.385 1.00 81.69 330 GLU A O 1
ATOM 2636 N N . ILE A 1 331 ? -4.505 9.810 6.555 1.00 86.12 331 ILE A N 1
ATOM 2637 C CA . ILE A 1 331 ? -4.357 8.587 5.763 1.00 86.12 331 ILE A CA 1
ATOM 2638 C C . ILE A 1 331 ? -4.777 8.843 4.311 1.00 86.12 331 ILE A C 1
ATOM 2640 O O . ILE A 1 331 ? -4.050 8.482 3.378 1.00 86.12 331 ILE A O 1
ATOM 2644 N N . ALA A 1 332 ? -5.930 9.486 4.107 1.00 92.38 332 ALA A N 1
ATOM 2645 C CA . ALA A 1 332 ? -6.437 9.848 2.790 1.00 92.38 332 ALA A CA 1
ATOM 2646 C C . ALA A 1 332 ? -5.468 10.782 2.067 1.00 92.38 332 ALA A C 1
ATOM 2648 O O . ALA A 1 332 ? -5.121 10.515 0.918 1.00 92.38 332 ALA A O 1
ATOM 2649 N N . ALA A 1 333 ? -4.966 11.816 2.744 1.00 89.69 333 ALA A N 1
ATOM 2650 C CA . ALA A 1 333 ? -4.045 12.775 2.157 1.00 89.69 333 ALA A CA 1
ATOM 2651 C C . ALA A 1 333 ? -2.762 12.087 1.683 1.00 89.69 333 ALA A C 1
ATOM 2653 O O . ALA A 1 333 ? -2.356 12.266 0.537 1.00 89.69 333 ALA A O 1
ATOM 2654 N N . THR A 1 334 ? -2.161 11.236 2.516 1.00 84.56 334 THR A N 1
ATOM 2655 C CA . THR A 1 334 ? -0.929 10.515 2.159 1.00 84.56 334 THR A CA 1
ATOM 2656 C C . THR A 1 334 ? -1.136 9.562 0.978 1.00 84.56 334 THR A C 1
ATOM 2658 O O . THR A 1 334 ? -0.274 9.438 0.106 1.00 84.56 334 THR A O 1
ATOM 2661 N N . LYS A 1 335 ? -2.286 8.880 0.911 1.00 90.81 335 LYS A N 1
ATOM 2662 C CA . LYS A 1 335 ? -2.607 7.973 -0.200 1.00 90.81 335 LYS A CA 1
ATOM 2663 C C . LYS A 1 335 ? -2.904 8.745 -1.490 1.00 90.81 335 LYS A C 1
ATOM 2665 O O . LYS A 1 335 ? -2.367 8.406 -2.545 1.00 90.81 335 LYS A O 1
ATOM 2670 N N . ILE A 1 336 ? -3.705 9.801 -1.408 1.00 93.50 336 ILE A N 1
ATOM 2671 C CA . ILE A 1 336 ? -4.200 10.537 -2.573 1.00 93.50 336 ILE A CA 1
ATOM 2672 C C . ILE A 1 336 ? -3.146 11.491 -3.146 1.00 93.50 336 ILE A C 1
ATOM 2674 O O . ILE A 1 336 ? -3.146 11.698 -4.348 1.00 93.50 336 ILE A O 1
ATOM 2678 N N . ARG A 1 337 ? -2.171 11.998 -2.380 1.00 90.75 337 ARG A N 1
ATOM 2679 C CA . ARG A 1 337 ? -1.091 12.862 -2.923 1.00 90.75 337 ARG A CA 1
ATOM 2680 C C . ARG A 1 337 ? -0.253 12.228 -4.046 1.00 90.75 337 ARG A C 1
ATOM 2682 O O . ARG A 1 337 ? 0.460 12.941 -4.741 1.00 90.75 337 ARG A O 1
ATOM 2689 N N . SER A 1 338 ? -0.357 10.916 -4.256 1.00 88.88 338 SER A N 1
ATOM 2690 C CA . SER A 1 338 ? 0.244 10.205 -5.396 1.00 88.88 338 SER A CA 1
ATOM 2691 C C . SER A 1 338 ? -0.493 10.374 -6.732 1.00 88.88 338 SER A C 1
ATOM 2693 O O . SER A 1 338 ? -0.028 9.866 -7.758 1.00 88.88 338 SER A O 1
ATOM 2695 N N . ILE A 1 339 ? -1.653 11.040 -6.744 1.00 92.62 339 ILE A N 1
ATOM 2696 C CA . ILE A 1 339 ? -2.432 11.224 -7.968 1.00 92.62 339 ILE A CA 1
ATOM 2697 C C . ILE A 1 339 ? -1.707 12.100 -8.988 1.00 92.62 339 ILE A C 1
ATOM 2699 O O . ILE A 1 339 ? -0.921 12.986 -8.660 1.00 92.62 339 ILE A O 1
ATOM 2703 N N . GLN A 1 340 ? -2.026 11.860 -10.256 1.00 90.44 340 GLN A N 1
ATOM 2704 C CA . GLN A 1 340 ? -1.667 12.748 -11.356 1.00 90.44 340 GLN A CA 1
ATOM 2705 C C . GLN A 1 340 ? -2.944 13.208 -12.077 1.00 90.44 340 GLN A C 1
ATOM 2707 O O . GLN A 1 340 ? -3.996 13.342 -11.466 1.00 90.44 340 GLN A O 1
ATOM 2712 N N . LYS A 1 341 ? -2.878 13.462 -13.387 1.00 89.50 341 LYS A N 1
ATOM 2713 C CA . LYS A 1 341 ? -3.888 14.242 -14.126 1.00 89.50 341 LYS A CA 1
ATOM 2714 C C . LYS A 1 341 ? -5.294 13.640 -14.185 1.00 89.50 341 LYS A C 1
ATOM 2716 O O . LYS A 1 341 ? -6.246 14.371 -14.445 1.00 89.50 341 LYS A O 1
ATOM 2721 N N . LYS A 1 342 ? -5.444 12.324 -14.034 1.00 96.00 342 LYS A N 1
ATOM 2722 C CA . LYS A 1 342 ? -6.737 11.631 -14.139 1.00 96.00 342 LYS A CA 1
ATOM 2723 C C . LYS A 1 342 ? -6.903 10.687 -12.969 1.00 96.00 342 LYS A C 1
ATOM 2725 O O . LYS A 1 342 ? -6.017 9.870 -12.716 1.00 96.00 342 LYS A O 1
ATOM 2730 N N . VAL A 1 343 ? -8.047 10.775 -12.303 1.00 96.56 343 VAL A N 1
ATOM 2731 C CA . VAL A 1 343 ? -8.326 10.003 -11.097 1.00 96.56 343 VAL A CA 1
ATOM 2732 C C . VAL A 1 343 ? -9.707 9.376 -11.182 1.00 96.56 343 VAL A C 1
ATOM 2734 O O . VAL A 1 343 ? -10.696 10.070 -11.405 1.00 96.56 343 VAL A O 1
ATOM 2737 N N . LEU A 1 344 ? -9.775 8.065 -10.966 1.00 95.88 344 LEU A N 1
ATOM 2738 C CA . LEU A 1 344 ? -11.011 7.362 -10.641 1.00 95.88 344 LEU A CA 1
ATOM 2739 C C . LEU A 1 344 ? -11.023 7.082 -9.148 1.00 95.88 344 LEU A C 1
ATOM 2741 O O . LEU A 1 344 ? -10.063 6.521 -8.629 1.00 95.88 344 LEU A O 1
ATOM 2745 N N . ILE A 1 345 ? -12.106 7.427 -8.466 1.00 95.69 345 ILE A N 1
ATOM 2746 C CA . ILE A 1 345 ? -12.272 7.115 -7.048 1.00 95.69 345 ILE A CA 1
ATOM 2747 C C . ILE A 1 345 ? -13.484 6.199 -6.850 1.00 95.69 345 ILE A C 1
ATOM 2749 O O . ILE A 1 345 ? -14.589 6.449 -7.346 1.00 95.69 345 ILE A O 1
ATOM 2753 N N . ALA A 1 346 ? -13.246 5.082 -6.165 1.00 93.44 346 ALA A N 1
ATOM 2754 C CA . ALA A 1 346 ? -14.279 4.178 -5.680 1.00 93.44 346 ALA A CA 1
ATOM 2755 C C . ALA A 1 346 ? -15.170 4.900 -4.659 1.00 93.44 346 ALA A C 1
ATOM 2757 O O . ALA A 1 346 ? -14.693 5.837 -4.009 1.00 93.44 346 ALA A O 1
ATOM 2758 N N . PRO A 1 347 ? -16.423 4.464 -4.453 1.00 90.88 347 PRO A N 1
ATOM 2759 C CA . PRO A 1 347 ? -17.208 4.930 -3.320 1.00 90.88 347 PRO A CA 1
ATOM 2760 C C . PRO A 1 347 ? -16.432 4.774 -2.007 1.00 90.88 347 PRO A C 1
ATOM 2762 O O . PRO A 1 347 ? -15.781 3.751 -1.775 1.00 90.88 347 PRO A O 1
ATOM 2765 N N . GLN A 1 348 ? -16.484 5.805 -1.168 1.00 93.31 348 GLN A N 1
ATOM 2766 C CA . GLN A 1 348 ? -15.743 5.870 0.089 1.00 93.31 348 GLN A CA 1
ATOM 2767 C C . GLN A 1 348 ? -16.698 5.750 1.271 1.00 93.31 348 GLN A C 1
ATOM 2769 O O . GLN A 1 348 ? -17.792 6.309 1.247 1.00 93.31 348 GLN A O 1
ATOM 2774 N N . LEU A 1 349 ? -16.257 5.048 2.317 1.00 88.88 349 LEU A N 1
ATOM 2775 C CA . LEU A 1 349 ? -17.000 4.941 3.575 1.00 88.88 349 LEU A CA 1
ATOM 2776 C C . LEU A 1 349 ? -17.041 6.282 4.322 1.00 88.88 349 LEU A C 1
ATOM 2778 O O . LEU A 1 349 ? -18.052 6.631 4.924 1.00 88.88 349 LEU A O 1
ATOM 2782 N N . TYR A 1 350 ? -15.939 7.031 4.264 1.00 91.19 350 TYR A N 1
ATOM 2783 C CA . TYR A 1 350 ? -15.763 8.300 4.961 1.00 91.19 350 TYR A CA 1
ATOM 2784 C C . TYR A 1 350 ? -15.891 9.462 3.977 1.00 91.19 350 TYR A C 1
ATOM 2786 O O . TYR A 1 350 ? -15.186 9.521 2.966 1.00 91.19 350 TYR A O 1
ATOM 2794 N N . THR A 1 351 ? -16.770 10.414 4.285 1.00 93.06 351 THR A N 1
ATOM 2795 C CA . THR A 1 351 ? -16.982 11.611 3.451 1.00 93.06 351 THR A CA 1
ATOM 2796 C C . THR A 1 351 ? -15.751 12.519 3.407 1.00 93.06 351 THR A C 1
ATOM 2798 O O . THR A 1 351 ? -15.519 13.227 2.432 1.00 93.06 351 THR A O 1
ATOM 2801 N N . GLU A 1 352 ? -14.937 12.459 4.452 1.00 95.06 352 GLU A N 1
ATOM 2802 C CA . GLU A 1 352 ? -13.670 13.146 4.642 1.00 95.06 352 GLU A CA 1
ATOM 2803 C C . GLU A 1 352 ? -12.663 12.773 3.550 1.00 95.06 352 GLU A C 1
ATOM 2805 O O . GLU A 1 352 ? -11.969 13.643 3.031 1.00 95.06 352 GLU A O 1
ATOM 2810 N N . VAL A 1 353 ? -12.650 11.504 3.123 1.00 95.62 353 VAL A N 1
ATOM 2811 C CA . VAL A 1 353 ? -11.788 11.035 2.027 1.00 95.62 353 VAL A CA 1
ATOM 2812 C C . VAL A 1 353 ? -12.141 11.746 0.723 1.00 95.62 353 VAL A C 1
ATOM 2814 O O . VAL A 1 353 ? -11.244 12.122 -0.027 1.00 95.62 353 VAL A O 1
ATOM 2817 N N . LEU A 1 354 ? -13.435 11.953 0.452 1.00 95.44 354 LEU A N 1
ATOM 2818 C CA . LEU A 1 354 ? -13.889 12.640 -0.759 1.00 95.44 354 LEU A CA 1
ATOM 2819 C C . LEU A 1 354 ? -13.495 14.118 -0.744 1.00 95.44 354 LEU A C 1
ATOM 2821 O O . LEU A 1 354 ? -12.987 14.605 -1.747 1.00 95.44 354 LEU A O 1
ATOM 2825 N N . LYS A 1 355 ? -13.637 14.800 0.401 1.00 95.69 355 LYS A N 1
ATOM 2826 C CA . LYS A 1 355 ? -13.193 16.197 0.557 1.00 95.69 355 LYS A CA 1
ATOM 2827 C C . LYS A 1 355 ? -11.694 16.337 0.299 1.00 95.69 355 LYS A C 1
ATOM 2829 O O . LYS A 1 355 ? -11.282 17.164 -0.504 1.00 95.69 355 LYS A O 1
ATOM 2834 N N . VAL A 1 356 ? -10.886 15.474 0.918 1.00 95.31 356 VAL A N 1
ATOM 2835 C CA . VAL A 1 356 ? -9.432 15.446 0.704 1.00 95.31 356 VAL A CA 1
ATOM 2836 C C . VAL A 1 356 ? -9.092 15.145 -0.761 1.00 95.31 356 VAL A C 1
ATOM 2838 O O . VAL A 1 356 ? -8.167 15.738 -1.313 1.00 95.31 356 VAL A O 1
ATOM 2841 N N . ALA A 1 357 ? -9.841 14.251 -1.415 1.00 95.75 357 ALA A N 1
ATOM 2842 C CA . ALA A 1 357 ? -9.655 13.956 -2.833 1.00 95.75 357 ALA A CA 1
ATOM 2843 C C . ALA A 1 357 ? -9.945 15.163 -3.728 1.00 95.75 357 ALA A C 1
ATOM 2845 O O . ALA A 1 357 ? -9.176 15.421 -4.650 1.00 95.75 357 ALA A O 1
ATOM 2846 N N . GLU A 1 358 ? -11.026 15.895 -3.459 1.00 96.06 358 GLU A N 1
ATOM 2847 C CA . GLU A 1 358 ? -11.404 17.109 -4.186 1.00 96.06 358 GLU A CA 1
ATOM 2848 C C . GLU A 1 358 ? -10.363 18.221 -4.012 1.00 96.06 358 GLU A C 1
ATOM 2850 O O . GLU A 1 358 ? -9.945 18.819 -5.003 1.00 96.06 358 GLU A O 1
ATOM 2855 N N . GLU A 1 359 ? -9.895 18.450 -2.781 1.00 95.12 359 GLU A N 1
ATOM 2856 C CA . GLU A 1 359 ? -8.854 19.436 -2.470 1.00 95.12 359 GLU A CA 1
ATOM 2857 C C . GLU A 1 359 ? -7.543 19.121 -3.202 1.00 95.12 359 GLU A C 1
ATOM 2859 O O . GLU A 1 359 ? -7.025 19.957 -3.940 1.00 95.12 359 GLU A O 1
ATOM 2864 N N . ILE A 1 360 ? -7.032 17.890 -3.074 1.00 94.19 360 ILE A N 1
ATOM 2865 C CA . ILE A 1 360 ? -5.773 17.500 -3.723 1.00 94.19 360 ILE A CA 1
ATOM 2866 C C . ILE A 1 360 ? -5.928 17.495 -5.247 1.00 94.19 360 ILE A C 1
ATOM 2868 O O . ILE A 1 360 ? -5.020 17.934 -5.951 1.00 94.19 360 ILE A O 1
ATOM 2872 N N . ALA A 1 361 ? -7.060 17.023 -5.781 1.00 94.75 361 ALA A N 1
ATOM 2873 C CA . ALA A 1 361 ? -7.301 17.042 -7.220 1.00 94.75 361 ALA A CA 1
ATOM 2874 C C . ALA A 1 361 ? -7.330 18.473 -7.772 1.00 94.75 361 ALA A C 1
ATOM 2876 O O . ALA A 1 361 ? -6.790 18.702 -8.852 1.00 94.75 361 ALA A O 1
ATOM 2877 N N . ALA A 1 362 ? -7.899 19.433 -7.038 1.00 94.06 362 ALA A N 1
ATOM 2878 C CA . ALA A 1 362 ? -7.847 20.842 -7.411 1.00 94.06 362 ALA A CA 1
ATOM 2879 C C . ALA A 1 362 ? -6.407 21.385 -7.386 1.00 94.06 362 ALA A C 1
ATOM 2881 O O . ALA A 1 362 ? -5.993 22.027 -8.350 1.00 94.06 362 ALA A O 1
ATOM 2882 N N . ASP A 1 363 ? -5.633 21.069 -6.342 1.00 91.81 363 ASP A N 1
ATOM 2883 C CA . ASP A 1 363 ? -4.239 21.511 -6.189 1.00 91.81 363 ASP A CA 1
ATOM 2884 C C . ASP A 1 363 ? -3.326 21.036 -7.332 1.00 91.81 363 ASP A C 1
ATOM 2886 O O . ASP A 1 363 ? -2.415 21.758 -7.742 1.00 91.81 363 ASP A O 1
ATOM 2890 N N . VAL A 1 364 ? -3.554 19.824 -7.853 1.00 90.81 364 VAL A N 1
ATOM 2891 C CA . VAL A 1 364 ? -2.761 19.243 -8.954 1.00 90.81 364 VAL A CA 1
ATOM 2892 C C . VAL A 1 364 ? -3.442 19.328 -10.326 1.00 90.81 364 VAL A C 1
ATOM 2894 O O . VAL A 1 364 ? -2.972 18.709 -11.283 1.00 90.81 364 VAL A O 1
ATOM 2897 N N . GLU A 1 365 ? -4.551 20.068 -10.426 1.00 93.75 365 GLU A N 1
ATOM 2898 C CA . GLU A 1 365 ? -5.367 20.222 -11.641 1.00 93.75 365 GLU A CA 1
ATOM 2899 C C . GLU A 1 365 ? -5.784 18.874 -12.276 1.00 93.75 365 GLU A C 1
ATOM 2901 O O . GLU A 1 365 ? -5.805 18.695 -13.499 1.00 93.75 365 GLU A O 1
ATOM 2906 N N . ALA A 1 366 ? -6.107 17.889 -11.437 1.00 94.62 366 ALA A N 1
ATOM 2907 C CA . ALA A 1 366 ? -6.525 16.561 -11.853 1.00 94.62 366 ALA A CA 1
ATOM 2908 C C . ALA A 1 366 ? -8.032 16.481 -12.127 1.00 94.62 366 ALA A C 1
ATOM 2910 O O . ALA A 1 366 ? -8.866 17.022 -11.405 1.00 94.62 366 ALA A O 1
ATOM 2911 N N . THR A 1 367 ? -8.405 15.716 -13.154 1.00 96.88 367 THR A N 1
ATOM 2912 C CA . THR A 1 367 ? -9.805 15.354 -13.399 1.00 96.88 367 THR A CA 1
ATOM 2913 C C . THR A 1 367 ? -10.200 14.193 -12.489 1.00 96.88 367 THR A C 1
ATOM 2915 O O . THR A 1 367 ? -9.779 13.057 -12.722 1.00 96.88 367 THR A O 1
ATOM 2918 N N . LEU A 1 368 ? -11.012 14.482 -11.470 1.00 95.88 368 LEU A N 1
ATOM 2919 C CA . LEU A 1 368 ? -11.560 13.500 -10.536 1.00 95.88 368 LEU A CA 1
ATOM 2920 C C . LEU A 1 368 ? -12.911 12.966 -11.030 1.00 95.88 368 LEU A C 1
ATOM 2922 O O . LEU A 1 368 ? -13.835 13.732 -11.295 1.00 95.88 368 LEU A O 1
ATOM 2926 N N . VAL A 1 369 ? -13.033 11.643 -11.132 1.00 95.12 369 VAL A N 1
ATOM 2927 C CA . VAL A 1 369 ? -14.265 10.949 -11.519 1.00 95.12 369 VAL A CA 1
ATOM 2928 C C . VAL A 1 369 ? -14.681 9.989 -10.409 1.00 95.12 369 VAL A C 1
ATOM 2930 O O . VAL A 1 369 ? -13.974 9.034 -10.085 1.00 95.12 369 VAL A O 1
ATOM 2933 N N . LEU A 1 370 ? -15.861 10.241 -9.846 1.00 92.44 370 LEU A N 1
ATOM 2934 C CA . LEU A 1 370 ? -16.502 9.387 -8.849 1.00 92.44 370 LEU A CA 1
ATOM 2935 C C . LEU A 1 370 ? -17.181 8.205 -9.543 1.00 92.44 370 LEU A C 1
ATOM 2937 O O . LEU A 1 370 ? -17.939 8.382 -10.497 1.00 92.44 370 LEU A O 1
ATOM 2941 N N . THR A 1 371 ? -16.924 6.996 -9.057 1.00 85.88 371 THR A N 1
ATOM 2942 C CA . THR A 1 371 ? -17.628 5.790 -9.514 1.00 85.88 371 THR A CA 1
ATOM 2943 C C . THR A 1 371 ? -18.839 5.499 -8.623 1.00 85.88 371 THR A C 1
ATOM 2945 O O . THR A 1 371 ? -18.923 5.970 -7.489 1.00 85.88 371 THR A O 1
ATOM 2948 N N . HIS A 1 372 ? -19.806 4.737 -9.136 1.00 78.25 372 HIS A N 1
ATOM 2949 C CA . HIS A 1 372 ? -21.050 4.424 -8.428 1.00 78.25 372 HIS A CA 1
ATOM 2950 C C . HIS A 1 372 ? -21.096 2.960 -7.994 1.00 78.25 372 HIS A C 1
ATOM 2952 O O . HIS A 1 372 ? -20.597 2.078 -8.697 1.00 78.25 372 HIS A O 1
ATOM 2958 N N . HIS A 1 373 ? -21.748 2.698 -6.860 1.00 67.44 373 HIS A N 1
ATOM 2959 C CA . HIS A 1 373 ? -22.041 1.337 -6.427 1.00 67.44 373 HIS A CA 1
ATOM 2960 C C . HIS A 1 373 ? -22.935 0.618 -7.441 1.00 67.44 373 HIS A C 1
ATOM 2962 O O . HIS A 1 373 ? -23.933 1.161 -7.918 1.00 67.44 373 HIS A O 1
ATOM 2968 N N . ARG A 1 374 ? -22.601 -0.643 -7.717 1.00 61.06 374 ARG A N 1
ATOM 2969 C CA . ARG A 1 374 ? -23.560 -1.633 -8.199 1.00 61.06 374 ARG A CA 1
ATOM 2970 C C . ARG A 1 374 ? -23.647 -2.729 -7.153 1.00 61.06 374 ARG A C 1
ATOM 2972 O O . ARG A 1 374 ? -22.636 -3.346 -6.833 1.00 61.06 374 ARG A O 1
ATOM 2979 N N . GLU A 1 375 ? -24.837 -2.934 -6.607 1.00 58.19 375 GLU A N 1
ATOM 2980 C CA . GLU A 1 375 ? -25.094 -4.030 -5.678 1.00 58.19 375 GLU A CA 1
ATOM 2981 C C . GLU A 1 375 ? -25.134 -5.363 -6.434 1.00 58.19 375 GLU A C 1
ATOM 2983 O O . GLU A 1 375 ? -25.711 -5.464 -7.519 1.00 58.19 375 GLU A O 1
ATOM 2988 N N . GLY A 1 376 ? -24.509 -6.388 -5.856 1.00 56.78 376 GLY A N 1
ATOM 2989 C CA . GLY A 1 376 ? -24.552 -7.751 -6.371 1.00 56.78 376 GLY A CA 1
ATOM 2990 C C . GLY A 1 376 ? -23.655 -8.693 -5.574 1.00 56.78 376 GLY A C 1
ATOM 2991 O O . GLY A 1 376 ? -22.514 -8.360 -5.267 1.00 56.78 376 GLY A O 1
ATOM 2992 N N . ILE A 1 377 ? -24.165 -9.886 -5.260 1.00 57.44 377 ILE A N 1
ATOM 2993 C CA . ILE A 1 377 ? -23.373 -10.988 -4.702 1.00 57.44 377 ILE A CA 1
ATOM 2994 C C . ILE A 1 377 ? -23.104 -11.970 -5.842 1.00 57.44 377 ILE A C 1
ATOM 2996 O O . ILE A 1 377 ? -23.998 -12.712 -6.251 1.00 57.44 377 ILE A O 1
ATOM 3000 N N . ALA A 1 378 ? -21.877 -11.970 -6.360 1.00 65.50 378 ALA A N 1
ATOM 3001 C CA . ALA A 1 378 ? -21.415 -12.943 -7.349 1.00 65.50 378 ALA A CA 1
ATOM 3002 C C . ALA A 1 378 ? -20.941 -14.232 -6.649 1.00 65.50 378 ALA A C 1
ATOM 3004 O O . ALA A 1 378 ? -19.765 -14.575 -6.698 1.00 65.50 378 ALA A O 1
ATOM 3005 N N . MET A 1 379 ? -21.857 -14.908 -5.946 1.00 73.12 379 MET A N 1
ATOM 3006 C CA . MET A 1 379 ? -21.616 -16.195 -5.281 1.00 73.12 379 MET A CA 1
ATOM 3007 C C . MET A 1 379 ? -22.736 -17.179 -5.629 1.00 73.12 379 MET A C 1
ATOM 3009 O O . MET A 1 379 ? -23.921 -16.809 -5.635 1.00 73.12 379 MET A O 1
ATOM 3013 N N . GLU A 1 380 ? -22.352 -18.421 -5.925 1.00 79.81 380 GLU A N 1
ATOM 3014 C CA . GLU A 1 380 ? -23.291 -19.529 -6.100 1.00 79.81 380 GLU A CA 1
ATOM 3015 C C . GLU A 1 380 ? -24.079 -19.762 -4.801 1.00 79.81 380 GLU A C 1
A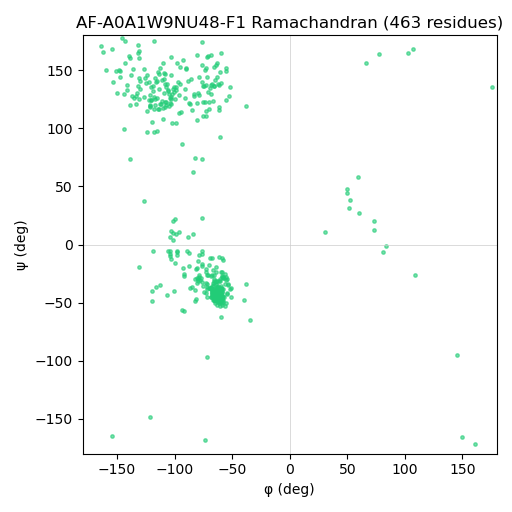TOM 3017 O O . GLU A 1 380 ? -23.607 -19.475 -3.700 1.00 79.81 380 GLU A O 1
ATOM 3022 N N . THR A 1 381 ? -25.324 -20.221 -4.914 1.00 86.44 381 THR A N 1
ATOM 3023 C CA . THR A 1 381 ? -26.077 -20.680 -3.737 1.00 86.44 381 THR A CA 1
ATOM 3024 C C . THR A 1 381 ? -25.498 -21.995 -3.229 1.00 86.44 381 THR A C 1
ATOM 3026 O O . THR A 1 381 ? -24.781 -22.672 -3.958 1.00 86.44 381 THR A O 1
ATOM 3029 N N . ASP A 1 382 ? -25.815 -22.354 -1.987 1.00 90.81 382 ASP A N 1
ATOM 3030 C CA . ASP A 1 382 ? -25.368 -23.603 -1.360 1.00 90.81 382 ASP A CA 1
ATOM 3031 C C . ASP A 1 382 ? -23.837 -23.752 -1.264 1.00 90.81 382 ASP A C 1
ATOM 3033 O O . ASP A 1 382 ? -23.312 -24.860 -1.182 1.00 90.81 382 ASP A O 1
ATOM 3037 N N . THR A 1 383 ? -23.111 -22.631 -1.212 1.00 93.69 383 THR A N 1
ATOM 3038 C CA . THR A 1 383 ? -21.647 -22.624 -1.083 1.00 93.69 383 THR A CA 1
ATOM 3039 C C . THR A 1 383 ? -21.225 -22.961 0.353 1.00 93.69 383 THR A C 1
ATOM 3041 O O . THR A 1 383 ? -21.790 -22.440 1.319 1.00 93.69 383 THR A O 1
ATOM 3044 N N . VAL A 1 384 ? -20.206 -23.806 0.515 1.00 96.38 384 VAL A N 1
ATOM 3045 C CA . VAL A 1 384 ? -19.533 -24.059 1.796 1.00 96.38 384 VAL A CA 1
ATOM 3046 C C . VAL A 1 384 ? -18.428 -23.024 1.989 1.00 96.38 384 VAL A C 1
ATOM 3048 O O . VAL A 1 384 ? -17.515 -22.914 1.172 1.00 96.38 384 VAL A O 1
ATOM 3051 N N . LEU A 1 385 ? -18.495 -22.245 3.065 1.00 96.62 385 LEU A N 1
ATOM 3052 C CA . LEU A 1 385 ? -17.517 -21.192 3.332 1.00 96.62 385 LEU A CA 1
ATOM 3053 C C . LEU A 1 385 ? -16.426 -21.697 4.285 1.00 96.62 385 LEU A C 1
ATOM 3055 O O . LEU A 1 385 ? -16.695 -21.929 5.457 1.00 96.62 385 LEU A O 1
ATOM 3059 N N . ILE A 1 386 ? -15.190 -21.818 3.805 1.00 96.19 386 ILE A N 1
ATOM 3060 C CA . ILE A 1 386 ? -14.011 -22.077 4.640 1.00 96.19 386 ILE A CA 1
ATOM 3061 C C . ILE A 1 386 ? -13.501 -20.736 5.170 1.00 96.19 386 ILE A C 1
ATOM 3063 O O . ILE A 1 386 ? -13.092 -19.880 4.379 1.00 96.19 386 ILE A O 1
ATOM 3067 N N . TYR A 1 387 ? -13.546 -20.540 6.491 1.00 96.44 387 TYR A N 1
ATOM 3068 C CA . TYR A 1 387 ? -13.444 -19.206 7.093 1.00 96.44 387 TYR A CA 1
ATOM 3069 C C . TYR A 1 387 ? -12.564 -19.121 8.337 1.00 96.44 387 TYR A C 1
ATOM 3071 O O . TYR A 1 387 ? -12.537 -20.016 9.181 1.00 96.44 387 TYR A O 1
ATOM 3079 N N . ASN A 1 388 ? -11.900 -17.976 8.467 1.00 94.00 388 ASN A N 1
ATOM 3080 C CA . ASN A 1 388 ? -11.425 -17.407 9.725 1.00 94.00 388 ASN A CA 1
ATOM 3081 C C . ASN A 1 388 ? -11.318 -15.878 9.553 1.00 94.00 388 ASN A C 1
ATOM 3083 O O . ASN A 1 388 ? -11.359 -15.370 8.428 1.00 94.00 388 ASN A O 1
ATOM 3087 N N . SER A 1 389 ? -11.139 -15.140 10.644 1.00 90.81 389 SER A N 1
ATOM 3088 C CA . SER A 1 389 ? -10.998 -13.687 10.647 1.00 90.81 389 SER A CA 1
ATOM 3089 C C . SER A 1 389 ? -9.795 -13.228 11.477 1.00 90.81 389 SER A C 1
ATOM 3091 O O . SER A 1 389 ? -9.180 -13.996 12.214 1.00 90.81 389 SER A O 1
ATOM 3093 N N . LEU A 1 390 ? -9.430 -11.958 11.308 1.00 84.12 390 LEU A N 1
ATOM 3094 C CA . LEU A 1 390 ? -8.555 -11.242 12.234 1.00 84.12 390 LEU A CA 1
ATOM 3095 C C . LEU A 1 390 ? -9.412 -10.445 13.226 1.00 84.12 390 LEU A C 1
ATOM 3097 O O . LEU A 1 390 ? -10.522 -10.034 12.877 1.00 84.12 390 LEU A O 1
ATOM 3101 N N . ASP A 1 391 ? -8.886 -10.207 14.430 1.00 81.50 391 ASP A N 1
ATOM 3102 C CA . ASP A 1 391 ? -9.604 -9.558 15.544 1.00 81.50 391 ASP A CA 1
ATOM 3103 C C . ASP A 1 391 ? -10.160 -8.167 15.218 1.00 81.50 391 ASP A C 1
ATOM 3105 O O . ASP A 1 391 ? -11.167 -7.746 15.777 1.00 81.50 391 ASP A O 1
ATOM 3109 N N . ASP A 1 392 ? -9.520 -7.441 14.302 1.00 75.69 392 ASP A N 1
ATOM 3110 C CA . ASP A 1 392 ? -9.893 -6.076 13.930 1.00 75.69 392 ASP A CA 1
ATOM 3111 C C . ASP A 1 392 ? -11.009 -5.994 12.870 1.00 75.69 392 ASP A C 1
ATOM 3113 O O . ASP A 1 392 ? -11.253 -4.919 12.318 1.00 75.69 392 ASP A O 1
ATOM 3117 N N . LYS A 1 393 ? -11.661 -7.113 12.525 1.00 82.25 393 LYS A N 1
ATOM 3118 C CA . LYS A 1 393 ? -12.685 -7.182 11.468 1.00 82.25 393 LYS A CA 1
ATOM 3119 C C . LYS A 1 393 ? -14.075 -7.485 12.020 1.00 82.25 393 LYS A C 1
ATOM 3121 O O . LYS A 1 393 ? -14.225 -8.260 12.955 1.00 82.25 393 LYS A O 1
ATOM 3126 N N . ASP A 1 394 ? -15.095 -6.932 11.366 1.00 88.31 394 ASP A N 1
ATOM 3127 C CA . ASP A 1 394 ? -16.508 -7.210 11.653 1.00 88.31 394 ASP A CA 1
ATOM 3128 C C . ASP A 1 394 ? -16.956 -8.510 10.962 1.00 88.31 394 ASP A C 1
ATOM 3130 O O . ASP A 1 394 ? -17.590 -8.513 9.904 1.00 88.31 394 ASP A O 1
ATOM 3134 N N . TYR A 1 395 ? -16.529 -9.644 11.516 1.00 91.06 395 TYR A N 1
ATOM 3135 C CA . TYR A 1 395 ? -16.839 -10.961 10.960 1.00 91.06 395 TYR A CA 1
ATOM 3136 C C . TYR A 1 395 ? -18.323 -11.330 11.087 1.00 91.06 395 TYR A C 1
ATOM 3138 O O . TYR A 1 395 ? -18.826 -12.072 10.245 1.00 91.06 395 TYR A O 1
ATOM 3146 N N . GLU A 1 396 ? -19.046 -10.804 12.079 1.00 92.44 396 GLU A N 1
ATOM 3147 C CA . GLU A 1 396 ? -20.480 -11.071 12.248 1.00 92.44 396 GLU A CA 1
ATOM 3148 C C . GLU A 1 396 ? -21.296 -10.477 11.091 1.00 92.44 396 GLU A C 1
ATOM 3150 O O . GLU A 1 396 ? -22.104 -11.183 10.480 1.00 92.44 396 GLU A O 1
ATOM 3155 N N . GLU A 1 397 ? -21.051 -9.213 10.728 1.00 91.44 397 GLU A N 1
ATOM 3156 C CA . GLU A 1 397 ? -21.747 -8.576 9.605 1.00 91.44 397 GLU A CA 1
ATOM 3157 C C . GLU A 1 397 ? -21.396 -9.242 8.270 1.00 91.44 397 GLU A C 1
ATOM 3159 O O . GLU A 1 397 ? -22.267 -9.496 7.436 1.00 91.44 397 GLU A O 1
ATOM 3164 N N . VAL A 1 398 ? -20.130 -9.615 8.080 1.00 90.75 398 VAL A N 1
ATOM 3165 C CA . VAL A 1 398 ? -19.686 -10.358 6.893 1.00 90.75 398 VAL A CA 1
ATOM 3166 C C . VAL A 1 398 ? -20.434 -11.687 6.757 1.00 90.75 398 VAL A C 1
ATOM 3168 O O . VAL A 1 398 ? -20.947 -12.003 5.681 1.00 90.75 398 VAL A O 1
ATOM 3171 N N . LEU A 1 399 ? -20.546 -12.454 7.843 1.00 93.50 399 LEU A N 1
ATOM 3172 C CA . LEU A 1 399 ? -21.299 -13.707 7.860 1.00 93.50 399 LEU A CA 1
ATOM 3173 C C . LEU A 1 399 ? -22.788 -13.472 7.576 1.00 93.50 399 LEU A C 1
ATOM 3175 O O . LEU A 1 399 ? -23.393 -14.238 6.825 1.00 93.50 399 LEU A O 1
ATOM 3179 N N . ARG A 1 400 ? -23.374 -12.389 8.102 1.00 93.75 400 ARG A N 1
ATOM 3180 C CA . ARG A 1 400 ? -24.773 -12.006 7.851 1.00 93.75 400 ARG A CA 1
ATOM 3181 C C . ARG A 1 400 ? -25.034 -11.698 6.378 1.00 93.75 400 ARG A C 1
ATOM 3183 O O . ARG A 1 400 ? -26.037 -12.159 5.835 1.00 93.75 400 ARG A O 1
ATOM 3190 N N . ILE A 1 401 ? -24.121 -10.979 5.727 1.00 89.75 401 ILE A N 1
ATOM 3191 C CA . ILE A 1 401 ? -24.192 -10.665 4.293 1.00 89.75 401 ILE A CA 1
ATOM 3192 C C . ILE A 1 401 ? -24.097 -11.939 3.447 1.00 89.75 401 ILE A C 1
ATOM 3194 O O . ILE A 1 401 ? -24.818 -12.080 2.458 1.00 89.75 401 ILE A O 1
ATOM 3198 N N . LEU A 1 402 ? -23.222 -12.876 3.823 1.00 91.25 402 LEU A N 1
ATOM 3199 C CA . LEU A 1 402 ? -23.012 -14.111 3.065 1.00 91.25 402 LEU A CA 1
ATOM 3200 C C . LEU A 1 402 ? -24.099 -15.167 3.322 1.00 91.25 402 LEU A C 1
ATOM 3202 O O . LEU A 1 402 ? -24.392 -15.941 2.408 1.00 91.25 402 LEU A O 1
ATOM 3206 N N . LYS A 1 403 ? -24.741 -15.173 4.504 1.00 93.62 403 LYS A N 1
ATOM 3207 C CA . LYS A 1 403 ? -25.749 -16.167 4.935 1.00 93.62 403 LYS A CA 1
ATOM 3208 C C . LYS A 1 403 ? -26.720 -16.609 3.832 1.00 93.62 403 LYS A C 1
ATOM 3210 O O . LYS A 1 403 ? -26.879 -17.817 3.677 1.00 93.62 403 LYS A O 1
ATOM 3215 N N . PRO A 1 404 ? -27.348 -15.717 3.035 1.00 92.88 404 PRO A N 1
ATOM 3216 C CA . PRO A 1 404 ? -28.360 -16.121 2.051 1.00 92.88 404 PRO A CA 1
ATOM 3217 C C . PRO A 1 404 ? -27.858 -17.068 0.950 1.00 92.88 404 PRO A C 1
ATOM 3219 O O . PRO A 1 404 ? -28.654 -17.575 0.164 1.00 92.88 404 PRO A O 1
ATOM 3222 N N . LYS A 1 405 ? -26.543 -17.257 0.842 1.00 93.25 405 LYS A N 1
ATOM 3223 C CA . LYS A 1 405 ? -25.881 -18.070 -0.179 1.00 93.25 405 LYS A CA 1
ATOM 3224 C C . LYS A 1 405 ? -25.083 -19.238 0.413 1.00 93.25 405 LYS A C 1
ATOM 3226 O O . LYS A 1 405 ? -24.553 -20.039 -0.354 1.00 93.25 405 LYS A O 1
ATOM 3231 N N . LEU A 1 406 ? -24.979 -19.328 1.741 1.00 94.81 406 LEU A N 1
ATOM 3232 C CA . LEU A 1 406 ? -24.157 -20.326 2.419 1.00 94.81 406 LEU A CA 1
ATOM 3233 C C . LEU A 1 406 ? -24.962 -21.556 2.825 1.00 94.81 406 LEU A C 1
ATOM 3235 O O . LEU A 1 406 ? -26.049 -21.444 3.386 1.00 94.81 406 LEU A O 1
ATOM 3239 N N . LYS A 1 407 ? -24.364 -22.729 2.615 1.00 95.94 407 LYS A N 1
ATOM 3240 C CA . LYS A 1 407 ? -24.842 -24.007 3.155 1.00 95.94 407 LYS A CA 1
ATOM 3241 C C . LYS A 1 407 ? -24.397 -24.204 4.606 1.00 95.94 407 LYS A C 1
ATOM 3243 O O . LYS A 1 407 ? -25.189 -24.605 5.454 1.00 95.94 407 LYS A O 1
ATOM 3248 N N . ARG A 1 408 ? -23.114 -23.946 4.875 1.00 97.38 408 ARG A N 1
ATOM 3249 C CA . ARG A 1 408 ? -22.460 -24.021 6.192 1.00 97.38 408 ARG A CA 1
ATOM 3250 C C . ARG A 1 408 ? -21.123 -23.277 6.165 1.00 97.38 408 ARG A C 1
ATOM 3252 O O . ARG A 1 408 ? -20.636 -22.923 5.087 1.00 97.38 408 ARG A O 1
ATOM 3259 N N . VAL A 1 409 ? -20.518 -23.107 7.336 1.00 98.00 409 VAL A N 1
ATOM 3260 C CA . VAL A 1 409 ? -19.155 -22.588 7.500 1.00 98.00 409 VAL A CA 1
ATOM 3261 C C . VAL A 1 409 ? -18.226 -23.665 8.056 1.00 98.00 409 VAL A C 1
ATOM 3263 O O . VAL A 1 409 ? -18.553 -24.347 9.019 1.00 98.00 409 VAL A O 1
ATOM 3266 N N . GLU A 1 410 ? -17.046 -23.806 7.466 1.00 98.00 410 GLU A N 1
ATOM 3267 C CA . GLU A 1 410 ? -15.976 -24.675 7.948 1.00 98.00 410 GLU A CA 1
ATOM 3268 C C . GLU A 1 410 ? -14.823 -23.814 8.479 1.00 98.00 410 GLU A C 1
ATOM 3270 O O . GLU A 1 410 ? -14.112 -23.144 7.729 1.00 98.00 410 GLU A O 1
ATOM 3275 N N . ILE A 1 411 ? -14.653 -23.788 9.800 1.00 97.19 411 ILE A N 1
ATOM 3276 C CA . ILE A 1 411 ? -13.662 -22.945 10.471 1.00 97.19 411 ILE A CA 1
ATOM 3277 C C . ILE A 1 411 ? -12.272 -23.558 10.280 1.00 97.19 411 ILE A C 1
ATOM 3279 O O . ILE A 1 411 ? -12.025 -24.695 10.691 1.00 97.19 411 ILE A O 1
ATOM 3283 N N . ILE A 1 412 ? -11.341 -22.799 9.699 1.00 95.25 412 ILE A N 1
ATOM 3284 C CA . ILE A 1 412 ? -9.944 -23.219 9.519 1.00 95.25 412 ILE A CA 1
ATOM 3285 C C . ILE A 1 412 ? -9.026 -22.461 10.473 1.00 95.25 412 ILE A C 1
ATOM 3287 O O . ILE A 1 412 ? -9.143 -21.251 10.622 1.00 95.25 412 ILE A O 1
ATOM 3291 N N . LYS A 1 413 ? -8.087 -23.143 11.133 1.00 91.44 413 LYS A N 1
ATOM 3292 C CA . LYS A 1 413 ? -7.123 -22.481 12.029 1.00 91.44 413 LYS A CA 1
ATOM 3293 C C . LYS A 1 413 ? -6.063 -21.731 11.225 1.00 91.44 413 LYS A C 1
ATOM 3295 O O . LYS A 1 413 ? -5.516 -22.279 10.272 1.00 91.44 413 LYS A O 1
ATOM 3300 N N . ILE A 1 414 ? -5.739 -20.513 11.649 1.00 86.06 414 ILE A N 1
ATOM 3301 C CA . ILE A 1 414 ? -4.681 -19.693 11.050 1.00 86.06 414 ILE A CA 1
ATOM 3302 C C . ILE A 1 414 ? -3.570 -19.419 12.066 1.00 86.06 414 ILE A C 1
ATOM 3304 O O . ILE A 1 414 ? -3.834 -19.240 13.252 1.00 86.06 414 ILE A O 1
ATOM 3308 N N . ASP A 1 415 ? -2.324 -19.393 11.596 1.00 79.31 415 ASP A N 1
ATOM 3309 C CA . ASP A 1 415 ? -1.147 -19.111 12.424 1.00 79.31 415 ASP A CA 1
ATOM 3310 C C . ASP A 1 415 ? -0.819 -17.613 12.366 1.00 79.31 415 ASP A C 1
ATOM 3312 O O . ASP A 1 415 ? -0.089 -17.141 11.493 1.00 79.31 415 ASP A O 1
ATOM 3316 N N . SER A 1 416 ? -1.454 -16.836 13.245 1.00 74.06 416 SER A N 1
ATOM 3317 C CA . SER A 1 416 ? -1.232 -15.395 13.366 1.00 74.06 416 SER A CA 1
ATOM 3318 C C . SER A 1 416 ? -1.557 -14.915 14.775 1.00 74.06 416 SER A C 1
ATOM 3320 O O . SER A 1 416 ? -2.571 -15.294 15.351 1.00 74.06 416 SER A O 1
ATOM 3322 N N . GLN A 1 417 ? -0.737 -14.009 15.313 1.00 73.25 417 GLN A N 1
ATOM 3323 C CA . GLN A 1 417 ? -1.001 -13.360 16.606 1.00 73.25 417 GLN A CA 1
ATOM 3324 C C . GLN A 1 417 ? -2.212 -12.416 16.577 1.00 73.25 417 GLN A C 1
ATOM 3326 O O . GLN A 1 417 ? -2.643 -11.954 17.625 1.00 73.25 417 GLN A O 1
ATOM 3331 N N . ARG A 1 418 ? -2.723 -12.101 15.381 1.00 75.06 418 ARG A N 1
ATOM 3332 C CA . ARG A 1 418 ? -3.907 -11.257 15.156 1.00 75.06 418 ARG A CA 1
ATOM 3333 C C . ARG A 1 418 ? -5.164 -12.070 14.831 1.00 75.06 418 ARG A C 1
ATOM 3335 O O . ARG A 1 418 ? -6.160 -11.492 14.401 1.00 75.06 418 ARG A O 1
ATOM 3342 N N . ALA A 1 419 ? -5.070 -13.398 14.876 1.00 78.06 419 ALA A N 1
ATOM 3343 C CA . ALA A 1 419 ? -6.174 -14.282 14.541 1.00 78.06 419 ALA A CA 1
ATOM 3344 C C . ALA A 1 419 ? -7.294 -14.155 15.569 1.00 78.06 419 ALA A C 1
ATOM 3346 O O . ALA A 1 419 ? -7.016 -14.152 16.767 1.00 78.06 419 ALA A O 1
ATOM 3347 N N . THR A 1 420 ? -8.539 -14.132 15.094 1.00 84.06 420 THR A N 1
ATOM 3348 C CA . THR A 1 420 ? -9.688 -14.125 15.992 1.00 84.06 420 THR A CA 1
ATOM 3349 C C . THR A 1 420 ? -9.740 -15.384 16.838 1.00 84.06 420 THR A C 1
ATOM 3351 O O . THR A 1 420 ? -9.511 -16.497 16.353 1.00 84.06 420 THR A O 1
ATOM 3354 N N . ILE A 1 421 ? -10.059 -15.197 18.119 1.00 88.31 421 ILE A N 1
ATOM 3355 C CA . ILE A 1 421 ? -10.344 -16.287 19.048 1.00 88.31 421 ILE A CA 1
ATOM 3356 C C . ILE A 1 421 ? -11.475 -17.139 18.454 1.00 88.31 421 ILE A C 1
ATOM 3358 O O . ILE A 1 421 ? -12.543 -16.628 18.115 1.00 88.31 421 ILE A O 1
ATOM 3362 N N . LEU A 1 422 ? -11.242 -18.444 18.295 1.00 90.00 422 LEU A N 1
ATOM 3363 C CA . LEU A 1 422 ? -12.165 -19.325 17.568 1.00 90.00 422 LEU A CA 1
ATOM 3364 C C . LEU A 1 422 ? -13.551 -19.346 18.217 1.00 90.00 422 LEU A C 1
ATOM 3366 O O . LEU A 1 422 ? -14.551 -19.306 17.507 1.00 90.00 422 LEU A O 1
ATOM 3370 N N . GLU A 1 423 ? -13.611 -19.312 19.549 1.00 92.06 423 GLU A N 1
ATOM 3371 C CA . GLU A 1 423 ? -14.857 -19.248 20.311 1.00 92.06 423 GLU A CA 1
ATOM 3372 C C . GLU A 1 423 ? -15.707 -18.012 19.973 1.00 92.06 423 GLU A C 1
ATOM 3374 O O . GLU A 1 423 ? -16.931 -18.060 20.092 1.00 92.06 423 GLU A O 1
ATOM 3379 N N . ASP A 1 424 ? -15.101 -16.901 19.549 1.00 93.00 424 ASP A N 1
ATOM 3380 C CA . ASP A 1 424 ? -15.845 -15.700 19.159 1.00 93.00 424 ASP A CA 1
ATOM 3381 C C . ASP A 1 424 ? -16.405 -15.812 17.733 1.00 93.00 424 ASP A C 1
ATOM 3383 O O . ASP A 1 424 ? -17.534 -15.385 17.482 1.00 93.00 424 ASP A O 1
ATOM 3387 N N . ILE A 1 425 ? -15.696 -16.500 16.828 1.00 93.69 425 ILE A N 1
ATOM 3388 C CA . ILE A 1 425 ? -16.236 -16.872 15.508 1.00 93.69 425 ILE A CA 1
ATOM 3389 C C . ILE A 1 425 ? -17.417 -17.835 15.670 1.00 93.69 425 ILE A C 1
ATOM 3391 O O . ILE A 1 425 ? -18.454 -17.647 15.034 1.00 93.69 425 ILE A O 1
ATOM 3395 N N . GLU A 1 426 ? -17.294 -18.844 16.537 1.00 96.25 426 GLU A N 1
ATOM 3396 C CA . GLU A 1 426 ? -18.382 -19.786 16.827 1.00 96.25 426 GLU A CA 1
ATOM 3397 C C . GLU A 1 426 ? -19.626 -19.059 17.353 1.00 96.25 426 GLU A C 1
ATOM 3399 O O . GLU A 1 426 ? -20.735 -19.307 16.876 1.00 96.25 426 GLU A O 1
ATOM 3404 N N . LYS A 1 427 ? -19.457 -18.113 18.288 1.00 95.88 427 LYS A N 1
ATOM 3405 C CA . LYS A 1 427 ? -20.565 -17.287 18.792 1.00 95.88 427 LYS A CA 1
ATOM 3406 C C . LYS A 1 427 ? -21.225 -16.474 17.683 1.00 95.88 427 LYS A C 1
ATOM 3408 O O . LYS A 1 427 ? -22.452 -16.465 17.618 1.00 95.88 427 LYS A O 1
ATOM 3413 N N . ALA A 1 428 ? -20.448 -15.829 16.812 1.00 95.38 428 ALA A N 1
ATOM 3414 C CA . ALA A 1 428 ? -20.999 -15.068 15.692 1.00 95.38 428 ALA A CA 1
ATOM 3415 C C . ALA A 1 428 ? -21.785 -15.969 14.726 1.00 95.38 428 ALA A C 1
ATOM 3417 O O . ALA A 1 428 ? -22.887 -15.621 14.311 1.00 95.38 428 ALA A O 1
ATOM 3418 N N . LEU A 1 429 ? -21.282 -17.169 14.423 1.00 97.38 429 LEU A N 1
ATOM 3419 C CA . LEU A 1 429 ? -21.991 -18.148 13.591 1.00 97.38 429 LEU A CA 1
ATOM 3420 C C . LEU A 1 429 ? -23.304 -18.611 14.234 1.00 97.38 429 LEU A C 1
ATOM 3422 O O . LEU A 1 429 ? -24.319 -18.706 13.543 1.00 97.38 429 LEU A O 1
ATOM 3426 N N . MET A 1 430 ? -23.317 -18.835 15.553 1.00 96.69 430 MET A N 1
ATOM 3427 C CA . MET A 1 430 ? -24.545 -19.142 16.295 1.00 96.69 430 MET A CA 1
ATOM 3428 C C . MET A 1 430 ? -25.539 -17.973 16.280 1.00 96.69 430 MET A C 1
ATOM 3430 O O . MET A 1 430 ? -26.733 -18.195 16.107 1.00 96.69 430 MET A O 1
ATOM 3434 N N . GLN A 1 431 ? -25.069 -16.732 16.437 1.00 96.12 431 GLN A N 1
ATOM 3435 C CA . GLN A 1 431 ? -25.914 -15.531 16.420 1.00 96.12 431 GLN A CA 1
ATOM 3436 C C . GLN A 1 431 ? -26.528 -15.264 15.045 1.00 96.12 431 GLN A C 1
ATOM 3438 O O . GLN A 1 431 ? -27.698 -14.894 14.945 1.00 96.12 431 GLN A O 1
ATOM 3443 N N . VAL A 1 432 ? -25.748 -15.467 13.982 1.00 95.88 432 VAL A N 1
ATOM 3444 C CA . VAL A 1 432 ? -26.207 -15.326 12.597 1.00 95.88 432 VAL A CA 1
ATOM 3445 C C . VAL A 1 432 ? -27.010 -16.556 12.152 1.00 95.88 432 VAL A C 1
ATOM 3447 O O . VAL A 1 432 ? -27.679 -16.497 11.123 1.00 95.88 432 VAL A O 1
ATOM 3450 N N . ASP A 1 433 ? -27.037 -17.635 12.943 1.00 96.81 433 ASP A N 1
ATOM 3451 C CA . ASP A 1 433 ? -27.744 -18.888 12.658 1.00 96.81 433 ASP A CA 1
ATOM 3452 C C . ASP A 1 433 ? -27.247 -19.525 11.343 1.00 96.81 433 ASP A C 1
ATOM 3454 O O . ASP A 1 433 ? -27.982 -19.694 10.368 1.00 96.81 433 ASP A O 1
ATOM 3458 N N . ILE A 1 434 ? -25.939 -19.800 11.302 1.00 97.44 434 ILE A N 1
ATOM 3459 C CA . ILE A 1 434 ? -25.258 -20.523 10.222 1.00 97.44 434 ILE A CA 1
ATOM 3460 C C . ILE A 1 434 ? -24.681 -21.826 10.797 1.00 97.44 434 ILE A C 1
ATOM 3462 O O . ILE A 1 434 ? -23.909 -21.768 11.757 1.00 97.44 434 ILE A O 1
ATOM 3466 N N . PRO A 1 435 ? -25.000 -23.005 10.227 1.00 97.44 435 PRO A N 1
ATOM 3467 C CA . PRO A 1 435 ? -24.381 -24.263 10.638 1.00 97.44 435 PRO A CA 1
ATOM 3468 C C . PRO A 1 435 ? -22.865 -24.219 10.441 1.00 97.44 435 PRO A C 1
ATOM 3470 O O . PRO A 1 435 ? -22.399 -23.733 9.408 1.00 97.44 435 PRO A O 1
ATOM 3473 N N . PHE A 1 436 ? -22.094 -24.761 11.386 1.00 98.00 436 PHE A N 1
ATOM 3474 C CA . PHE A 1 436 ? -20.640 -24.772 11.264 1.00 98.00 436 PHE A CA 1
ATOM 3475 C C . PHE A 1 436 ? -19.965 -26.039 11.791 1.00 98.00 436 PHE A C 1
ATOM 3477 O O . PHE A 1 436 ? -20.500 -26.752 12.641 1.00 98.00 436 PHE A O 1
ATOM 3484 N N . SER A 1 437 ? -18.770 -26.302 11.269 1.00 97.44 437 SER A N 1
ATOM 3485 C CA . SER A 1 437 ? -17.843 -27.351 11.704 1.00 97.44 437 SER A CA 1
ATOM 3486 C C . SER A 1 437 ? -16.399 -26.867 11.549 1.00 97.44 437 SER A C 1
ATOM 3488 O O . SER A 1 437 ? -16.160 -25.757 11.080 1.00 97.44 437 SER A O 1
ATOM 3490 N N . TYR A 1 438 ? -15.418 -27.679 11.938 1.00 96.81 438 TYR A N 1
ATOM 3491 C CA . TYR A 1 438 ? -14.010 -27.394 11.657 1.00 96.81 438 TYR A CA 1
ATOM 3492 C C . TYR A 1 438 ? -13.610 -27.969 10.297 1.00 96.81 438 TYR A C 1
ATOM 3494 O O . TYR A 1 438 ? -14.045 -29.062 9.939 1.00 96.81 438 TYR A O 1
ATOM 3502 N N . PHE A 1 439 ? -12.798 -27.229 9.541 1.00 96.75 439 PHE A N 1
ATOM 3503 C CA . PHE A 1 439 ? -12.291 -27.678 8.246 1.00 96.75 439 PHE A CA 1
ATOM 3504 C C . PHE A 1 439 ? -11.312 -28.848 8.423 1.00 96.75 439 PHE A C 1
ATOM 3506 O O . PHE A 1 439 ? -10.347 -28.745 9.183 1.00 96.75 439 PHE A O 1
ATOM 3513 N N . GLU A 1 440 ? -11.532 -29.933 7.679 1.00 92.06 440 GLU A N 1
ATOM 3514 C CA . GLU A 1 440 ? -10.630 -31.094 7.634 1.00 92.06 440 GLU A CA 1
ATOM 3515 C C . GLU A 1 440 ? -10.093 -31.346 6.221 1.00 92.06 440 GLU A C 1
ATOM 3517 O O . GLU A 1 440 ? -8.891 -31.537 6.034 1.00 92.06 440 GLU A O 1
ATOM 3522 N N . LYS A 1 441 ? -10.983 -31.360 5.223 1.00 91.50 441 LYS A N 1
ATOM 3523 C CA . LYS A 1 441 ? -10.682 -31.618 3.810 1.00 91.50 441 LYS A CA 1
ATOM 3524 C C . LYS A 1 441 ? -11.827 -31.124 2.925 1.00 91.50 441 LYS A C 1
ATOM 3526 O O . LYS A 1 441 ? -12.929 -30.898 3.409 1.00 91.50 441 LYS A O 1
ATOM 3531 N N . THR A 1 442 ? -11.576 -31.029 1.624 1.00 91.56 442 THR A N 1
ATOM 3532 C CA . THR A 1 442 ? -12.607 -30.734 0.620 1.00 91.56 442 THR A CA 1
ATOM 3533 C C . THR A 1 442 ? -13.263 -32.006 0.077 1.00 91.56 442 THR A C 1
ATOM 3535 O O . THR A 1 442 ? -12.642 -33.072 0.016 1.00 91.56 442 THR A O 1
ATOM 3538 N N . GLU A 1 443 ? -14.524 -31.883 -0.329 1.00 91.69 443 GLU A N 1
ATOM 3539 C CA . GLU A 1 443 ? -15.308 -32.909 -1.024 1.00 91.69 443 GLU A CA 1
ATOM 3540 C C . GLU A 1 443 ? -15.501 -32.512 -2.498 1.00 91.69 443 GLU A C 1
ATOM 3542 O O . GLU A 1 443 ? -15.535 -31.333 -2.838 1.00 91.69 443 GLU A O 1
ATOM 3547 N N . ALA A 1 444 ? -15.555 -33.486 -3.409 1.00 86.94 444 ALA A N 1
ATOM 3548 C CA . ALA A 1 444 ? -15.521 -33.207 -4.851 1.00 86.94 444 ALA A CA 1
ATOM 3549 C C . ALA A 1 444 ? -16.849 -32.665 -5.416 1.00 86.94 444 ALA A C 1
ATOM 3551 O O . ALA A 1 444 ? -16.868 -32.129 -6.522 1.00 86.94 444 ALA A O 1
ATOM 3552 N N . ASP A 1 445 ? -17.949 -32.849 -4.690 1.00 91.12 445 ASP A N 1
ATOM 3553 C CA . ASP A 1 445 ? -19.324 -32.514 -5.068 1.00 91.12 445 ASP A CA 1
ATOM 3554 C C . ASP A 1 445 ? -19.867 -31.252 -4.376 1.00 91.12 445 ASP A C 1
ATOM 3556 O O . ASP A 1 445 ? -21.036 -30.911 -4.546 1.00 91.12 445 ASP A O 1
ATOM 3560 N N . GLU A 1 446 ? -19.023 -30.536 -3.634 1.00 91.69 446 GLU A N 1
ATOM 3561 C CA . GLU A 1 446 ? -19.376 -29.299 -2.938 1.00 91.69 446 GLU A CA 1
ATOM 3562 C C . GLU A 1 446 ? -18.671 -28.094 -3.583 1.00 91.69 446 GLU A C 1
ATOM 3564 O O . GLU A 1 446 ? -17.496 -28.155 -3.959 1.00 91.69 446 GLU A O 1
ATOM 3569 N N . THR A 1 447 ? -19.372 -26.961 -3.668 1.00 90.88 447 THR A N 1
ATOM 3570 C CA . THR A 1 447 ? -18.761 -25.679 -4.045 1.00 90.88 447 THR A CA 1
ATOM 3571 C C . THR A 1 447 ? -18.214 -25.006 -2.791 1.00 90.88 447 THR A C 1
ATOM 3573 O O . THR A 1 447 ? -18.968 -24.717 -1.861 1.00 90.88 447 THR A O 1
ATOM 3576 N N . TYR A 1 448 ? -16.913 -24.709 -2.773 1.00 91.00 448 TYR A N 1
ATOM 3577 C CA . TYR A 1 448 ? -16.260 -24.040 -1.648 1.00 91.00 448 TYR A CA 1
ATOM 3578 C C . TYR A 1 448 ? -15.876 -22.599 -1.975 1.00 91.00 448 TYR A C 1
ATOM 3580 O O . TYR A 1 448 ? -15.296 -22.316 -3.024 1.00 91.00 448 TYR A O 1
ATOM 3588 N N . LEU A 1 449 ? -16.103 -21.704 -1.017 1.00 90.88 449 LEU A N 1
ATOM 3589 C CA . LEU A 1 449 ? -15.463 -20.396 -0.959 1.00 90.88 449 LEU A CA 1
ATOM 3590 C C . LEU A 1 449 ? -14.458 -20.405 0.191 1.00 90.88 449 LEU A C 1
ATOM 3592 O O . LEU A 1 449 ? -14.846 -20.547 1.343 1.00 90.88 449 LEU A O 1
ATOM 3596 N N . VAL A 1 450 ? -13.175 -20.208 -0.103 1.00 90.25 450 VAL A N 1
ATOM 3597 C CA . VAL A 1 450 ? -12.159 -19.962 0.930 1.00 90.25 450 VAL A CA 1
ATOM 3598 C C . VAL A 1 450 ? -12.006 -18.456 1.083 1.00 90.25 450 VAL A C 1
ATOM 3600 O O . VAL A 1 450 ? -11.585 -17.779 0.144 1.00 90.25 450 VAL A O 1
ATOM 3603 N N . PHE A 1 451 ? -12.386 -17.908 2.236 1.00 89.44 451 PHE A N 1
ATOM 3604 C CA . PHE A 1 451 ? -12.484 -16.460 2.411 1.00 89.44 451 PHE A CA 1
ATOM 3605 C C . PHE A 1 451 ? -12.175 -16.020 3.846 1.00 89.44 451 PHE A C 1
ATOM 3607 O O . PHE A 1 451 ? -12.386 -16.757 4.801 1.00 89.44 451 PHE A O 1
ATOM 3614 N N . GLY A 1 452 ? -11.638 -14.807 3.990 1.00 86.56 452 GLY A N 1
ATOM 3615 C CA . GLY A 1 452 ? -11.208 -14.245 5.269 1.00 86.56 452 GLY A CA 1
ATOM 3616 C C . GLY A 1 452 ? -9.978 -13.362 5.093 1.00 86.56 452 GLY A C 1
ATOM 3617 O O . GLY A 1 452 ? -10.089 -12.190 4.742 1.00 86.56 452 GLY A O 1
ATOM 3618 N N . SER A 1 453 ? -8.787 -13.927 5.295 1.00 78.75 453 SER A N 1
ATOM 3619 C CA . SER A 1 453 ? -7.504 -13.225 5.141 1.00 78.75 453 SER A CA 1
ATOM 3620 C C . SER A 1 453 ? -6.496 -14.027 4.312 1.00 78.75 453 SER A C 1
ATOM 3622 O O . SER A 1 453 ? -6.707 -15.206 4.035 1.00 78.75 453 SER A O 1
ATOM 3624 N N . PHE A 1 454 ? -5.357 -13.420 3.959 1.00 72.00 454 PHE A N 1
ATOM 3625 C CA . PHE A 1 454 ? -4.237 -14.141 3.336 1.00 72.00 454 PHE A CA 1
ATOM 3626 C C . PHE A 1 454 ? -3.795 -15.363 4.161 1.00 72.00 454 PHE A C 1
ATOM 3628 O O . PHE A 1 454 ? -3.487 -16.402 3.583 1.00 72.00 454 PHE A O 1
ATOM 3635 N N . TYR A 1 455 ? -3.860 -15.282 5.496 1.00 79.56 455 TYR A N 1
ATOM 3636 C CA . TYR A 1 455 ? -3.550 -16.402 6.390 1.00 79.56 455 TYR A CA 1
ATOM 3637 C C . TYR A 1 455 ? -4.541 -17.566 6.254 1.00 79.56 455 TYR A C 1
ATOM 3639 O O . TYR A 1 455 ? -4.143 -18.719 6.382 1.00 79.56 455 TYR A O 1
ATOM 3647 N N . VAL A 1 456 ? -5.818 -17.279 5.967 1.00 84.62 456 VAL A N 1
ATOM 3648 C CA . VAL A 1 456 ? -6.846 -18.308 5.715 1.00 84.62 456 VAL A CA 1
ATOM 3649 C C . VAL A 1 456 ? -6.512 -19.077 4.446 1.00 84.62 456 VAL A C 1
ATOM 3651 O O . VAL A 1 456 ? -6.507 -20.305 4.451 1.00 84.62 456 VAL A O 1
ATOM 3654 N N . ILE A 1 457 ? -6.178 -18.355 3.373 1.00 82.19 457 ILE A N 1
ATOM 3655 C CA . ILE A 1 457 ? -5.797 -18.971 2.100 1.00 82.19 457 ILE A CA 1
ATOM 3656 C C . ILE A 1 457 ? -4.518 -19.795 2.267 1.00 82.19 457 ILE A C 1
ATOM 3658 O O . ILE A 1 457 ? -4.452 -20.929 1.801 1.00 82.19 457 ILE A O 1
ATOM 3662 N N . GLU A 1 458 ? -3.512 -19.264 2.966 1.00 76.69 458 GLU A N 1
ATOM 3663 C CA . GLU A 1 458 ? -2.261 -19.980 3.217 1.00 76.69 458 GLU A CA 1
ATOM 3664 C C . GLU A 1 458 ? -2.485 -21.260 4.038 1.00 76.69 458 GLU A C 1
ATOM 3666 O O . GLU A 1 458 ? -1.962 -22.317 3.681 1.00 76.69 458 GLU A O 1
ATOM 3671 N N . ALA A 1 459 ? -3.282 -21.189 5.110 1.00 84.75 459 ALA A N 1
ATOM 3672 C CA . ALA A 1 459 ? -3.637 -22.350 5.923 1.00 84.75 459 ALA A CA 1
ATOM 3673 C C . ALA A 1 459 ? -4.364 -23.413 5.089 1.00 84.75 459 ALA A C 1
ATOM 3675 O O . ALA A 1 459 ? -3.992 -24.585 5.129 1.00 84.75 459 ALA A O 1
ATOM 3676 N N . PHE A 1 460 ? -5.330 -22.998 4.268 1.00 89.69 460 PHE A N 1
ATOM 3677 C CA . PHE A 1 460 ? -6.054 -23.896 3.374 1.00 89.69 460 PHE A CA 1
ATOM 3678 C C . PHE A 1 460 ? -5.116 -24.578 2.373 1.00 89.69 460 PHE A C 1
ATOM 3680 O O . PHE A 1 460 ? -5.117 -25.801 2.254 1.00 89.69 460 PHE A O 1
ATOM 3687 N N . LEU A 1 461 ? -4.245 -23.816 1.704 1.00 83.00 461 LEU A N 1
ATOM 3688 C CA . LEU A 1 461 ? -3.281 -24.368 0.750 1.00 83.00 461 LEU A CA 1
ATOM 3689 C C . LEU A 1 461 ? -2.280 -25.328 1.407 1.00 83.00 461 LEU A C 1
ATOM 3691 O O . LEU A 1 461 ? -1.848 -26.275 0.756 1.00 83.00 461 LEU A O 1
ATOM 3695 N N . LYS A 1 462 ? -1.917 -25.117 2.681 1.00 82.06 462 LYS A N 1
ATOM 3696 C CA . LYS A 1 462 ? -1.085 -26.060 3.448 1.00 82.06 462 LYS A CA 1
ATOM 3697 C C . LYS A 1 462 ? -1.805 -27.381 3.719 1.00 82.06 462 LYS A C 1
ATOM 3699 O O . LYS A 1 462 ? -1.147 -28.410 3.692 1.00 82.06 462 LYS A O 1
ATOM 3704 N N . CYS A 1 463 ? -3.118 -27.360 3.947 1.00 82.69 463 CYS A N 1
ATOM 3705 C CA . CYS A 1 463 ? -3.928 -28.570 4.120 1.00 82.69 463 CYS A CA 1
ATOM 3706 C C . CYS A 1 463 ? -4.161 -29.340 2.809 1.00 82.69 463 CYS A C 1
ATOM 3708 O O . CYS A 1 463 ? -4.448 -30.532 2.851 1.00 82.69 463 CYS A O 1
ATOM 3710 N N . MET A 1 464 ? -4.062 -28.667 1.657 1.00 76.62 464 MET A N 1
ATOM 3711 C CA . MET A 1 464 ? -4.251 -29.273 0.329 1.00 76.62 464 MET A CA 1
ATOM 3712 C C . MET A 1 464 ? -2.969 -29.890 -0.262 1.00 76.62 464 MET A C 1
ATOM 3714 O O . MET A 1 464 ? -3.030 -30.501 -1.330 1.00 76.62 464 MET A O 1
ATOM 3718 N N . ARG A 1 465 ? -1.816 -29.695 0.390 1.00 66.31 465 ARG A N 1
ATOM 3719 C CA . ARG A 1 465 ? -0.534 -30.334 0.051 1.00 66.31 465 ARG A CA 1
ATOM 3720 C C . ARG A 1 465 ? -0.379 -31.634 0.822 1.00 66.31 465 ARG A C 1
ATOM 3722 O O . ARG A 1 465 ? 0.159 -32.586 0.214 1.00 66.31 465 ARG A O 1
#

Sequence (465 aa):
MRKKPFTIHYSLFTLIALLFITACGYKPSSHLIRNVFSDSVYVEVVVDRVEPENAPYLKDEMNRLVYTRFKGHIVPKEQAESQIRIDYRGSTYTPLTYENGYVIRYRANIRVKFDMITKQGKLSKMIVSVFESDIEASSLNSSALRTEAIRRGLEKSLDEFLAYASAKGMLMESEQAYAMLKPHIKRPRTIHIVGTNGKGSTGRMIAYLAWRQGMEDGDGKFSVGHYTSPHISRFNERIWLNGEDISDEVLEAAHQKLLGILGKERSETLSYFEYTTLLAFVVFENCDLIVLEAGLGGEFDATNVCDKELSVITPIGIDHQDFLGESIEEIAATKIRSIQKKVLIAPQLYTEVLKVAEEIAADVEATLVLTHHREGIAMETDTVLIYNSLDDKDYEEVLRILKPKLKRVEIIKIDSQRATILEDIEKALMQVDIPFSYFEKTEADETYLVFGSFYVIEAFLKCMR

Nearest PDB structures (foldseek):
  6k8c-assembly1_A  TM=7.913E-01  e=1.366E-27  Helicobacter pylori 26695
  1w7k-assembly1_A  TM=7.140E-01  e=1.593E-16  Escherichia coli
  1w78-assembly1_A  TM=7.031E-01  e=1.343E-16  Escherichia coli
  1jbv-assembly1_A  TM=6.701E-01  e=6.072E-15  Lacticaseibacillus casei
  2gca-assembly1_A  TM=6.697E-01  e=6.803E-15  Lacticaseibacillus casei

Foldseek 3Di:
DDDDPDDPVVLLVVVVVLLVVQPPDPDPLLVLLCLLQVFAEEEAEAECPECVPCRVVLRVLLVVLVCVSNPPRYDPPVRGQKYKYKHWPDKDKAQDDDDPNHRQKIKIWTWIWIWMQHPLGIDIDIDIFIDMDTDDPDPVRNVVVVVVRNSVSSNLRVLQVSLQSSLQVQLSLLLVLCVLCVVVFADAAEEEEFADPCRQVVLVVVQVVQQVVCCVVDPSPAKEWEADDDDQPDRQVRIQINHGRDDPVLLSVLLVVSCVRQPDVSSSSHRSQSNVLSSNRSSCRPHNYYYYYFDQWQQSTSVLSDDHPEYEYEEHDDDPCSNQNDDSLSNLLRRLLSDAAEYEYEDYPDVSSVVSNVVSCVVRVHDYDYDDDDDDDPAAAQAEEEDWEFPVDPVLVVCLVCVRRYNAYAYFDFPDPRTDDVVVVVVSCVVSVGHYYHDQDDDPPHHYDQDYDSRSVNRNVVNVD

Secondary structure (DSSP, 8-state):
-PPPP--HHHHHHHHHHHHHHH-S-S--HHHHHHHHT-S-EEEEEE-TTT-TTTHHHHHHHHHHHHHHHSTTTB--TTT-SEEEEEEEEEEEEEEEEEETTEEEEEEEEEEEEEEEE-SS-EEEEEEEEEEEEE--S-HHHHHHHHHHHHHHHHHHHHHHHHHHHHHHHHHHHHHHHHHHHGGGS---EEEEEESSSSHHHHHHHHHHHHHHHHHHSSSS---EEEE-S--SS-GGGGEEETTEEPPHHHHHHHHHHHHHHH-HHHHHHS-HHHHHHHHHHHHTTT-SEEEEE--S-GGG-GGGGS--SEEEE----S--HHHH-SSHHHHHHHHHTT--SEEEE---S-HHHHHHHHHHHHHTT-EEEE----------TTEEEEE--BTTS-HHHHHHHHGGGEEEEEE-----TTBPPHHHHHHHHHHHT--EEE-----TTS-EEEES-HHHHHHHHHHT-

Solvent-accessible surface area (backbone atoms only — not comparable to full-atom values): 25635 Å² total; per-residue (Å²): 133,84,81,77,84,78,70,58,73,64,50,55,49,47,52,50,47,58,40,54,76,46,57,73,60,93,62,60,68,83,63,54,54,52,71,72,51,71,51,33,30,18,77,47,80,46,37,67,88,63,44,62,90,51,20,69,62,53,46,52,53,51,50,50,53,49,50,69,73,46,65,93,29,69,41,59,73,91,69,28,57,26,41,35,37,41,36,48,70,41,73,47,78,44,76,73,42,70,55,100,88,39,66,38,26,34,36,38,40,30,31,38,36,40,41,35,40,46,90,90,46,77,49,74,50,78,38,74,24,73,42,75,47,76,44,61,97,47,72,69,58,42,52,54,51,50,54,50,46,48,51,52,23,51,52,52,41,50,51,42,48,49,39,44,53,40,41,49,52,50,30,52,55,38,41,53,52,45,62,66,45,53,84,79,47,56,82,42,48,25,37,39,29,31,54,63,45,64,36,62,61,52,42,48,51,53,36,50,51,54,27,52,49,27,46,72,79,53,94,56,74,52,34,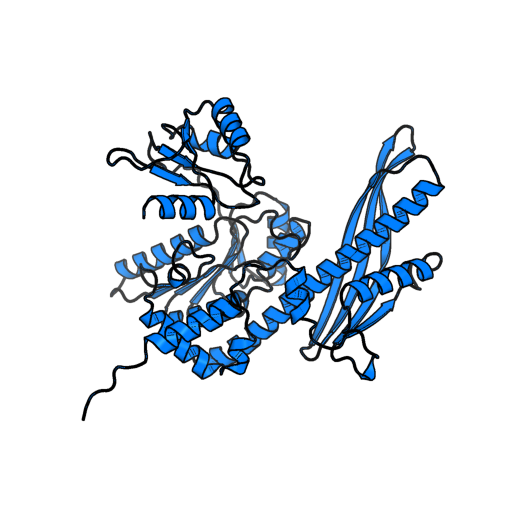27,24,35,40,40,77,79,59,85,88,46,76,41,62,21,40,30,48,72,93,40,57,49,52,71,68,59,53,47,54,25,46,54,53,50,43,70,71,59,32,67,75,58,55,69,72,46,51,48,66,38,48,50,46,56,38,47,51,54,67,36,25,84,23,60,32,34,30,39,43,46,75,89,39,27,58,47,22,58,72,48,72,58,82,51,69,30,24,36,35,36,34,58,63,91,60,64,42,75,68,37,38,90,45,62,55,43,35,37,44,40,34,52,67,51,56,47,56,28,32,41,32,47,67,58,88,46,71,55,43,54,53,47,46,52,53,52,26,59,76,65,70,24,51,75,41,83,51,77,92,78,91,79,80,98,65,65,69,63,22,34,34,37,34,41,54,46,67,94,54,72,57,53,61,52,49,55,71,46,47,91,28,46,61,33,36,26,44,46,80,53,98,51,100,55,46,43,61,65,72,57,54,50,49,36,32,60,74,65,68,49,55,72,51,72,59,84,78,89,61,96,91,59,54,75,44,83,50,68,46,74,54,40,55,46,40,50,55,60,74,75,106

Mean predicted aligned error: 13.66 Å

Radius of gyration: 25.83 Å; Cα contacts (8 Å, |Δi|>4): 786; chains: 1; bounding box: 64×64×76 Å